Protein AF-0000000075555382 (afdb_homodimer)

Structure (mmCIF, N/CA/C/O backbone):
data_AF-0000000075555382-model_v1
#
loop_
_entity.id
_entity.type
_entity.pdbx_description
1 polymer 'ShKT domain-containing protein'
#
loop_
_atom_site.group_PDB
_atom_site.id
_atom_site.type_symbol
_atom_site.label_atom_id
_atom_site.label_alt_id
_atom_site.label_comp_id
_atom_site.label_asym_id
_atom_site.label_entity_id
_atom_site.label_seq_id
_atom_site.pdbx_PDB_ins_code
_atom_site.Cartn_x
_atom_site.Cartn_y
_atom_site.Cartn_z
_atom_site.occupancy
_atom_site.B_iso_or_equiv
_atom_site.auth_seq_id
_atom_site.auth_comp_id
_atom_site.auth_asym_id
_atom_site.auth_atom_id
_atom_site.pdbx_PDB_model_num
ATOM 1 N N . MET A 1 1 ? 64.938 2.904 13.305 1 31.86 1 MET A N 1
ATOM 2 C CA . MET A 1 1 ? 63.531 2.777 13.594 1 31.86 1 MET A CA 1
ATOM 3 C C . MET A 1 1 ? 62.75 3.93 12.984 1 31.86 1 MET A C 1
ATOM 5 O O . MET A 1 1 ? 62.719 5.035 13.523 1 31.86 1 MET A O 1
ATOM 9 N N . ARG A 1 2 ? 62.656 4.012 11.547 1 39.97 2 ARG A N 1
ATOM 10 C CA . ARG A 1 2 ? 61.969 5.012 10.734 1 39.97 2 ARG A CA 1
ATOM 11 C C . ARG A 1 2 ? 60.469 4.906 10.906 1 39.97 2 ARG A C 1
ATOM 13 O O . ARG A 1 2 ? 59.875 3.838 10.719 1 39.97 2 ARG A O 1
ATOM 20 N N . LEU A 1 3 ? 59.875 5.805 11.758 1 38.22 3 LEU A N 1
ATOM 21 C CA . LEU A 1 3 ? 58.469 5.988 11.977 1 38.22 3 LEU A CA 1
ATOM 22 C C . LEU A 1 3 ? 57.75 6.312 10.672 1 38.22 3 LEU A C 1
ATOM 24 O O . LEU A 1 3 ? 58.031 7.328 10.031 1 38.22 3 LEU A O 1
ATOM 28 N N . LEU A 1 4 ? 57.281 5.297 9.914 1 41.94 4 LEU A N 1
ATOM 29 C CA . LEU A 1 4 ? 56.406 5.492 8.766 1 41.94 4 LEU A CA 1
ATOM 30 C C . LEU A 1 4 ? 55.062 6.074 9.211 1 41.94 4 LEU A C 1
ATOM 32 O O . LEU A 1 4 ? 54.375 5.477 10.023 1 41.94 4 LEU A O 1
ATOM 36 N N . LEU A 1 5 ? 54.906 7.414 9.188 1 39.88 5 LEU A N 1
ATOM 37 C CA . LEU A 1 5 ? 53.625 8.109 9.391 1 39.88 5 LEU A CA 1
ATOM 38 C C . LEU A 1 5 ? 52.656 7.77 8.281 1 39.88 5 LEU A C 1
ATOM 40 O O . LEU A 1 5 ? 52.938 7.996 7.105 1 39.88 5 LEU A O 1
ATOM 44 N N . PHE A 1 6 ? 51.844 6.727 8.469 1 41.94 6 PHE A N 1
ATOM 45 C CA . PHE A 1 6 ? 50.719 6.469 7.574 1 41.94 6 PHE A CA 1
ATOM 46 C C . PHE A 1 6 ? 49.688 7.582 7.664 1 41.94 6 PHE A C 1
ATOM 48 O O . PHE A 1 6 ? 49.156 7.848 8.742 1 41.94 6 PHE A O 1
ATOM 55 N N . SER A 1 7 ? 49.781 8.586 6.785 1 44.28 7 SER A N 1
ATOM 56 C CA . SER A 1 7 ? 48.719 9.578 6.641 1 44.28 7 SER A CA 1
ATOM 57 C C . SER A 1 7 ? 47.406 8.922 6.164 1 44.28 7 SER A C 1
ATOM 59 O O . SER A 1 7 ? 47.375 8.312 5.094 1 44.28 7 SER A O 1
ATOM 61 N N . GLY A 1 8 ? 46.562 8.531 7.094 1 40.53 8 GLY A N 1
ATOM 62 C CA . GLY A 1 8 ? 45.219 8.062 6.773 1 40.53 8 GLY A CA 1
ATOM 63 C C . GLY A 1 8 ? 44.375 9.086 6.02 1 40.53 8 GLY A C 1
ATOM 64 O O . GLY A 1 8 ? 44.125 10.18 6.52 1 40.53 8 GLY A O 1
ATOM 65 N N . VAL A 1 9 ? 44.375 9.023 4.691 1 43.28 9 VAL A N 1
ATOM 66 C CA . VAL A 1 9 ? 43.438 9.82 3.889 1 43.28 9 VAL A CA 1
ATOM 67 C C . VAL A 1 9 ? 42 9.5 4.273 1 43.28 9 VAL A C 1
ATOM 69 O O . VAL A 1 9 ? 41.562 8.352 4.141 1 43.28 9 VAL A O 1
ATOM 72 N N . PHE A 1 10 ? 41.406 10.281 5.164 1 42.69 10 PHE A N 1
ATOM 73 C CA . PHE A 1 10 ? 39.969 10.219 5.379 1 42.69 10 PHE A CA 1
ATOM 74 C C . PHE A 1 10 ? 39.219 10.516 4.094 1 42.69 10 PHE A C 1
ATOM 76 O O . PHE A 1 10 ? 39.25 11.648 3.594 1 42.69 10 PHE A O 1
ATOM 83 N N . LEU A 1 11 ? 38.875 9.523 3.289 1 40 11 LEU A N 1
ATOM 84 C CA . LEU A 1 11 ? 37.938 9.734 2.201 1 40 11 LEU A CA 1
ATOM 85 C C . LEU A 1 11 ? 36.562 10.117 2.744 1 40 11 LEU A C 1
ATOM 87 O O . LEU A 1 11 ? 35.906 9.312 3.402 1 40 11 LEU A O 1
ATOM 91 N N . ALA A 1 12 ? 36.281 11.352 2.797 1 36.25 12 ALA A N 1
ATOM 92 C CA . ALA A 1 12 ? 34.906 11.805 3.07 1 36.25 12 ALA A CA 1
ATOM 93 C C . ALA A 1 12 ? 33.938 11.258 2.029 1 36.25 12 ALA A C 1
ATOM 95 O O . ALA A 1 12 ? 34.062 11.547 0.838 1 36.25 12 ALA A O 1
ATOM 96 N N . PHE A 1 13 ? 33.281 10.172 2.289 1 35.59 13 PHE A N 1
ATOM 97 C CA . PHE A 1 13 ? 32.125 9.789 1.5 1 35.59 13 PHE A CA 1
ATOM 98 C C . PHE A 1 13 ? 31.094 10.93 1.448 1 35.59 13 PHE A C 1
ATOM 100 O O . PHE A 1 13 ? 30.469 11.258 2.459 1 35.59 13 PHE A O 1
ATOM 107 N N . VAL A 1 14 ? 31.172 11.859 0.492 1 37.44 14 VAL A N 1
ATOM 108 C CA . VAL A 1 14 ? 30.109 12.828 0.234 1 37.44 14 VAL A CA 1
ATOM 109 C C . VAL A 1 14 ? 28.812 12.102 -0.138 1 37.44 14 VAL A C 1
ATOM 111 O O . VAL A 1 14 ? 28.828 11.227 -1.01 1 37.44 14 VAL A O 1
ATOM 114 N N . ALA A 1 15 ? 27.922 12.078 0.696 1 40.44 15 ALA A N 1
ATOM 115 C CA . ALA A 1 15 ? 26.578 11.586 0.392 1 40.44 15 ALA A CA 1
ATOM 116 C C . ALA A 1 15 ? 26.078 12.141 -0.944 1 40.44 15 ALA A C 1
ATOM 118 O O . ALA A 1 15 ? 26.312 13.305 -1.264 1 40.44 15 ALA A O 1
ATOM 119 N N . PRO A 1 16 ? 25.922 11.312 -1.958 1 39.12 16 PRO A N 1
ATOM 120 C CA . PRO A 1 16 ? 25.391 11.867 -3.207 1 39.12 16 PRO A CA 1
ATOM 121 C C . PRO A 1 16 ? 24.25 12.859 -2.977 1 39.12 16 PRO A C 1
ATOM 123 O O . PRO A 1 16 ? 23.281 12.547 -2.293 1 39.12 16 PRO A O 1
ATOM 126 N N . THR A 1 17 ? 24.469 14.133 -2.93 1 39.72 17 THR A N 1
ATOM 127 C CA . THR A 1 17 ? 23.516 15.234 -2.857 1 39.72 17 THR A CA 1
ATOM 128 C C . THR A 1 17 ? 22.375 15.031 -3.85 1 39.72 17 THR A C 1
ATOM 130 O O . THR A 1 17 ? 22.547 14.406 -4.898 1 39.72 17 THR A O 1
ATOM 133 N N . VAL A 1 18 ? 21.141 15 -3.443 1 46.09 18 VAL A N 1
ATOM 134 C CA . VAL A 1 18 ? 20 15.234 -4.312 1 46.09 18 VAL A CA 1
ATOM 135 C C . VAL A 1 18 ? 20.406 16.125 -5.48 1 46.09 18 VAL A C 1
ATOM 137 O O . VAL A 1 18 ? 20.922 17.234 -5.273 1 46.09 18 VAL A O 1
ATOM 140 N N . GLN A 1 19 ? 20.797 15.602 -6.543 1 50.47 19 GLN A N 1
ATOM 141 C CA . GLN A 1 19 ? 21.203 16.422 -7.68 1 50.47 19 GLN A CA 1
ATOM 142 C C . GLN A 1 19 ? 20.203 17.562 -7.918 1 50.47 19 GLN A C 1
ATOM 144 O O . GLN A 1 19 ? 19.047 17.312 -8.258 1 50.47 19 GLN A O 1
ATOM 149 N N . GLN A 1 20 ? 20.328 18.594 -7.168 1 57.53 20 GLN A N 1
ATOM 150 C CA . GLN A 1 20 ? 19.641 19.859 -7.441 1 57.53 20 GLN A CA 1
ATOM 151 C C . GLN A 1 20 ? 19.781 20.25 -8.914 1 57.53 20 GLN A C 1
ATOM 153 O O . GLN A 1 20 ? 20.828 20.031 -9.523 1 57.53 20 GLN A O 1
ATOM 158 N N . CYS A 1 21 ? 18.672 20.234 -9.508 1 69.12 21 CYS A N 1
ATOM 159 C CA . CYS A 1 21 ? 18.688 20.812 -10.852 1 69.12 21 CYS A CA 1
ATOM 160 C C . CYS A 1 21 ? 19.516 22.094 -10.875 1 69.12 21 CYS A C 1
ATOM 162 O O . CYS A 1 21 ? 19.172 23.078 -10.211 1 69.12 21 CYS A O 1
ATOM 164 N N . VAL A 1 22 ? 20.781 21.938 -11.406 1 76.19 22 VAL A N 1
ATOM 165 C CA . VAL A 1 22 ? 21.641 23.125 -11.508 1 76.19 22 VAL A CA 1
ATOM 166 C C . VAL A 1 22 ? 21.984 23.375 -12.977 1 76.19 22 VAL A C 1
ATOM 168 O O . VAL A 1 22 ? 21.906 22.469 -13.805 1 76.19 22 VAL A O 1
ATOM 171 N N . ASP A 1 23 ? 22.234 24.641 -13.227 1 82.5 23 ASP A N 1
ATOM 172 C CA . ASP A 1 23 ? 22.797 24.984 -14.523 1 82.5 23 ASP A CA 1
ATOM 173 C C . ASP A 1 23 ? 24.266 24.594 -14.617 1 82.5 23 ASP A C 1
ATOM 175 O O . ASP A 1 23 ? 25.016 24.734 -13.648 1 82.5 23 ASP A O 1
ATOM 179 N N . SER A 1 24 ? 24.578 23.922 -15.703 1 84.25 24 SER A N 1
ATOM 180 C CA . SER A 1 24 ? 25.953 23.453 -15.898 1 84.25 24 SER A CA 1
ATOM 181 C C . SER A 1 24 ? 26.875 24.609 -16.266 1 84.25 24 SER A C 1
ATOM 183 O O . SER A 1 24 ? 28.094 24.469 -16.219 1 84.25 24 SER A O 1
ATOM 185 N N . ASP A 1 25 ? 26.312 25.719 -16.734 1 86.94 25 ASP A N 1
ATOM 186 C CA . ASP A 1 25 ? 27.078 26.891 -17.156 1 86.94 25 ASP A CA 1
ATOM 187 C C . ASP A 1 25 ? 26.641 28.141 -16.391 1 86.94 25 ASP A C 1
ATOM 189 O O . ASP A 1 25 ? 25.453 28.406 -16.25 1 86.94 25 ASP A O 1
ATOM 193 N N . GLY A 1 26 ? 27.625 28.781 -15.82 1 87 26 GLY A N 1
ATOM 194 C CA . GLY A 1 26 ? 27.359 29.953 -15.016 1 87 26 GLY A CA 1
ATOM 195 C C . GLY A 1 26 ? 26.688 31.078 -15.789 1 87 26 GLY A C 1
ATOM 196 O O . GLY A 1 26 ? 26.094 31.984 -15.195 1 87 26 GLY A O 1
ATOM 197 N N . ALA A 1 27 ? 26.781 31.031 -17.109 1 88.44 27 ALA A N 1
ATOM 198 C CA . ALA A 1 27 ? 26.203 32.094 -17.938 1 88.44 27 ALA A CA 1
ATOM 199 C C . ALA A 1 27 ? 24.734 31.828 -18.219 1 88.44 27 ALA A C 1
ATOM 201 O O . ALA A 1 27 ? 24.062 32.625 -18.859 1 88.44 27 ALA A O 1
ATOM 202 N N . CYS A 1 28 ? 24.25 30.672 -17.719 1 91.62 28 CYS A N 1
ATOM 203 C CA . CYS A 1 28 ? 22.906 30.234 -18.078 1 91.62 28 CYS A CA 1
ATOM 204 C C . CYS A 1 28 ? 21.875 31.297 -17.75 1 91.62 28 CYS A C 1
ATOM 206 O O . CYS A 1 28 ? 21.016 31.625 -18.578 1 91.62 28 CYS A O 1
ATOM 208 N N . SER A 1 29 ? 21.969 31.828 -16.531 1 87.75 29 SER A N 1
ATOM 209 C CA . SER A 1 29 ? 20.984 32.844 -16.125 1 87.75 29 SER A CA 1
ATOM 210 C C . SER A 1 29 ? 20.984 34.031 -17.078 1 87.75 29 SER A C 1
ATOM 212 O O . SER A 1 29 ? 19.922 34.531 -17.453 1 87.75 29 SER A O 1
ATOM 214 N N . SER A 1 30 ? 22.094 34.438 -17.438 1 88.94 30 SER A N 1
ATOM 215 C CA . SER A 1 30 ? 22.234 35.594 -18.328 1 88.94 30 SER A CA 1
ATOM 216 C C . SER A 1 30 ? 21.703 35.281 -19.734 1 88.94 30 SER A C 1
ATOM 218 O O . SER A 1 30 ? 20.984 36.094 -20.328 1 88.94 30 SER A O 1
ATOM 220 N N . TRP A 1 31 ? 22.016 34.094 -20.281 1 89.56 31 TRP A N 1
ATOM 221 C CA . TRP A 1 31 ? 21.578 33.688 -21.609 1 89.56 31 TRP A CA 1
ATOM 222 C C . TRP A 1 31 ? 20.062 33.594 -21.688 1 89.56 31 TRP A C 1
ATOM 224 O O . TRP A 1 31 ? 19.453 34.094 -22.641 1 89.56 31 TRP A O 1
ATOM 234 N N . VAL A 1 32 ? 19.422 33.094 -20.656 1 89.25 32 VAL A N 1
ATOM 235 C CA . VAL A 1 32 ? 17.984 32.875 -20.656 1 89.25 32 VAL A CA 1
ATOM 236 C C . VAL A 1 32 ? 17.25 34.219 -20.484 1 89.25 32 VAL A C 1
ATOM 238 O O . VAL A 1 32 ? 16.219 34.469 -21.094 1 89.25 32 VAL A O 1
ATOM 241 N N . ALA A 1 33 ? 17.859 35.094 -19.688 1 84.31 33 ALA A N 1
ATOM 242 C CA . ALA A 1 33 ? 17.266 36.406 -19.484 1 84.31 33 ALA A CA 1
ATOM 243 C C . ALA A 1 33 ? 17.312 37.219 -20.766 1 84.31 33 ALA A C 1
ATOM 245 O O . ALA A 1 33 ? 16.406 38 -21.031 1 84.31 33 ALA A O 1
ATOM 246 N N . SER A 1 34 ? 18.328 37 -21.484 1 86.94 34 SER A N 1
ATOM 247 C CA . SER A 1 34 ? 18.531 37.812 -22.672 1 86.94 34 SER A CA 1
ATOM 248 C C . SER A 1 34 ? 17.703 37.312 -23.844 1 86.94 34 SER A C 1
ATOM 250 O O . SER A 1 34 ? 17.375 38.062 -24.75 1 86.94 34 SER A O 1
ATOM 252 N N . ASP A 1 35 ? 17.453 36 -23.953 1 86.19 35 ASP A N 1
ATOM 253 C CA . ASP A 1 35 ? 16.703 35.375 -25.016 1 86.19 35 ASP A CA 1
ATOM 254 C C . ASP A 1 35 ? 15.719 34.344 -24.453 1 86.19 35 ASP A C 1
ATOM 256 O O . ASP A 1 35 ? 16.078 33.219 -24.172 1 86.19 35 ASP A O 1
ATOM 260 N N . ARG A 1 36 ? 14.477 34.75 -24.312 1 75 36 ARG A N 1
ATOM 261 C CA . ARG A 1 36 ? 13.438 33.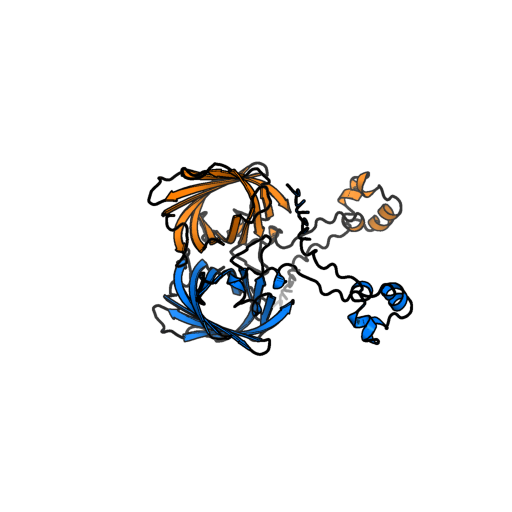906 -23.703 1 75 36 ARG A CA 1
ATOM 262 C C . ARG A 1 36 ? 13.25 32.625 -24.5 1 75 36 ARG A C 1
ATOM 264 O O . ARG A 1 36 ? 12.859 31.594 -23.938 1 75 36 ARG A O 1
ATOM 271 N N . GLY A 1 37 ? 13.578 32.656 -25.781 1 83.25 37 GLY A N 1
ATOM 272 C CA . GLY A 1 37 ? 13.398 31.5 -26.625 1 83.25 37 GLY A CA 1
ATOM 273 C C . GLY A 1 37 ? 14.617 30.594 -26.672 1 83.25 37 GLY A C 1
ATOM 274 O O . GLY A 1 37 ? 14.602 29.547 -27.312 1 83.25 37 GLY A O 1
ATOM 275 N N . ALA A 1 38 ? 15.68 31.016 -25.969 1 88 38 ALA A N 1
ATOM 276 C CA . ALA A 1 38 ? 16.938 30.281 -26.016 1 88 38 ALA A CA 1
ATOM 277 C C . ALA A 1 38 ? 16.75 28.859 -25.516 1 88 38 ALA A C 1
ATOM 279 O O . ALA A 1 38 ? 17.344 27.922 -26.062 1 88 38 ALA A O 1
ATOM 280 N N . CYS A 1 39 ? 15.945 28.609 -24.531 1 88.06 39 CYS A N 1
ATOM 281 C CA . CYS A 1 39 ? 15.719 27.312 -23.922 1 88.06 39 CYS A CA 1
ATOM 282 C C . CYS A 1 39 ? 15.086 26.344 -24.922 1 88.06 39 CYS A C 1
ATOM 284 O O . CYS A 1 39 ? 15.18 25.125 -24.75 1 88.06 39 CYS A O 1
ATOM 286 N N . GLN A 1 40 ? 14.523 26.875 -26.031 1 86.31 40 GLN A N 1
ATOM 287 C CA . GLN A 1 40 ? 13.875 26.047 -27.031 1 86.31 40 GLN A CA 1
ATOM 288 C C . GLN A 1 40 ? 14.719 25.953 -28.297 1 86.31 40 GLN A C 1
ATOM 290 O O . GLN A 1 40 ? 14.797 24.891 -28.922 1 86.31 40 GLN A O 1
ATOM 295 N N . ARG A 1 41 ? 15.406 26.938 -28.516 1 86.5 41 ARG A N 1
ATOM 296 C CA . ARG A 1 41 ? 16.031 27.047 -29.828 1 86.5 41 ARG A CA 1
ATOM 297 C C . ARG A 1 41 ? 17.484 26.625 -29.781 1 86.5 41 ARG A C 1
ATOM 299 O O . ARG A 1 41 ? 18.047 26.156 -30.781 1 86.5 41 ARG A O 1
ATOM 306 N N . LYS A 1 42 ? 18.109 26.859 -28.703 1 88.56 42 LYS A N 1
ATOM 307 C CA . LYS A 1 42 ? 19.531 26.578 -28.578 1 88.56 42 LYS A CA 1
ATOM 308 C C . LYS A 1 42 ? 19.781 25.312 -27.781 1 88.56 42 LYS A C 1
ATOM 310 O O . LYS A 1 42 ? 19.562 25.281 -26.562 1 88.56 42 LYS A O 1
ATOM 315 N N . GLU A 1 43 ? 20.297 24.312 -28.5 1 88.38 43 GLU A N 1
ATOM 316 C CA . GLU A 1 43 ? 20.469 22.984 -27.922 1 88.38 43 GLU A CA 1
ATOM 317 C C . GLU A 1 43 ? 21.391 23.016 -26.703 1 88.38 43 GLU A C 1
ATOM 319 O O . GLU A 1 43 ? 21.141 22.344 -25.703 1 88.38 43 GLU A O 1
ATOM 324 N N . TYR A 1 44 ? 22.469 23.797 -26.859 1 88.5 44 TYR A N 1
ATOM 325 C CA . TYR A 1 44 ? 23.406 23.891 -25.75 1 88.5 44 TYR A CA 1
ATOM 326 C C . TYR A 1 44 ? 22.734 24.422 -24.5 1 88.5 44 TYR A C 1
ATOM 328 O O . TYR A 1 44 ? 22.922 23.891 -23.406 1 88.5 44 TYR A O 1
ATOM 336 N N . ILE A 1 45 ? 21.938 25.438 -24.656 1 90.44 45 ILE A N 1
ATOM 337 C CA . ILE A 1 45 ? 21.266 26.047 -23.516 1 90.44 45 ILE A CA 1
ATOM 338 C C . ILE A 1 45 ? 20.203 25.078 -22.984 1 90.44 45 ILE A C 1
ATOM 340 O O . ILE A 1 45 ? 20.078 24.891 -21.766 1 90.44 45 ILE A O 1
ATOM 344 N N . LYS A 1 46 ? 19.453 24.438 -23.828 1 86.31 46 LYS A N 1
ATOM 345 C CA . LYS A 1 46 ? 18.453 23.453 -23.438 1 86.31 46 LYS A CA 1
ATOM 346 C C . LYS A 1 46 ? 19.062 22.359 -22.562 1 86.31 46 LYS A C 1
ATOM 348 O O . LYS A 1 46 ? 18.469 21.953 -21.547 1 86.31 46 LYS A O 1
ATOM 353 N N . LYS A 1 47 ? 20.25 22.047 -22.906 1 85.12 47 LYS A N 1
ATOM 354 C CA . LYS A 1 47 ? 20.891 20.922 -22.266 1 85.12 47 LYS A CA 1
ATOM 355 C C . LYS A 1 47 ? 21.609 21.359 -20.984 1 85.12 47 LYS A C 1
ATOM 357 O O . LYS A 1 47 ? 21.578 20.656 -19.969 1 85.12 47 LYS A O 1
ATOM 362 N N . ASN A 1 48 ? 22.156 22.531 -21.016 1 84.56 48 ASN A N 1
ATOM 363 C CA . ASN A 1 48 ? 23.078 22.891 -19.938 1 84.56 48 ASN A CA 1
ATOM 364 C C . ASN A 1 48 ? 22.453 23.875 -18.953 1 84.56 48 ASN A C 1
ATOM 366 O O . ASN A 1 48 ? 23 24.125 -17.891 1 84.56 48 ASN A O 1
ATOM 370 N N . CYS A 1 49 ? 21.391 24.422 -19.328 1 87.62 49 CYS A N 1
ATOM 371 C CA . CYS A 1 49 ? 20.75 25.422 -18.484 1 87.62 49 CYS A CA 1
ATOM 372 C C . CYS A 1 49 ? 19.375 24.953 -18.016 1 87.62 49 CYS A C 1
ATOM 374 O O . CYS A 1 49 ? 18.391 25.688 -18.109 1 87.62 49 CYS A O 1
ATOM 376 N N . ARG A 1 50 ? 19.344 23.719 -17.5 1 83.44 50 ARG A N 1
ATOM 377 C CA . ARG A 1 50 ? 18.062 23.094 -17.125 1 83.44 50 ARG A CA 1
ATOM 378 C C . ARG A 1 50 ? 17.375 23.875 -16.031 1 83.44 50 ARG A C 1
ATOM 380 O O . ARG A 1 50 ? 16.156 24.062 -16.062 1 83.44 50 ARG A O 1
ATOM 387 N N . LYS A 1 51 ? 18.203 24.359 -15.117 1 80.75 51 LYS A N 1
ATOM 388 C CA . LYS A 1 51 ? 17.609 25.109 -14.008 1 80.75 51 LYS A CA 1
ATOM 389 C C . LYS A 1 51 ? 17.062 26.453 -14.492 1 80.75 51 LYS A C 1
ATOM 391 O O . LYS A 1 51 ? 15.898 26.781 -14.234 1 80.75 51 LYS A O 1
ATOM 396 N N . SER A 1 52 ? 17.891 27.172 -15.234 1 83.19 52 SER A N 1
ATOM 397 C CA . SER A 1 52 ? 17.484 28.484 -15.719 1 83.19 52 SER A CA 1
ATOM 398 C C . SER A 1 52 ? 16.328 28.375 -16.703 1 83.19 52 SER A C 1
ATOM 400 O O . SER A 1 52 ? 15.477 29.266 -16.766 1 83.19 52 SER A O 1
ATOM 402 N N . CYS A 1 53 ? 16.266 27.266 -17.391 1 83 53 CYS A N 1
ATOM 403 C CA . CYS A 1 53 ? 15.219 27.078 -18.391 1 83 53 CYS A CA 1
ATOM 404 C C . CYS A 1 53 ? 13.953 26.516 -17.766 1 83 53 CYS A C 1
ATOM 406 O O . CYS A 1 53 ? 12.93 26.375 -18.422 1 83 53 CYS A O 1
ATOM 408 N N . GLY A 1 54 ? 14.133 26.156 -16.469 1 73.75 54 GLY A N 1
ATOM 409 C CA . GLY A 1 54 ? 12.984 25.562 -15.805 1 73.75 54 GLY A CA 1
ATOM 410 C C . GLY A 1 54 ? 12.695 24.141 -16.266 1 73.75 54 GLY A C 1
ATOM 411 O O . GLY A 1 54 ? 11.547 23.703 -16.219 1 73.75 54 GLY A O 1
ATOM 412 N N . ASN A 1 55 ? 13.633 23.594 -16.969 1 69.94 55 ASN A N 1
ATOM 413 C CA . ASN A 1 55 ? 13.477 22.234 -17.5 1 69.94 55 ASN A CA 1
ATOM 414 C C . ASN A 1 55 ? 14.109 21.203 -16.578 1 69.94 55 ASN A C 1
ATOM 416 O O . ASN A 1 55 ? 14.656 20.203 -17.047 1 69.94 55 ASN A O 1
ATOM 420 N N . CYS A 1 56 ? 14.227 21.641 -15.391 1 65.94 56 CYS A N 1
ATOM 421 C CA . CYS A 1 56 ? 14.742 20.672 -14.445 1 65.94 56 CYS A CA 1
ATOM 422 C C . CYS A 1 56 ? 13.852 19.438 -14.375 1 65.94 56 CYS A C 1
ATOM 424 O O . CYS A 1 56 ? 12.625 19.562 -14.281 1 65.94 56 CYS A O 1
ATOM 426 N N . PRO A 1 57 ? 14.555 18.344 -14.828 1 60.19 57 PRO A N 1
ATOM 427 C CA . PRO A 1 57 ? 13.734 17.156 -14.633 1 60.19 57 PRO A CA 1
ATOM 428 C C . PRO A 1 57 ? 13.219 17.016 -13.203 1 60.19 57 PRO A C 1
ATOM 430 O O . PRO A 1 57 ? 13.914 17.391 -12.258 1 60.19 57 PRO A O 1
ATOM 433 N N . ILE A 1 58 ? 12 17.047 -13.078 1 61.03 58 ILE A N 1
ATOM 434 C CA . ILE A 1 58 ? 11.477 16.766 -11.75 1 61.03 58 ILE A CA 1
ATOM 435 C C . ILE A 1 58 ? 12.102 15.469 -11.219 1 61.03 58 ILE A C 1
ATOM 437 O O . ILE A 1 58 ? 11.891 14.391 -11.781 1 61.03 58 ILE A O 1
ATOM 441 N N . TYR A 1 59 ? 13.344 15.688 -10.695 1 65.38 59 TYR A N 1
ATOM 442 C CA . TYR A 1 59 ? 13.992 14.547 -10.055 1 65.38 59 TYR A CA 1
ATOM 443 C C . TYR A 1 59 ? 13.195 14.078 -8.844 1 65.38 59 TYR A C 1
ATOM 445 O O . TYR A 1 59 ? 12.914 14.859 -7.934 1 65.38 59 TYR A O 1
ATOM 453 N N . GLU A 1 60 ? 12.625 12.898 -9.117 1 81.81 60 GLU A N 1
ATOM 454 C CA . GLU A 1 60 ? 12.008 12.273 -7.957 1 81.81 60 GLU A CA 1
ATOM 455 C C . GLU A 1 60 ? 12.898 11.18 -7.371 1 81.81 60 GLU A C 1
ATOM 457 O O . GLU A 1 60 ? 13.117 10.148 -8 1 81.81 60 GLU A O 1
ATOM 462 N N . ALA A 1 61 ? 13.43 11.461 -6.195 1 86.5 61 ALA A N 1
ATOM 463 C CA . ALA A 1 61 ? 14.352 10.539 -5.539 1 86.5 61 ALA A CA 1
ATOM 464 C C . ALA A 1 61 ? 13.805 9.117 -5.555 1 86.5 61 ALA A C 1
ATOM 466 O O . ALA A 1 61 ? 14.562 8.148 -5.648 1 86.5 61 ALA A O 1
ATOM 467 N N . LYS A 1 62 ? 12.5 9.047 -5.562 1 93.06 62 LYS A N 1
ATOM 468 C CA . LYS A 1 62 ? 11.875 7.73 -5.477 1 93.06 62 LYS A CA 1
ATOM 469 C C . LYS A 1 62 ? 12.008 6.965 -6.789 1 93.06 62 LYS A C 1
ATOM 471 O O . LYS A 1 62 ? 11.734 5.766 -6.852 1 93.06 62 LYS A O 1
ATOM 476 N N . PHE A 1 63 ? 12.531 7.605 -7.836 1 93.44 63 PHE A N 1
ATOM 477 C CA . PHE A 1 63 ? 12.711 6.922 -9.109 1 93.44 63 PHE A CA 1
ATOM 478 C C . PHE A 1 63 ? 14.18 6.922 -9.523 1 93.44 63 PHE A C 1
ATOM 480 O O . PHE A 1 63 ? 14.516 6.566 -10.656 1 93.44 63 PHE A O 1
ATOM 487 N N . ASP A 1 64 ? 15.078 7.32 -8.664 1 91.56 64 ASP A N 1
ATOM 488 C CA . ASP A 1 64 ? 16.516 7.359 -8.945 1 91.56 64 ASP A CA 1
ATOM 489 C C . ASP A 1 64 ? 17.141 5.984 -8.75 1 91.56 64 ASP A C 1
ATOM 491 O O . ASP A 1 64 ? 17.547 5.633 -7.637 1 91.56 64 ASP A O 1
ATOM 495 N N . THR A 1 65 ? 17.438 5.289 -9.789 1 92.31 65 THR A N 1
ATOM 496 C CA . THR A 1 65 ? 17.859 3.896 -9.711 1 92.31 65 THR A CA 1
ATOM 497 C C . THR A 1 65 ? 19.297 3.789 -9.211 1 92.31 65 THR A C 1
ATOM 499 O O . THR A 1 65 ? 19.781 2.689 -8.938 1 92.31 65 THR A O 1
ATOM 502 N N . ARG A 1 66 ? 20.062 4.887 -9.078 1 91.56 66 ARG A N 1
ATOM 503 C CA . ARG A 1 66 ? 21.391 4.875 -8.484 1 91.56 66 ARG A CA 1
ATOM 504 C C . ARG A 1 66 ? 21.328 4.551 -6.992 1 91.56 66 ARG A C 1
ATOM 506 O O . ARG A 1 66 ? 22.312 4.133 -6.395 1 91.56 66 ARG A O 1
ATOM 513 N N . ARG A 1 67 ? 20.078 4.664 -6.461 1 92.69 67 ARG A N 1
ATOM 514 C CA . ARG A 1 67 ? 19.875 4.43 -5.035 1 92.69 67 ARG A CA 1
ATOM 515 C C . ARG A 1 67 ? 19.547 2.963 -4.762 1 92.69 67 ARG A C 1
ATOM 517 O O . ARG A 1 67 ? 19.469 2.543 -3.607 1 92.69 67 ARG A O 1
ATOM 524 N N . LEU A 1 68 ? 19.438 2.189 -5.766 1 94.69 68 LEU A N 1
ATOM 525 C CA . LEU A 1 68 ? 18.938 0.83 -5.621 1 94.69 68 LEU A CA 1
ATOM 526 C C . LEU A 1 68 ? 19.984 -0.077 -4.984 1 94.69 68 LEU A C 1
ATOM 528 O O . LEU A 1 68 ? 21.156 -0.033 -5.355 1 94.69 68 LEU A O 1
ATOM 532 N N . ASN A 1 69 ? 19.531 -0.828 -4.031 1 94.81 69 ASN A N 1
ATOM 533 C CA . ASN A 1 69 ? 20.344 -1.932 -3.525 1 94.81 69 ASN A CA 1
ATOM 534 C C . ASN A 1 69 ? 20.766 -2.869 -4.652 1 94.81 69 ASN A C 1
ATOM 536 O O . ASN A 1 69 ? 19.984 -3.166 -5.551 1 94.81 69 ASN A O 1
ATOM 540 N N . PRO A 1 70 ? 22.016 -3.377 -4.582 1 95.19 70 PRO A N 1
ATOM 541 C CA . PRO A 1 70 ? 22.484 -4.309 -5.613 1 95.19 70 PRO A CA 1
ATOM 542 C C . PRO A 1 70 ? 21.516 -5.48 -5.828 1 95.19 70 PRO A C 1
ATOM 544 O O . PRO A 1 70 ? 21.344 -5.938 -6.961 1 95.19 70 PRO A O 1
ATOM 547 N N . GLN A 1 71 ? 20.859 -5.945 -4.809 1 95.12 71 GLN A N 1
ATOM 548 C CA . GLN A 1 71 ? 19.938 -7.074 -4.875 1 95.12 71 GLN A CA 1
ATOM 549 C C . GLN A 1 71 ? 18.781 -6.785 -5.828 1 95.12 71 GLN A C 1
ATOM 551 O O . GLN A 1 71 ? 18.234 -7.703 -6.449 1 95.12 71 GLN A O 1
ATOM 556 N N . LEU A 1 72 ? 18.453 -5.531 -6.016 1 97 72 LEU A N 1
ATOM 557 C CA . LEU A 1 72 ? 17.266 -5.148 -6.766 1 97 72 LEU A CA 1
ATOM 558 C C . LEU A 1 72 ? 17.641 -4.645 -8.156 1 97 72 LEU A C 1
ATOM 560 O O . LEU A 1 72 ? 16.75 -4.312 -8.953 1 97 72 LEU A O 1
ATOM 564 N N . GLN A 1 73 ? 18.891 -4.645 -8.516 1 95.62 73 GLN A N 1
ATOM 565 C CA . GLN A 1 73 ? 19.375 -4.074 -9.766 1 95.62 73 GLN A CA 1
ATOM 566 C C . GLN A 1 73 ? 18.766 -4.789 -10.969 1 95.62 73 GLN A C 1
ATOM 568 O O . GLN A 1 73 ? 18.484 -4.164 -11.992 1 95.62 73 GLN A O 1
ATOM 573 N N . PRO A 1 74 ? 18.516 -6.066 -10.859 1 95.81 74 PRO A N 1
ATOM 574 C CA . PRO A 1 74 ? 17.953 -6.762 -12.023 1 95.81 74 PRO A CA 1
ATOM 575 C C . PRO A 1 74 ? 16.594 -6.215 -12.438 1 95.81 74 PRO A C 1
ATOM 577 O O . PRO A 1 74 ? 16.172 -6.395 -13.586 1 95.81 74 PRO A O 1
ATOM 580 N N . ILE A 1 75 ? 15.844 -5.527 -11.508 1 96.56 75 ILE A N 1
ATOM 581 C CA . ILE A 1 75 ? 14.508 -5.043 -11.867 1 96.56 75 ILE A CA 1
ATOM 582 C C . ILE A 1 75 ? 14.508 -3.518 -11.906 1 96.56 75 ILE A C 1
ATOM 584 O O . ILE A 1 75 ? 13.453 -2.889 -11.789 1 96.56 75 ILE A O 1
ATOM 588 N N . ARG A 1 76 ? 15.648 -2.906 -12.141 1 95.31 76 ARG A N 1
ATOM 589 C CA . ARG A 1 76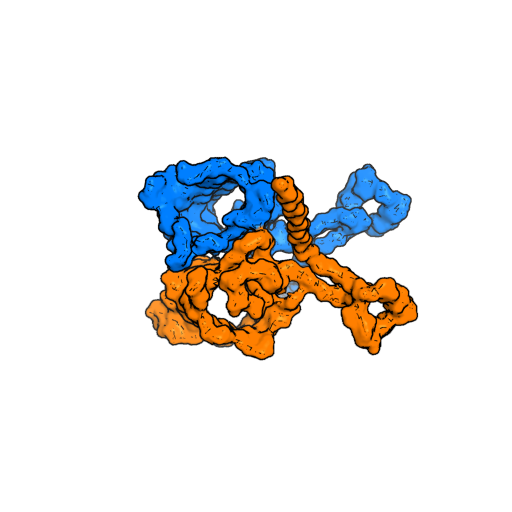 ? 15.797 -1.455 -12.109 1 95.31 76 ARG A CA 1
ATOM 590 C C . ARG A 1 76 ? 14.938 -0.793 -13.18 1 95.31 76 ARG A C 1
ATOM 592 O O . ARG A 1 76 ? 14.461 0.331 -12.992 1 95.31 76 ARG A O 1
ATOM 599 N N . GLN A 1 77 ? 14.688 -1.461 -14.242 1 94.69 77 GLN A N 1
ATOM 600 C CA . GLN A 1 77 ? 13.945 -0.868 -15.352 1 94.69 77 GLN A CA 1
ATOM 601 C C . GLN A 1 77 ? 12.469 -0.7 -15.008 1 94.69 77 GLN A C 1
ATOM 603 O O . GLN A 1 77 ? 11.758 0.054 -15.672 1 94.69 77 GLN A O 1
ATOM 608 N N . LEU A 1 78 ? 11.969 -1.403 -13.984 1 96.06 78 LEU A N 1
ATOM 609 C CA . LEU A 1 78 ? 10.57 -1.323 -13.578 1 96.06 78 LEU A CA 1
ATOM 610 C C . LEU A 1 78 ? 10.312 -0.044 -12.789 1 96.06 78 LEU A C 1
ATOM 612 O O . LEU A 1 78 ? 9.164 0.391 -12.664 1 96.06 78 LEU A O 1
ATOM 616 N N . VAL A 1 79 ? 11.359 0.502 -12.219 1 95.94 79 VAL A N 1
ATOM 617 C CA . VAL A 1 79 ? 11.211 1.657 -11.344 1 95.94 79 VAL A CA 1
ATOM 618 C C . VAL A 1 79 ? 10.672 2.848 -12.133 1 95.94 79 VAL A C 1
ATOM 620 O O . VAL A 1 79 ? 11.242 3.217 -13.172 1 95.94 79 VAL A O 1
ATOM 623 N N . GLY A 1 80 ? 9.57 3.354 -11.719 1 95 80 GLY A N 1
ATOM 624 C CA . GLY A 1 80 ? 8.922 4.477 -12.375 1 95 80 GLY A CA 1
ATOM 625 C C . GLY A 1 80 ? 7.402 4.406 -12.32 1 95 80 GLY A C 1
ATOM 626 O O . GLY A 1 80 ? 6.844 3.574 -11.602 1 95 80 GLY A O 1
ATOM 627 N N . ARG A 1 81 ? 6.805 5.344 -12.945 1 95.75 81 ARG A N 1
ATOM 628 C CA . ARG A 1 81 ? 5.355 5.375 -13.109 1 95.75 81 ARG A CA 1
ATOM 629 C C . ARG A 1 81 ? 4.953 4.895 -14.5 1 95.75 81 ARG A C 1
ATOM 631 O O . ARG A 1 81 ? 5.547 5.297 -15.5 1 95.75 81 ARG A O 1
ATOM 638 N N . TRP A 1 82 ? 4.066 3.982 -14.5 1 96.88 82 TRP A N 1
ATOM 639 C CA . TRP A 1 82 ? 3.564 3.363 -15.727 1 96.88 82 TRP A CA 1
ATOM 640 C C . TRP A 1 82 ? 2.064 3.59 -15.875 1 96.88 82 TRP A C 1
ATOM 642 O O . TRP A 1 82 ? 1.304 3.404 -14.922 1 96.88 82 TRP A O 1
ATOM 652 N N . LYS A 1 83 ? 1.674 3.955 -17.062 1 97.62 83 LYS A N 1
ATOM 653 C CA . LYS A 1 83 ? 0.258 4.246 -17.266 1 97.62 83 LYS A CA 1
ATOM 654 C C . LYS A 1 83 ? -0.256 3.588 -18.547 1 97.62 83 LYS A C 1
ATOM 656 O O . LYS A 1 83 ? 0.41 3.631 -19.578 1 97.62 83 LYS A O 1
ATOM 661 N N . GLY A 1 84 ? -1.302 2.828 -18.391 1 97.94 84 GLY A N 1
ATOM 662 C CA . GLY A 1 84 ? -2.07 2.322 -19.516 1 97.94 84 GLY A CA 1
ATOM 663 C C . GLY A 1 84 ? -3.453 2.939 -19.625 1 97.94 84 GLY A C 1
ATOM 664 O O . GLY A 1 84 ? -4.355 2.584 -18.859 1 97.94 84 GLY A O 1
ATOM 665 N N . GLU A 1 85 ? -3.59 3.873 -20.562 1 95.69 85 GLU A N 1
ATOM 666 C CA . GLU A 1 85 ? -4.879 4.531 -20.75 1 95.69 85 GLU A CA 1
ATOM 667 C C . GLU A 1 85 ? -5.672 3.885 -21.875 1 95.69 85 GLU A C 1
ATOM 669 O O . GLU A 1 85 ? -5.266 3.947 -23.031 1 95.69 85 GLU A O 1
ATOM 674 N N . HIS A 1 86 ? -6.727 3.303 -21.484 1 95.31 86 HIS A N 1
ATOM 675 C CA . HIS A 1 86 ? -7.664 2.654 -22.391 1 95.31 86 HIS A CA 1
ATOM 676 C C . HIS A 1 86 ? -6.992 1.516 -23.156 1 95.31 86 HIS A C 1
ATOM 678 O O . HIS A 1 86 ? -7.422 1.16 -24.25 1 95.31 86 HIS A O 1
ATOM 684 N N . THR A 1 87 ? -5.969 0.988 -22.609 1 96.56 87 THR A N 1
ATOM 685 C CA . THR A 1 87 ? -5.258 -0.1 -23.281 1 96.56 87 THR A CA 1
ATOM 686 C C . THR A 1 87 ? -5.527 -1.429 -22.578 1 96.56 87 THR A C 1
ATOM 688 O O . THR A 1 87 ? -5.133 -2.488 -23.062 1 96.56 87 THR A O 1
ATOM 691 N N . GLY A 1 88 ? -6.168 -1.351 -21.422 1 98.38 88 GLY A N 1
ATOM 692 C CA . GLY A 1 88 ? -6.473 -2.557 -20.672 1 98.38 88 GLY A CA 1
ATOM 693 C C . GLY A 1 88 ? -7.746 -3.242 -21.125 1 98.38 88 GLY A C 1
ATOM 694 O O . GLY A 1 88 ? -8.695 -2.58 -21.547 1 98.38 88 GLY A O 1
ATOM 695 N N . LYS A 1 89 ? -7.719 -4.523 -21 1 98.19 89 LYS A N 1
ATOM 696 C CA . LYS A 1 89 ? -8.883 -5.352 -21.297 1 98.19 89 LYS A CA 1
ATOM 697 C C . LYS A 1 89 ? -9.172 -6.332 -20.172 1 98.19 89 LYS A C 1
ATOM 699 O O . LYS A 1 89 ? -8.25 -6.938 -19.625 1 98.19 89 LYS A O 1
ATOM 704 N N . VAL A 1 90 ? -10.445 -6.426 -19.781 1 97.5 90 VAL A N 1
ATOM 705 C CA . VAL A 1 90 ? -10.898 -7.398 -18.797 1 97.5 90 VAL A CA 1
ATOM 706 C C . VAL A 1 90 ? -11.812 -8.422 -19.469 1 97.5 90 VAL A C 1
ATOM 708 O O . VAL A 1 90 ? -12.75 -8.055 -20.172 1 97.5 90 VAL A O 1
ATOM 711 N N . THR A 1 91 ? -11.555 -9.656 -19.25 1 96.12 91 THR A N 1
ATOM 712 C CA . THR A 1 91 ? -12.375 -10.727 -19.797 1 96.12 91 THR A CA 1
ATOM 713 C C . THR A 1 91 ? -12.672 -11.781 -18.734 1 96.12 91 THR A C 1
ATOM 715 O O . THR A 1 91 ? -11.82 -12.078 -17.891 1 96.12 91 THR A O 1
ATOM 718 N N . PHE A 1 92 ? -13.812 -12.25 -18.781 1 93.12 92 PHE A N 1
ATOM 719 C CA . PHE A 1 92 ? -14.242 -13.391 -17.984 1 93.12 92 PHE A CA 1
ATOM 720 C C . PHE A 1 92 ? -15.539 -13.977 -18.531 1 93.12 92 PHE A C 1
ATOM 722 O O . PHE A 1 92 ? -16.391 -13.242 -19.031 1 93.12 92 PHE A O 1
ATOM 729 N N . PRO A 1 93 ? -15.727 -15.242 -18.469 1 92.44 93 PRO A N 1
ATOM 730 C CA . PRO A 1 93 ? -16.875 -15.891 -19.109 1 92.44 93 PRO A CA 1
ATOM 731 C C . PRO A 1 93 ? -18.203 -15.305 -18.672 1 92.44 93 PRO A C 1
ATOM 733 O O . PRO A 1 93 ? -19.141 -15.219 -19.469 1 92.44 93 PRO A O 1
ATOM 736 N N . THR A 1 94 ? -18.344 -14.82 -17.453 1 89.69 94 THR A N 1
ATOM 737 C CA . THR A 1 94 ? -19.641 -14.453 -16.891 1 89.69 94 THR A CA 1
ATOM 738 C C . THR A 1 94 ? -19.875 -12.953 -16.984 1 89.69 94 THR A C 1
ATOM 740 O O . THR A 1 94 ? -20.875 -12.438 -16.469 1 89.69 94 THR A O 1
ATOM 743 N N . ILE A 1 95 ? -19.016 -12.18 -17.562 1 89.94 95 ILE A N 1
ATOM 744 C CA . ILE A 1 95 ? -19.188 -10.742 -17.688 1 89.94 95 ILE A CA 1
ATOM 745 C C . ILE A 1 95 ? -18.844 -10.297 -19.109 1 89.94 95 ILE A C 1
ATOM 747 O O . ILE A 1 95 ? -18.062 -10.961 -19.797 1 89.94 95 ILE A O 1
ATOM 751 N N . PRO A 1 96 ? -19.406 -9.164 -19.531 1 94 96 PRO A N 1
ATOM 752 C CA . PRO A 1 96 ? -18.938 -8.602 -20.812 1 94 96 PRO A CA 1
ATOM 753 C C . PRO A 1 96 ? -17.5 -8.086 -20.734 1 94 96 PRO A C 1
ATOM 755 O O . PRO A 1 96 ? -17.078 -7.578 -19.703 1 94 96 PRO A O 1
ATOM 758 N N . THR A 1 97 ? -16.859 -8.32 -21.859 1 95.94 97 THR A N 1
ATOM 759 C CA . THR A 1 97 ? -15.516 -7.762 -21.969 1 95.94 97 THR A CA 1
ATOM 760 C C . THR A 1 97 ? -15.562 -6.238 -21.953 1 95.94 97 THR A C 1
ATOM 762 O O . THR A 1 97 ? -16.422 -5.633 -22.609 1 95.94 97 THR A O 1
ATOM 765 N N . PHE A 1 98 ? -14.641 -5.594 -21.188 1 95.94 98 PHE A N 1
ATOM 766 C CA . PHE A 1 98 ? -14.617 -4.137 -21.188 1 95.94 98 PHE A CA 1
ATOM 767 C C . PHE A 1 98 ? -13.188 -3.623 -21.031 1 95.94 98 PHE A C 1
ATOM 769 O O . PHE A 1 98 ? -12.281 -4.383 -20.703 1 95.94 98 PHE A O 1
ATOM 776 N N . LYS A 1 99 ? -13.039 -2.375 -21.359 1 97.56 99 LYS A N 1
ATOM 777 C CA . LYS A 1 99 ? -11.734 -1.728 -21.281 1 97.56 99 LYS A CA 1
ATOM 778 C C . LYS A 1 99 ? -11.539 -1.016 -19.953 1 97.56 99 LYS A C 1
ATOM 780 O O . LYS A 1 99 ? -12.516 -0.645 -19.297 1 97.56 99 LYS A O 1
ATOM 785 N N . TYR A 1 100 ? -10.289 -0.931 -19.594 1 98.19 100 TYR A N 1
ATOM 786 C CA . TYR A 1 100 ? -9.969 -0.19 -18.375 1 98.19 100 TYR A CA 1
ATOM 787 C C . TYR A 1 100 ? -8.625 0.518 -18.5 1 98.19 100 TYR A C 1
ATOM 789 O O . TYR A 1 100 ? -7.891 0.294 -19.469 1 98.19 100 TYR A O 1
ATOM 797 N N . SER A 1 101 ? -8.367 1.455 -17.656 1 98.44 101 SER A N 1
ATOM 798 C CA . SER A 1 101 ? -7.098 2.156 -17.5 1 98.44 101 SER A CA 1
ATOM 799 C C . SER A 1 101 ? -6.473 1.871 -16.141 1 98.44 101 SER A C 1
ATOM 801 O O . SER A 1 101 ? -7.172 1.498 -15.188 1 98.44 101 SER A O 1
ATOM 803 N N . GLU A 1 102 ? -5.188 1.995 -16.156 1 98.5 102 GLU A N 1
ATOM 804 C CA . GLU A 1 102 ? -4.504 1.719 -14.891 1 98.5 102 GLU A CA 1
ATOM 805 C C . GLU A 1 102 ? -3.164 2.445 -14.82 1 98.5 102 GLU A C 1
ATOM 807 O O . GLU A 1 102 ? -2.51 2.656 -15.844 1 98.5 102 GLU A O 1
ATOM 812 N N . GLU A 1 103 ? -2.84 2.875 -13.68 1 97.88 103 GLU A N 1
ATOM 813 C CA . GLU A 1 103 ? -1.519 3.41 -13.359 1 97.88 103 GLU A CA 1
ATOM 814 C C . GLU A 1 103 ? -0.806 2.545 -12.328 1 97.88 103 GLU A C 1
ATOM 816 O O . GLU A 1 103 ? -1.411 2.125 -11.336 1 97.88 103 GLU A O 1
ATOM 821 N N . VAL A 1 104 ? 0.432 2.221 -12.641 1 98.25 104 VAL A N 1
ATOM 822 C CA . VAL A 1 104 ? 1.295 1.444 -11.758 1 98.25 104 VAL A CA 1
ATOM 823 C C . VAL A 1 104 ? 2.508 2.279 -11.352 1 98.25 104 VAL A C 1
ATOM 825 O O . VAL A 1 104 ? 3.096 2.973 -12.188 1 98.25 104 VAL A O 1
ATOM 828 N N . GLU A 1 105 ? 2.824 2.289 -10.125 1 97.62 105 GLU A N 1
ATOM 829 C CA . GLU A 1 105 ? 4.035 2.949 -9.641 1 97.62 105 GLU A CA 1
ATOM 830 C C . GLU A 1 105 ? 4.938 1.971 -8.898 1 97.62 105 GLU A C 1
ATOM 832 O O . GLU A 1 105 ? 4.484 1.26 -8 1 97.62 105 GLU A O 1
ATOM 837 N N . ILE A 1 106 ? 6.102 1.871 -9.289 1 97.81 106 ILE A N 1
ATOM 838 C CA . ILE A 1 106 ? 7.16 1.132 -8.609 1 97.81 106 ILE A CA 1
ATOM 839 C C . ILE A 1 106 ? 8.266 2.092 -8.18 1 97.81 106 ILE A C 1
ATOM 841 O O . ILE A 1 106 ? 8.914 2.725 -9.023 1 97.81 106 ILE A O 1
ATOM 845 N N . SER A 1 107 ? 8.484 2.197 -6.863 1 97.19 107 SER A N 1
ATOM 846 C CA . SER A 1 107 ? 9.344 3.283 -6.398 1 97.19 107 SER A CA 1
ATOM 847 C C . SER A 1 107 ? 10.25 2.822 -5.262 1 97.19 107 SER A C 1
ATOM 849 O O . SER A 1 107 ? 9.992 1.798 -4.629 1 97.19 107 SER A O 1
ATOM 851 N N . ILE A 1 108 ? 11.297 3.57 -5.09 1 96.06 108 ILE A N 1
ATOM 852 C CA . ILE A 1 108 ? 12.289 3.309 -4.051 1 96.06 108 ILE A CA 1
ATOM 853 C C . ILE A 1 108 ? 11.93 4.086 -2.785 1 96.06 108 ILE A C 1
ATOM 855 O O . ILE A 1 108 ? 11.852 5.316 -2.807 1 96.06 108 ILE A O 1
ATOM 859 N N . PRO A 1 109 ? 11.641 3.338 -1.733 1 95 109 PRO A N 1
ATOM 860 C CA . PRO A 1 109 ? 11.344 4.039 -0.483 1 95 109 PRO A CA 1
ATOM 861 C C . PRO A 1 109 ? 12.531 4.848 0.035 1 95 109 PRO A C 1
ATOM 863 O O . PRO A 1 109 ? 13.664 4.629 -0.396 1 95 109 PRO A O 1
ATOM 866 N N . ASP A 1 110 ? 12.203 5.758 0.952 1 89.06 110 ASP A N 1
ATOM 867 C CA . ASP A 1 110 ? 13.273 6.488 1.618 1 89.06 110 ASP A CA 1
ATOM 868 C C . ASP A 1 110 ? 14.109 5.559 2.502 1 89.06 110 ASP A C 1
ATOM 870 O O . ASP A 1 110 ? 13.578 4.598 3.066 1 89.06 110 ASP A O 1
ATOM 874 N N . GLY A 1 111 ? 15.336 5.914 2.596 1 87.56 111 GLY A N 1
ATOM 875 C CA . GLY A 1 111 ? 16.219 5.125 3.438 1 87.56 111 GLY A CA 1
ATOM 876 C C . GLY A 1 111 ? 17.375 4.508 2.676 1 87.56 111 GLY A C 1
ATOM 877 O O . GLY A 1 111 ? 17.406 4.547 1.443 1 87.56 111 GLY A O 1
ATOM 878 N N . ALA A 1 112 ? 18.234 3.918 3.479 1 84.38 112 ALA A N 1
ATOM 879 C CA . ALA A 1 112 ? 19.391 3.234 2.896 1 84.38 112 ALA A CA 1
ATOM 880 C C . ALA A 1 112 ? 19.188 1.72 2.908 1 84.38 112 ALA A C 1
ATOM 882 O O . ALA A 1 112 ? 18.438 1.192 3.73 1 84.38 112 ALA A O 1
ATOM 883 N N . ASN A 1 113 ? 19.75 1.044 1.972 1 87.88 113 ASN A N 1
ATOM 884 C CA . ASN A 1 113 ? 19.797 -0.413 1.923 1 87.88 113 ASN A CA 1
ATOM 885 C C . ASN A 1 113 ? 18.406 -1.023 1.854 1 87.88 113 ASN A C 1
ATOM 887 O O . ASN A 1 113 ? 18.125 -2.006 2.539 1 87.88 113 ASN A O 1
ATOM 891 N N . ILE A 1 114 ? 17.594 -0.335 1.121 1 93.5 114 ILE A N 1
ATOM 892 C CA . ILE A 1 114 ? 16.234 -0.801 0.923 1 93.5 114 ILE A CA 1
ATOM 893 C C . ILE A 1 114 ? 16.234 -2.057 0.053 1 93.5 114 ILE A C 1
ATOM 895 O O . ILE A 1 114 ? 16.797 -2.055 -1.049 1 93.5 114 ILE A O 1
ATOM 899 N N . ARG A 1 115 ? 15.516 -3.08 0.515 1 94.25 115 ARG A N 1
ATOM 900 C CA . ARG A 1 115 ? 15.562 -4.355 -0.195 1 94.25 115 ARG A CA 1
ATOM 901 C C . ARG A 1 115 ? 14.203 -4.699 -0.797 1 94.25 115 ARG A C 1
ATOM 903 O O . ARG A 1 115 ? 13.977 -5.828 -1.236 1 94.25 115 ARG A O 1
ATOM 910 N N . SER A 1 116 ? 13.297 -3.811 -0.715 1 97.25 116 SER A N 1
ATOM 911 C CA . SER A 1 116 ? 11.984 -3.982 -1.334 1 97.25 116 SER A CA 1
ATOM 912 C C . SER A 1 116 ? 11.461 -2.666 -1.895 1 97.25 116 SER A C 1
ATOM 914 O O . SER A 1 116 ? 11.578 -1.621 -1.252 1 97.25 116 SER A O 1
ATOM 916 N N . LEU A 1 117 ? 10.93 -2.738 -3.051 1 98.12 117 LEU A N 1
ATOM 917 C CA . LEU A 1 117 ? 10.344 -1.57 -3.699 1 98.12 117 LEU A CA 1
ATOM 918 C C . LEU A 1 117 ? 8.867 -1.44 -3.35 1 98.12 117 LEU A C 1
ATOM 920 O O . LEU A 1 117 ? 8.188 -2.445 -3.127 1 98.12 117 LEU A O 1
ATOM 924 N N . ASN A 1 118 ? 8.422 -0.214 -3.322 1 98.19 118 ASN A N 1
ATOM 925 C CA . ASN A 1 118 ? 6.988 0.029 -3.229 1 98.19 118 ASN A CA 1
ATOM 926 C C . ASN A 1 118 ? 6.281 -0.272 -4.547 1 98.19 118 ASN A C 1
ATOM 928 O O . ASN A 1 118 ? 6.801 0.04 -5.621 1 98.19 118 ASN A O 1
ATOM 932 N N . TYR A 1 119 ? 5.148 -0.863 -4.461 1 98.69 119 TYR A N 1
ATOM 933 C CA . TYR A 1 119 ? 4.289 -1.152 -5.605 1 98.69 119 TYR A CA 1
ATOM 934 C C . TYR A 1 119 ? 2.869 -0.659 -5.359 1 98.69 119 TYR A C 1
ATOM 936 O O . TYR A 1 119 ? 2.275 -0.947 -4.316 1 98.69 119 TYR A O 1
ATOM 944 N N . THR A 1 120 ? 2.311 0.122 -6.27 1 98.44 120 THR A N 1
ATOM 945 C CA . THR A 1 120 ? 0.896 0.477 -6.258 1 98.44 120 THR A CA 1
ATOM 946 C C . THR A 1 120 ? 0.294 0.353 -7.652 1 98.44 120 THR A C 1
ATOM 948 O O . THR A 1 120 ? 0.974 0.599 -8.648 1 98.44 120 THR A O 1
ATOM 951 N N . ALA A 1 121 ? -0.893 -0.03 -7.734 1 98.5 121 ALA A N 1
ATOM 952 C CA . ALA A 1 121 ? -1.681 -0.073 -8.969 1 98.5 121 ALA A CA 1
ATOM 953 C C . ALA A 1 121 ? -3.092 0.456 -8.734 1 98.5 121 ALA A C 1
ATOM 955 O O . ALA A 1 121 ? -3.711 0.158 -7.707 1 98.5 121 ALA A O 1
ATOM 956 N N . ALA A 1 122 ? -3.578 1.298 -9.609 1 97.69 122 ALA A N 1
ATOM 957 C CA . ALA A 1 122 ? -4.941 1.825 -9.57 1 97.69 122 ALA A CA 1
ATOM 958 C C . ALA A 1 122 ? -5.609 1.709 -10.938 1 97.69 122 ALA A C 1
ATOM 960 O O . ALA A 1 122 ? -5.117 2.256 -11.93 1 97.69 122 ALA A O 1
ATOM 961 N N . ALA A 1 123 ? -6.699 1.014 -10.945 1 97.94 123 ALA A N 1
ATOM 962 C CA . ALA A 1 123 ? -7.453 0.803 -12.18 1 97.94 123 ALA A CA 1
ATOM 963 C C . ALA A 1 123 ? -8.789 1.534 -12.141 1 97.94 123 ALA A C 1
ATOM 965 O O . ALA A 1 123 ? -9.453 1.565 -11.102 1 97.94 123 ALA A O 1
ATOM 966 N N . TRP A 1 124 ? -9.195 2.098 -13.25 1 97 124 TRP A N 1
ATOM 967 C CA . TRP A 1 124 ? -10.469 2.811 -13.336 1 97 124 TRP A CA 1
ATOM 968 C C . TRP A 1 124 ? -11.133 2.582 -14.688 1 97 124 TRP A C 1
ATOM 970 O O . TRP A 1 124 ? -10.469 2.215 -15.664 1 97 124 TRP A O 1
ATOM 980 N N . SER A 1 125 ? -12.391 2.746 -14.672 1 95.88 125 SER A N 1
ATOM 981 C CA . SER A 1 125 ? -13.188 2.539 -15.875 1 95.88 125 SER A CA 1
ATOM 982 C C . SER A 1 125 ? -13.086 3.734 -16.812 1 95.88 125 SER A C 1
ATOM 984 O O . SER A 1 125 ? -12.453 4.738 -16.484 1 95.88 125 SER A O 1
ATOM 986 N N . SER A 1 126 ? -13.727 3.561 -17.953 1 93.81 126 SER A N 1
ATOM 987 C CA . SER A 1 126 ? -13.766 4.637 -18.938 1 93.81 126 SER A CA 1
ATOM 988 C C . SER A 1 126 ? -14.469 5.871 -18.375 1 93.81 126 SER A C 1
ATOM 990 O O . SER A 1 126 ? -14.156 6.996 -18.766 1 93.81 126 SER A O 1
ATOM 992 N N . ASP A 1 127 ? -15.391 5.66 -17.469 1 91.5 127 ASP A N 1
ATOM 993 C CA . ASP A 1 127 ? -16.109 6.758 -16.828 1 91.5 127 ASP A CA 1
ATOM 994 C C . ASP A 1 127 ? -15.375 7.227 -15.57 1 91.5 127 ASP A C 1
ATOM 996 O O . ASP A 1 127 ? -15.961 7.891 -14.711 1 91.5 127 ASP A O 1
ATOM 1000 N N . LYS A 1 128 ? -14.164 6.672 -15.367 1 90.62 128 LYS A N 1
ATOM 1001 C CA . LYS A 1 128 ? -13.258 7.078 -14.289 1 90.62 128 LYS A CA 1
ATOM 1002 C C . LYS A 1 128 ? -13.742 6.555 -12.945 1 90.62 128 LYS A C 1
ATOM 1004 O O . LYS A 1 128 ? -13.43 7.133 -11.898 1 90.62 128 LYS A O 1
ATOM 1009 N N . GLU A 1 129 ? -14.555 5.535 -13.055 1 92.62 129 GLU A N 1
ATOM 1010 C CA . GLU A 1 129 ? -14.945 4.871 -11.812 1 92.62 129 GLU A CA 1
ATOM 1011 C C . GLU A 1 129 ? -13.812 4 -11.273 1 92.62 129 GLU A C 1
ATOM 1013 O O . GLU A 1 129 ? -13.125 3.318 -12.039 1 92.62 129 GLU A O 1
ATOM 1018 N N . ASP A 1 130 ? -13.633 4.066 -9.945 1 94.31 130 ASP A N 1
ATOM 1019 C CA . ASP A 1 130 ? -12.664 3.191 -9.297 1 94.31 130 ASP A CA 1
ATOM 1020 C C . ASP A 1 130 ? -13.031 1.722 -9.508 1 94.31 130 ASP A C 1
ATOM 1022 O O . ASP A 1 130 ? -14.148 1.304 -9.195 1 94.31 130 ASP A O 1
ATOM 1026 N N . LEU A 1 131 ? -12.094 0.935 -10.047 1 94.62 131 LEU A N 1
ATOM 1027 C CA . LEU A 1 131 ? -12.359 -0.479 -10.289 1 94.62 131 LEU A CA 1
ATOM 1028 C C . LEU A 1 131 ? -11.594 -1.354 -9.305 1 94.62 131 LEU A C 1
ATOM 1030 O O . LEU A 1 131 ? -12.141 -2.314 -8.758 1 94.62 131 LEU A O 1
ATOM 1034 N N . HIS A 1 132 ? -10.375 -1.065 -9.133 1 95.38 132 HIS A N 1
ATOM 1035 C CA . HIS A 1 132 ? -9.469 -1.949 -8.398 1 95.38 132 HIS A CA 1
ATOM 1036 C C . HIS A 1 132 ? -8.195 -1.218 -7.984 1 95.38 132 HIS A C 1
ATOM 1038 O O . HIS A 1 132 ? -7.656 -0.419 -8.75 1 95.38 132 HIS A O 1
ATOM 1044 N N . ARG A 1 133 ? -7.73 -1.433 -6.777 1 97.75 133 ARG A N 1
ATOM 1045 C CA . ARG A 1 133 ? -6.465 -0.888 -6.297 1 97.75 133 ARG A CA 1
ATOM 1046 C C . ARG A 1 133 ? -5.629 -1.965 -5.613 1 97.75 133 ARG A C 1
ATOM 1048 O O . ARG A 1 133 ? -6.172 -2.84 -4.934 1 97.75 133 ARG A O 1
ATOM 1055 N N . GLU A 1 134 ? -4.332 -1.854 -5.777 1 98.31 134 GLU A N 1
ATOM 1056 C CA . GLU A 1 134 ? -3.367 -2.74 -5.137 1 98.31 134 GLU A CA 1
ATOM 1057 C C . GLU A 1 134 ? -2.209 -1.952 -4.531 1 98.31 134 GLU A C 1
ATOM 1059 O O . GLU A 1 134 ? -1.812 -0.914 -5.066 1 98.31 134 GLU A O 1
ATOM 1064 N N . SER A 1 135 ? -1.749 -2.43 -3.463 1 98.44 135 SER A N 1
ATOM 1065 C CA . SER A 1 135 ? -0.508 -1.964 -2.854 1 98.44 135 SER A CA 1
ATOM 1066 C C . SER A 1 135 ? 0.364 -3.133 -2.41 1 98.44 135 SER A C 1
ATOM 1068 O O . SER A 1 135 ? -0.149 -4.199 -2.059 1 98.44 135 SER A O 1
ATOM 1070 N N . GLY A 1 136 ? 1.648 -2.861 -2.475 1 98.69 136 GLY A N 1
ATOM 1071 C CA . GLY A 1 136 ? 2.508 -3.947 -2.029 1 98.69 136 GLY A CA 1
ATOM 1072 C C . GLY A 1 136 ? 3.984 -3.652 -2.217 1 98.69 136 GLY A C 1
ATOM 1073 O O . GLY A 1 136 ? 4.402 -2.494 -2.17 1 98.69 136 GLY A O 1
ATOM 1074 N N . TYR A 1 137 ? 4.723 -4.793 -2.283 1 98.69 137 TYR A N 1
ATOM 1075 C CA . TYR A 1 137 ? 6.176 -4.695 -2.365 1 98.69 137 TYR A CA 1
ATOM 1076 C C . TYR A 1 137 ? 6.734 -5.688 -3.379 1 98.69 137 TYR A C 1
ATOM 1078 O O . TYR A 1 137 ? 6.168 -6.766 -3.574 1 98.69 137 TYR A O 1
ATOM 1086 N N . ILE A 1 138 ? 7.797 -5.312 -4.023 1 98.56 138 ILE A N 1
ATOM 1087 C CA . ILE A 1 138 ? 8.547 -6.172 -4.93 1 98.56 138 ILE A CA 1
ATOM 1088 C C . ILE A 1 138 ? 9.969 -6.367 -4.402 1 98.56 138 ILE A C 1
ATOM 1090 O O . ILE A 1 138 ? 10.625 -5.406 -4 1 98.56 138 ILE A O 1
ATOM 1094 N N . THR A 1 139 ? 10.406 -7.57 -4.387 1 97.94 139 THR A N 1
ATOM 1095 C CA . THR A 1 139 ? 11.781 -7.859 -3.986 1 97.94 139 THR A CA 1
ATOM 1096 C C . THR A 1 139 ? 12.328 -9.055 -4.762 1 97.94 139 THR A C 1
ATOM 1098 O O . THR A 1 139 ? 11.625 -9.648 -5.578 1 97.94 139 THR A O 1
ATOM 1101 N N . ILE A 1 140 ? 13.625 -9.25 -4.641 1 97.38 140 ILE A N 1
ATOM 1102 C CA . ILE A 1 140 ? 14.281 -10.406 -5.238 1 97.38 140 ILE A CA 1
ATOM 1103 C C . ILE A 1 140 ? 14.898 -11.281 -4.145 1 97.38 140 ILE A C 1
ATOM 1105 O O . ILE A 1 140 ? 15.562 -10.773 -3.238 1 97.38 140 ILE A O 1
ATOM 1109 N N . LYS A 1 141 ? 14.586 -12.531 -4.227 1 96.19 141 LYS A N 1
ATOM 1110 C CA . LYS A 1 141 ? 15.234 -13.453 -3.299 1 96.19 141 LYS A CA 1
ATOM 1111 C C . LYS A 1 141 ? 16.75 -13.367 -3.408 1 96.19 141 LYS A C 1
ATOM 1113 O O . LYS A 1 141 ? 17.312 -13.469 -4.504 1 96.19 141 LYS A O 1
ATOM 1118 N N . PRO A 1 142 ? 17.438 -13.172 -2.236 1 93.5 142 PRO A N 1
ATOM 1119 C CA . PRO A 1 142 ? 18.891 -12.977 -2.275 1 93.5 142 PRO A CA 1
ATOM 1120 C C . PRO A 1 142 ? 19.609 -14.094 -3.035 1 93.5 142 PRO A C 1
ATOM 1122 O O . PRO A 1 142 ? 19.266 -15.266 -2.881 1 93.5 142 PRO A O 1
ATOM 1125 N N . ASN A 1 143 ? 20.516 -13.711 -3.922 1 92.88 143 ASN A N 1
ATOM 1126 C CA . ASN A 1 143 ? 21.406 -14.586 -4.672 1 92.88 143 ASN A CA 1
ATOM 1127 C C . ASN A 1 143 ? 20.641 -15.43 -5.684 1 92.88 143 ASN A C 1
ATOM 1129 O O . ASN A 1 143 ? 21.062 -16.547 -6.016 1 92.88 143 ASN A O 1
ATOM 1133 N N . THR A 1 144 ? 19.5 -15 -6.062 1 94.62 144 THR A N 1
ATOM 1134 C CA . THR A 1 144 ? 18.719 -15.656 -7.098 1 94.62 144 THR A CA 1
ATOM 1135 C C . THR A 1 144 ? 18.156 -14.641 -8.078 1 94.62 144 THR A C 1
ATOM 1137 O O . THR A 1 144 ? 18.562 -13.477 -8.086 1 94.62 144 THR A O 1
ATOM 1140 N N . ARG A 1 145 ? 17.312 -15.102 -8.953 1 94.75 145 ARG A N 1
ATOM 1141 C CA . ARG A 1 145 ? 16.547 -14.258 -9.875 1 94.75 145 ARG A CA 1
ATOM 1142 C C . ARG A 1 145 ? 15.047 -14.469 -9.711 1 94.75 145 ARG A C 1
ATOM 1144 O O . ARG A 1 145 ? 14.289 -14.336 -10.664 1 94.75 145 ARG A O 1
ATOM 1151 N N . GLU A 1 146 ? 14.781 -14.945 -8.523 1 97.31 146 GLU A N 1
ATOM 1152 C CA . GLU A 1 146 ? 13.375 -15.102 -8.172 1 97.31 146 GLU A CA 1
ATOM 1153 C C . GLU A 1 146 ? 12.781 -13.781 -7.664 1 97.31 146 GLU A C 1
ATOM 1155 O O . GLU A 1 146 ? 13.203 -13.273 -6.621 1 97.31 146 GLU A O 1
ATOM 1160 N N . VAL A 1 147 ? 11.859 -13.273 -8.398 1 98.31 147 VAL A N 1
ATOM 1161 C CA . VAL A 1 147 ? 11.211 -12.023 -8.031 1 98.31 147 VAL A CA 1
ATOM 1162 C C . VAL A 1 147 ? 9.93 -12.312 -7.25 1 98.31 147 VAL A C 1
ATOM 1164 O O . VAL A 1 147 ? 9.195 -13.25 -7.578 1 98.31 147 VAL A O 1
ATOM 1167 N N . ILE A 1 148 ? 9.641 -11.547 -6.238 1 98.5 148 ILE A N 1
ATOM 1168 C CA . ILE A 1 148 ? 8.484 -11.727 -5.363 1 98.5 148 ILE A CA 1
ATOM 1169 C C . ILE A 1 148 ? 7.629 -10.461 -5.371 1 98.5 148 ILE A C 1
AT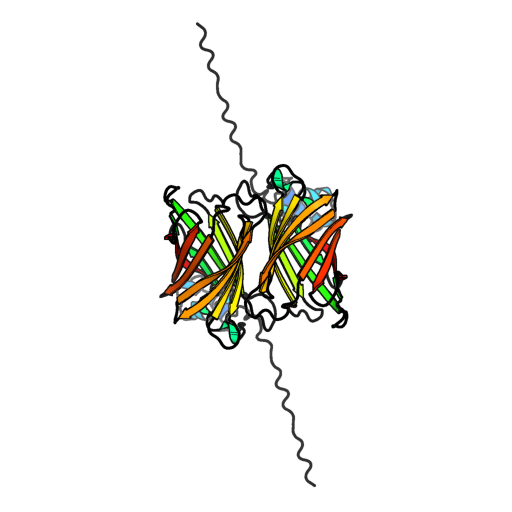OM 1171 O O . ILE A 1 148 ? 8.148 -9.352 -5.27 1 98.5 148 ILE A O 1
ATOM 1175 N N . LEU A 1 149 ? 6.434 -10.648 -5.57 1 98.69 149 LEU A N 1
ATOM 1176 C CA . LEU A 1 149 ? 5.426 -9.602 -5.445 1 98.69 149 LEU A CA 1
ATOM 1177 C C . LEU A 1 149 ? 4.41 -9.945 -4.363 1 98.69 149 LEU A C 1
ATOM 1179 O O . LEU A 1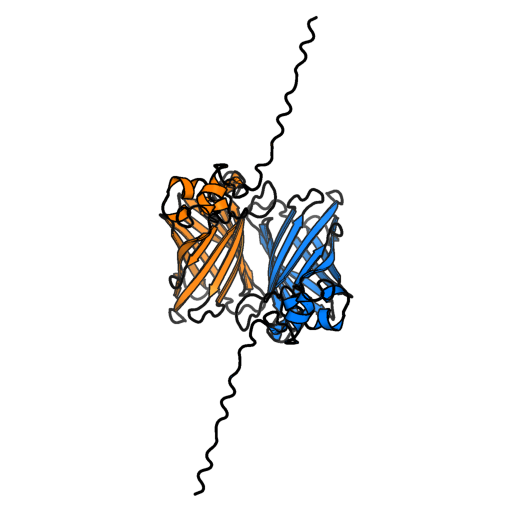 149 ? 3.721 -10.961 -4.457 1 98.69 149 LEU A O 1
ATOM 1183 N N . THR A 1 150 ? 4.352 -9.188 -3.279 1 98.62 150 THR A N 1
ATOM 1184 C CA . THR A 1 150 ? 3.299 -9.289 -2.275 1 98.62 150 THR A CA 1
ATOM 1185 C C . THR A 1 150 ? 2.293 -8.156 -2.432 1 98.62 150 THR A C 1
ATOM 1187 O O . THR A 1 150 ? 2.676 -6.988 -2.549 1 98.62 150 THR A O 1
ATOM 1190 N N . THR A 1 151 ? 1.022 -8.539 -2.449 1 98.44 151 THR A N 1
ATOM 1191 C CA . THR A 1 151 ? 0.028 -7.516 -2.766 1 98.44 151 THR A CA 1
ATOM 1192 C C . THR A 1 151 ? -1.16 -7.605 -1.813 1 98.44 151 THR A C 1
ATOM 1194 O O . THR A 1 151 ? -1.525 -8.695 -1.367 1 98.44 151 THR A O 1
ATOM 1197 N N . VAL A 1 152 ? -1.642 -6.473 -1.467 1 98.44 152 VAL A N 1
ATOM 1198 C CA . VAL A 1 152 ? -2.957 -6.305 -0.859 1 98.44 152 VAL A CA 1
ATOM 1199 C C . VAL A 1 152 ? -3.875 -5.547 -1.816 1 98.44 152 VAL A C 1
ATOM 1201 O O . VAL A 1 152 ? -3.443 -4.605 -2.486 1 98.44 152 VAL A O 1
ATOM 1204 N N . MET A 1 153 ? -5.137 -5.98 -1.866 1 97.19 153 MET A N 1
ATOM 1205 C CA . MET A 1 153 ? -6.039 -5.441 -2.881 1 97.19 153 MET A CA 1
ATOM 1206 C C . MET A 1 153 ? -7.277 -4.828 -2.238 1 97.19 153 MET A C 1
ATOM 1208 O O . MET A 1 153 ? -7.746 -5.309 -1.205 1 97.19 153 MET A O 1
ATOM 1212 N N . SER A 1 154 ? -7.809 -3.857 -2.9 1 96 154 SER A N 1
ATOM 1213 C CA . SER A 1 154 ? -8.961 -3.123 -2.383 1 96 154 SER A CA 1
ATOM 1214 C C . SER A 1 154 ? -10.195 -4.016 -2.303 1 96 154 SER A C 1
ATOM 1216 O O . SER A 1 154 ? -11.148 -3.703 -1.583 1 96 154 SER A O 1
ATOM 1218 N N . ASN A 1 155 ? -10.227 -5.09 -3.049 1 93.38 155 ASN A N 1
ATOM 1219 C CA . ASN A 1 155 ? -11.383 -5.984 -3.041 1 93.38 155 ASN A CA 1
ATOM 1220 C C . ASN A 1 155 ? -11.273 -7.035 -1.939 1 93.38 155 ASN A C 1
ATOM 1222 O O . ASN A 1 155 ? -12.078 -7.961 -1.873 1 93.38 155 ASN A O 1
ATOM 1226 N N . GLY A 1 156 ? -10.172 -7.008 -1.183 1 94.69 156 GLY A N 1
ATOM 1227 C CA . GLY A 1 156 ? -10.125 -7.824 0.02 1 94.69 156 GLY A CA 1
ATOM 1228 C C . GLY A 1 156 ? -9.203 -9.016 -0.107 1 94.69 156 GLY A C 1
ATOM 1229 O O . GLY A 1 156 ? -9.141 -9.859 0.792 1 94.69 156 GLY A O 1
ATOM 1230 N N . PHE A 1 157 ? -8.445 -9.117 -1.18 1 95.62 157 PHE A N 1
ATOM 1231 C CA . PHE A 1 157 ? -7.484 -10.203 -1.354 1 95.62 157 PHE A CA 1
ATOM 1232 C C . PHE A 1 157 ? -6.082 -9.758 -0.961 1 95.62 157 PHE A C 1
ATOM 1234 O O . PHE A 1 157 ? -5.734 -8.586 -1.111 1 95.62 157 PHE A O 1
ATOM 1241 N N . ILE A 1 158 ? -5.328 -10.664 -0.475 1 97.12 158 ILE A N 1
ATOM 1242 C CA . ILE A 1 158 ? -3.891 -10.516 -0.284 1 97.12 158 ILE A CA 1
ATOM 1243 C C . ILE A 1 158 ? -3.158 -11.68 -0.942 1 97.12 158 ILE A C 1
ATOM 1245 O O . ILE A 1 158 ? -3.637 -12.82 -0.915 1 97.12 158 ILE A O 1
ATOM 1249 N N . THR A 1 159 ? -2.008 -11.43 -1.587 1 97.94 159 THR A N 1
ATOM 1250 C CA . THR A 1 159 ? -1.351 -12.516 -2.311 1 97.94 159 THR A CA 1
ATOM 1251 C C . THR A 1 159 ? 0.163 -12.453 -2.123 1 97.94 159 THR A C 1
ATOM 1253 O O . THR A 1 159 ? 0.726 -11.367 -1.933 1 97.94 159 THR A O 1
ATOM 1256 N N . VAL A 1 160 ? 0.749 -13.562 -2.104 1 98.06 160 VAL A N 1
ATOM 1257 C CA . VAL A 1 160 ? 2.18 -13.75 -2.324 1 98.06 160 VAL A CA 1
ATOM 1258 C C . VAL A 1 160 ? 2.41 -14.414 -3.68 1 98.06 160 VAL A C 1
ATOM 1260 O O . VAL A 1 160 ? 1.954 -15.531 -3.916 1 98.06 160 VAL A O 1
ATOM 1263 N N . GLU A 1 161 ? 3.039 -13.703 -4.516 1 98.56 161 GLU A N 1
ATOM 1264 C CA . GLU A 1 161 ? 3.377 -14.195 -5.844 1 98.56 161 GLU A CA 1
ATOM 1265 C C . GLU A 1 161 ? 4.887 -14.234 -6.055 1 98.56 161 GLU A C 1
ATOM 1267 O O . GLU A 1 161 ? 5.59 -13.273 -5.715 1 98.56 161 GLU A O 1
ATOM 1272 N N . GLU A 1 162 ? 5.359 -15.367 -6.602 1 97.94 162 GLU A N 1
ATOM 1273 C CA . GLU A 1 162 ? 6.797 -15.547 -6.809 1 97.94 162 GLU A CA 1
ATOM 1274 C C . GLU A 1 162 ? 7.082 -16.25 -8.133 1 97.94 162 GLU A C 1
ATOM 1276 O O . GLU A 1 162 ? 6.336 -17.141 -8.539 1 97.94 162 GLU A O 1
ATOM 1281 N N . GLY A 1 163 ? 8.258 -15.797 -8.719 1 96.88 163 GLY A N 1
ATOM 1282 C CA . GLY A 1 163 ? 8.68 -16.531 -9.898 1 96.88 163 GLY A CA 1
ATOM 1283 C C . GLY A 1 163 ? 9.938 -15.977 -10.531 1 96.88 163 GLY A C 1
ATOM 1284 O O . GLY A 1 163 ? 10.484 -14.969 -10.07 1 96.88 163 GLY A O 1
ATOM 1285 N N . PRO A 1 164 ? 10.336 -16.625 -11.57 1 96.69 164 PRO A N 1
ATOM 1286 C CA . PRO A 1 164 ? 11.641 -16.297 -12.164 1 96.69 164 PRO A CA 1
ATOM 1287 C C . PRO A 1 164 ? 11.578 -15.109 -13.109 1 96.69 164 PRO A C 1
ATOM 1289 O O . PRO A 1 164 ? 10.539 -14.852 -13.719 1 96.69 164 PRO A O 1
ATOM 1292 N N . MET A 1 165 ? 12.656 -14.422 -13.141 1 96.81 165 MET A N 1
ATOM 1293 C CA . MET A 1 165 ? 12.898 -13.422 -14.188 1 96.81 165 MET A CA 1
ATOM 1294 C C . MET A 1 165 ? 13.758 -14.008 -15.305 1 96.81 165 MET A C 1
ATOM 1296 O O . MET A 1 165 ? 14.828 -14.562 -15.047 1 96.81 165 MET A O 1
ATOM 1300 N N . PHE A 1 166 ? 13.266 -13.977 -16.484 1 94.94 166 PHE A N 1
ATOM 1301 C CA . PHE A 1 166 ? 13.984 -14.383 -17.688 1 94.94 166 PHE A CA 1
ATOM 1302 C C . PHE A 1 166 ? 14.133 -13.219 -18.656 1 94.94 166 PHE A C 1
ATOM 1304 O O . PHE A 1 166 ? 13.172 -12.844 -19.328 1 94.94 166 PHE A O 1
ATOM 1311 N N . GLY A 1 167 ? 15.375 -12.719 -18.734 1 92.19 167 GLY A N 1
ATOM 1312 C CA . GLY A 1 167 ? 15.547 -11.516 -19.547 1 92.19 167 GLY A CA 1
ATOM 1313 C C . GLY A 1 167 ? 14.703 -10.352 -19.062 1 92.19 167 GLY A C 1
ATOM 1314 O O . GLY A 1 167 ? 14.852 -9.906 -17.922 1 92.19 167 GLY A O 1
ATOM 1315 N N . ASN A 1 168 ? 13.742 -10.039 -19.922 1 94.44 168 ASN A N 1
ATOM 1316 C CA . ASN A 1 168 ? 12.891 -8.898 -19.594 1 94.44 168 ASN A CA 1
ATOM 1317 C C . ASN A 1 168 ? 11.484 -9.344 -19.203 1 94.44 168 ASN A C 1
ATOM 1319 O O . ASN A 1 168 ? 10.547 -8.547 -19.234 1 94.44 168 ASN A O 1
ATOM 1323 N N . ASN A 1 169 ? 11.398 -10.586 -18.906 1 97.5 169 ASN A N 1
ATOM 1324 C CA . ASN A 1 169 ? 10.102 -11.148 -18.531 1 97.5 169 ASN A CA 1
ATOM 1325 C C . ASN A 1 169 ? 10.109 -11.672 -17.094 1 97.5 169 ASN A C 1
ATOM 1327 O O . ASN A 1 169 ? 11.078 -12.305 -16.672 1 97.5 169 ASN A O 1
ATOM 1331 N N . ILE A 1 170 ? 9.062 -11.359 -16.375 1 98.38 170 ILE A N 1
ATOM 1332 C CA . ILE A 1 170 ? 8.852 -11.914 -15.039 1 98.38 170 ILE A CA 1
ATOM 1333 C C . ILE A 1 170 ? 7.523 -12.664 -15 1 98.38 170 ILE A C 1
ATOM 1335 O O . ILE A 1 170 ? 6.484 -12.125 -15.391 1 98.38 170 ILE A O 1
ATOM 1339 N N . LYS A 1 171 ? 7.551 -13.836 -14.57 1 98.5 171 LYS A N 1
ATOM 1340 C CA . LYS A 1 171 ? 6.352 -14.641 -14.375 1 98.5 171 LYS A CA 1
ATOM 1341 C C . LYS A 1 171 ? 6.094 -14.883 -12.891 1 98.5 171 LYS A C 1
ATOM 1343 O O . LYS A 1 171 ? 6.797 -15.672 -12.25 1 98.5 171 LYS A O 1
ATOM 1348 N N . PHE A 1 172 ? 5.051 -14.273 -12.383 1 98.56 172 PHE A N 1
ATOM 1349 C CA . PHE A 1 172 ? 4.66 -14.445 -10.984 1 98.56 172 PHE A CA 1
ATOM 1350 C C . PHE A 1 172 ? 3.643 -15.57 -10.844 1 98.56 172 PHE A C 1
ATOM 1352 O O . PHE A 1 172 ? 2.584 -15.539 -11.477 1 98.56 172 PHE A O 1
ATOM 1359 N N . ILE A 1 173 ? 3.961 -16.469 -9.977 1 98.19 173 ILE A N 1
ATOM 1360 C CA . ILE A 1 173 ? 3.045 -17.562 -9.68 1 98.19 173 ILE A CA 1
ATOM 1361 C C . ILE A 1 173 ? 2.52 -17.422 -8.25 1 98.19 173 ILE A C 1
ATOM 1363 O O . ILE A 1 173 ? 3.283 -17.125 -7.328 1 98.19 173 ILE A O 1
ATOM 1367 N N . LEU A 1 174 ? 1.246 -17.641 -8.102 1 98.19 174 LEU A N 1
ATOM 1368 C CA . LEU A 1 174 ? 0.62 -17.516 -6.789 1 98.19 174 LEU A CA 1
ATOM 1369 C C . LEU A 1 174 ? 1.184 -18.547 -5.816 1 98.19 174 LEU A C 1
ATOM 1371 O O . LEU A 1 174 ? 1.188 -19.75 -6.109 1 98.19 174 LEU A O 1
ATOM 1375 N N . LYS A 1 175 ? 1.657 -18.094 -4.688 1 96.75 175 LYS A N 1
ATOM 1376 C CA . LYS A 1 175 ? 2.17 -19 -3.652 1 96.75 175 LYS A CA 1
ATOM 1377 C C . LYS A 1 175 ? 1.221 -19.062 -2.461 1 96.75 175 LYS A C 1
ATOM 1379 O O . LYS A 1 175 ? 1.112 -20.094 -1.803 1 96.75 175 LYS A O 1
ATOM 1384 N N . ASP A 1 176 ? 0.64 -17.969 -2.162 1 95.5 176 ASP A N 1
ATOM 1385 C CA . ASP A 1 176 ? -0.292 -17.859 -1.044 1 95.5 176 ASP A CA 1
ATOM 1386 C C . ASP A 1 176 ? -1.361 -16.812 -1.316 1 95.5 176 ASP A C 1
ATOM 1388 O O . ASP A 1 176 ? -1.098 -15.812 -1.991 1 95.5 176 ASP A O 1
ATOM 1392 N N . ILE A 1 177 ? -2.533 -17.062 -0.775 1 94.94 177 ILE A N 1
ATOM 1393 C CA . ILE A 1 177 ? -3.643 -16.125 -0.966 1 94.94 177 ILE A CA 1
ATOM 1394 C C . ILE A 1 177 ? -4.492 -16.062 0.302 1 94.94 177 ILE A C 1
ATOM 1396 O O . ILE A 1 177 ? -4.715 -17.094 0.955 1 94.94 177 ILE A O 1
ATOM 1400 N N . GLY A 1 178 ? -4.789 -14.875 0.75 1 94.19 178 GLY A N 1
ATOM 1401 C CA . GLY A 1 178 ? -5.746 -14.625 1.816 1 94.19 178 GLY A CA 1
ATOM 1402 C C . GLY A 1 178 ? -6.895 -13.734 1.391 1 94.19 178 GLY A C 1
ATOM 1403 O O . GLY A 1 178 ? -6.82 -13.07 0.353 1 94.19 178 GLY A O 1
ATOM 1404 N N . ARG A 1 179 ? -7.961 -13.781 2.199 1 93.94 179 ARG A N 1
ATOM 1405 C CA . ARG A 1 179 ? -9.133 -12.969 1.892 1 93.94 179 ARG A CA 1
ATOM 1406 C C . ARG A 1 179 ? -9.859 -12.547 3.166 1 93.94 179 ARG A C 1
ATOM 1408 O O . ARG A 1 179 ? -9.789 -13.242 4.184 1 93.94 179 ARG A O 1
ATOM 1415 N N . ILE A 1 180 ? -10.516 -11.461 3.002 1 93.56 180 ILE A N 1
ATOM 1416 C CA . ILE A 1 180 ? -11.359 -11.016 4.109 1 93.56 180 ILE A CA 1
ATOM 1417 C C . ILE A 1 180 ? -12.594 -11.898 4.207 1 93.56 180 ILE A C 1
ATOM 1419 O O . ILE A 1 180 ? -12.922 -12.625 3.264 1 93.56 180 ILE A O 1
ATOM 1423 N N . SER A 1 181 ? -13.32 -11.82 5.234 1 89.25 181 SER A N 1
ATOM 1424 C CA . SER A 1 181 ? -14.359 -12.781 5.582 1 89.25 181 SER A CA 1
ATOM 1425 C C . SER A 1 181 ? -15.586 -12.625 4.688 1 89.25 181 SER A C 1
ATOM 1427 O O . SER A 1 181 ? -16.375 -13.555 4.535 1 89.25 181 SER A O 1
ATOM 1429 N N . PHE A 1 182 ? -15.758 -11.438 4.059 1 85.69 182 PHE A N 1
ATOM 1430 C CA . PHE A 1 182 ? -16.984 -11.219 3.293 1 85.69 182 PHE A CA 1
ATOM 1431 C C . PHE A 1 182 ? -16.656 -10.898 1.839 1 85.69 182 PHE A C 1
ATOM 1433 O O . PHE A 1 182 ? -17.359 -10.109 1.203 1 85.69 182 PHE A O 1
ATOM 1440 N N . VAL A 1 183 ? -15.68 -11.453 1.408 1 76.94 183 VAL A N 1
ATOM 1441 C CA . VAL A 1 183 ? -15.258 -11.188 0.036 1 76.94 183 VAL A CA 1
ATOM 1442 C C . VAL A 1 183 ? -16.328 -11.672 -0.935 1 76.94 183 VAL A C 1
ATOM 1444 O O . VAL A 1 183 ? -16.938 -12.719 -0.722 1 76.94 183 VAL A O 1
ATOM 1447 N N . ARG A 1 184 ? -16.625 -10.922 -1.848 1 67.31 184 ARG A N 1
ATOM 1448 C CA . ARG A 1 184 ? -17.656 -11.25 -2.82 1 67.31 184 ARG A CA 1
ATOM 1449 C C . ARG A 1 184 ? -17.188 -12.328 -3.785 1 67.31 184 ARG A C 1
ATOM 1451 O O . ARG A 1 184 ? -17.938 -13.227 -4.148 1 67.31 184 ARG A O 1
ATOM 1458 N N . ASP A 1 185 ? -15.961 -12.141 -4.289 1 63.25 185 ASP A N 1
ATOM 1459 C CA . ASP A 1 185 ? -15.453 -13.031 -5.324 1 63.25 185 ASP A CA 1
ATOM 1460 C C . ASP A 1 185 ? -14.664 -14.188 -4.707 1 63.25 185 ASP A C 1
ATOM 1462 O O . ASP A 1 185 ? -13.477 -14.359 -4.992 1 63.25 185 ASP A O 1
ATOM 1466 N N . GLU A 1 186 ? -15.289 -15.039 -3.979 1 62.59 186 GLU A N 1
ATOM 1467 C CA . GLU A 1 186 ? -14.711 -16.078 -3.123 1 62.59 186 GLU A CA 1
ATOM 1468 C C . GLU A 1 186 ? -14.086 -17.188 -3.953 1 62.59 186 GLU A C 1
ATOM 1470 O O . GLU A 1 186 ? -13.359 -18.031 -3.422 1 62.59 186 GLU A O 1
ATOM 1475 N N . HIS A 1 187 ? -13.961 -16.953 -5.188 1 78 187 HIS A N 1
ATOM 1476 C CA . HIS A 1 187 ? -13.695 -18.188 -5.922 1 78 187 HIS A CA 1
ATOM 1477 C C . HIS A 1 187 ? -12.32 -18.156 -6.582 1 78 187 HIS A C 1
ATOM 1479 O O . HIS A 1 187 ? -11.938 -19.094 -7.289 1 78 187 HIS A O 1
ATOM 1485 N N . LEU A 1 188 ? -11.625 -17.188 -6.328 1 87.94 188 LEU A N 1
ATOM 1486 C CA . LEU A 1 188 ? -10.281 -17.188 -6.914 1 87.94 188 LEU A CA 1
ATOM 1487 C C . LEU A 1 188 ? -9.445 -18.328 -6.344 1 87.94 188 LEU A C 1
ATOM 1489 O O . LEU A 1 188 ? -9.289 -18.438 -5.125 1 87.94 188 LEU A O 1
ATOM 1493 N N . HIS A 1 189 ? -8.977 -19.172 -7.188 1 90.81 189 HIS A N 1
ATOM 1494 C CA . HIS A 1 189 ? -8.258 -20.375 -6.785 1 90.81 189 HIS A CA 1
ATOM 1495 C C . HIS A 1 189 ? -6.77 -20.266 -7.109 1 90.81 189 HIS A C 1
ATOM 1497 O O . HIS A 1 189 ? -5.926 -20.734 -6.34 1 90.81 189 HIS A O 1
ATOM 1503 N N . ASN A 1 190 ? -6.484 -19.734 -8.227 1 95.94 190 ASN A N 1
ATOM 1504 C CA . ASN A 1 190 ? -5.102 -19.578 -8.672 1 95.94 190 ASN A CA 1
ATOM 1505 C C . ASN A 1 190 ? -4.938 -18.359 -9.586 1 95.94 190 ASN A C 1
ATOM 1507 O O . ASN A 1 190 ? -5.91 -17.891 -10.18 1 95.94 190 ASN A O 1
ATOM 1511 N N . LEU A 1 191 ? -3.732 -17.875 -9.648 1 96.88 191 LEU A N 1
ATOM 1512 C CA . LEU A 1 191 ? -3.461 -16.781 -10.578 1 96.88 191 LEU A CA 1
ATOM 1513 C C . LEU A 1 191 ? -2.008 -16.812 -11.039 1 96.88 191 LEU A C 1
ATOM 1515 O O . LEU A 1 191 ? -1.137 -17.328 -10.336 1 96.88 191 LEU A O 1
ATOM 1519 N N . VAL A 1 192 ? -1.754 -16.375 -12.227 1 98.5 192 VAL A N 1
ATOM 1520 C CA . VAL A 1 192 ? -0.442 -16.172 -12.828 1 98.5 192 VAL A CA 1
ATOM 1521 C C . VAL A 1 192 ? -0.357 -14.773 -13.43 1 98.5 192 VAL A C 1
ATOM 1523 O O . VAL A 1 192 ? -1.202 -14.383 -14.234 1 98.5 192 VAL A O 1
ATOM 1526 N N . ARG A 1 193 ? 0.584 -14.047 -12.992 1 98.62 193 ARG A N 1
ATOM 1527 C CA . ARG A 1 193 ? 0.843 -12.695 -13.484 1 98.62 193 ARG A CA 1
ATOM 1528 C C . ARG A 1 193 ? 2.133 -12.648 -14.297 1 98.62 193 ARG A C 1
ATOM 1530 O O . ARG A 1 193 ? 3.178 -13.117 -13.836 1 98.62 193 ARG A O 1
ATOM 1537 N N . GLU A 1 194 ? 2.076 -12.047 -15.484 1 98.62 194 GLU A N 1
ATOM 1538 C CA . GLU A 1 194 ? 3.264 -11.922 -16.328 1 98.62 194 GLU A CA 1
ATOM 1539 C C . GLU A 1 194 ? 3.523 -10.469 -16.703 1 98.62 194 GLU A C 1
ATOM 1541 O O . GLU A 1 194 ? 2.619 -9.773 -17.172 1 98.62 194 GLU A O 1
ATOM 1546 N N . TRP A 1 195 ? 4.711 -10.016 -16.5 1 98.69 195 TRP A N 1
ATOM 1547 C CA . TRP A 1 195 ? 5.18 -8.688 -16.891 1 98.69 195 TRP A CA 1
ATOM 1548 C C . TRP A 1 195 ? 6.324 -8.789 -17.891 1 98.69 195 TRP A C 1
ATOM 1550 O O . TRP A 1 195 ? 7.305 -9.492 -17.656 1 98.69 195 TRP A O 1
ATOM 1560 N N . THR A 1 196 ? 6.23 -8.078 -18.969 1 98.19 196 THR A N 1
ATOM 1561 C CA . THR A 1 196 ? 7.285 -8.047 -19.984 1 98.19 196 THR A CA 1
ATOM 1562 C C . THR A 1 196 ? 7.664 -6.605 -20.312 1 98.19 196 THR A C 1
ATOM 1564 O O . THR A 1 196 ? 6.805 -5.797 -20.672 1 98.19 196 THR A O 1
ATOM 1567 N N . LEU A 1 197 ? 8.898 -6.32 -20.141 1 95.25 197 LEU A N 1
ATOM 1568 C CA . LEU A 1 197 ? 9.422 -5.02 -20.547 1 95.25 197 LEU A CA 1
ATOM 1569 C C . LEU A 1 197 ? 9.961 -5.078 -21.969 1 95.25 197 LEU A C 1
ATOM 1571 O O . LEU A 1 197 ? 10.836 -5.895 -22.281 1 95.25 197 LEU A O 1
ATOM 1575 N N . ASP A 1 198 ? 9.367 -4.27 -22.812 1 88.44 198 ASP A N 1
ATOM 1576 C CA . ASP A 1 198 ? 9.789 -4.266 -24.219 1 88.44 198 ASP A CA 1
ATOM 1577 C C . ASP A 1 198 ? 9.844 -2.846 -24.766 1 88.44 198 ASP A C 1
ATOM 1579 O O . ASP A 1 198 ? 8.805 -2.207 -24.969 1 88.44 198 ASP A O 1
ATOM 1583 N N . GLN A 1 199 ? 11.039 -2.385 -25.188 1 83.56 199 GLN A N 1
ATOM 1584 C CA . GLN A 1 199 ? 11.242 -1.139 -25.922 1 83.56 199 GLN A CA 1
ATOM 1585 C C . GLN A 1 199 ? 10.516 0.019 -25.25 1 83.56 199 GLN A C 1
ATOM 1587 O O . GLN A 1 199 ? 9.789 0.777 -25.891 1 83.56 199 GLN A O 1
ATOM 1592 N N . GLY A 1 200 ? 10.438 0.092 -23.984 1 83.12 200 GLY A N 1
ATOM 1593 C CA . GLY A 1 200 ? 9.852 1.23 -23.297 1 83.12 200 GLY A CA 1
ATOM 1594 C C . GLY A 1 200 ? 8.43 0.977 -22.828 1 83.12 200 GLY A C 1
ATOM 1595 O O . GLY A 1 200 ? 7.812 1.842 -22.203 1 83.12 200 GLY A O 1
ATOM 1596 N N . TYR A 1 201 ? 7.918 -0.205 -23.219 1 95.31 201 TYR A N 1
ATOM 1597 C CA . TYR A 1 201 ? 6.578 -0.586 -22.781 1 95.31 201 TYR A CA 1
ATOM 1598 C C . TYR A 1 201 ? 6.633 -1.672 -21.719 1 95.31 201 TYR A C 1
ATOM 1600 O O . TYR A 1 201 ? 7.59 -2.447 -21.656 1 95.31 201 TYR A O 1
ATOM 1608 N N . LEU A 1 202 ? 5.684 -1.616 -20.875 1 97.88 202 LEU A N 1
ATOM 1609 C CA . LEU A 1 202 ? 5.445 -2.719 -19.953 1 97.88 202 LEU A CA 1
ATOM 1610 C C . LEU A 1 202 ? 4.145 -3.438 -20.281 1 97.88 202 LEU A C 1
ATOM 1612 O O . LEU A 1 202 ? 3.064 -2.846 -20.203 1 97.88 202 LEU A O 1
ATOM 1616 N N . ARG A 1 203 ? 4.238 -4.613 -20.703 1 98.31 203 ARG A N 1
ATOM 1617 C CA . ARG A 1 203 ? 3.07 -5.453 -20.953 1 98.31 203 ARG A CA 1
ATOM 1618 C C . ARG A 1 203 ? 2.748 -6.316 -19.734 1 98.31 203 ARG A C 1
ATOM 1620 O O . ARG A 1 203 ? 3.611 -7.043 -19.234 1 98.31 203 ARG A O 1
ATOM 1627 N N . ALA A 1 204 ? 1.526 -6.23 -19.297 1 98.62 204 ALA A N 1
ATOM 1628 C CA . ALA A 1 204 ? 1.1 -7.031 -18.156 1 98.62 204 ALA A CA 1
ATOM 1629 C C . ALA A 1 204 ? -0.106 -7.898 -18.516 1 98.62 204 ALA A C 1
ATOM 1631 O O . ALA A 1 204 ? -1.05 -7.426 -19.156 1 98.62 204 ALA A O 1
ATOM 1632 N N . ARG A 1 205 ? -0.043 -9.125 -18.094 1 98.56 205 ARG A N 1
ATOM 1633 C CA . ARG A 1 205 ? -1.14 -10.078 -18.25 1 98.56 205 ARG A CA 1
ATOM 1634 C C . ARG A 1 205 ? -1.433 -10.789 -16.938 1 98.56 205 ARG A C 1
ATOM 1636 O O . ARG A 1 205 ? -0.511 -11.156 -16.203 1 98.56 205 ARG A O 1
ATOM 1643 N N . LEU A 1 206 ? -2.678 -10.93 -16.656 1 98.56 206 LEU A N 1
ATOM 1644 C CA . LEU A 1 206 ? -3.123 -11.688 -15.492 1 98.56 206 LEU A CA 1
ATOM 1645 C C . LEU A 1 206 ? -4.066 -12.805 -15.898 1 98.56 206 LEU A C 1
ATOM 1647 O O . LEU A 1 206 ? -5.098 -12.562 -16.531 1 98.56 206 LEU A O 1
ATOM 1651 N N . SER A 1 207 ? -3.709 -14.008 -15.609 1 98.31 207 SER A N 1
ATOM 1652 C CA . SER A 1 207 ? -4.574 -15.172 -15.766 1 98.31 207 SER A CA 1
ATOM 1653 C C . SER A 1 207 ? -5.062 -15.688 -14.422 1 98.31 207 SER A C 1
ATOM 1655 O O . SER A 1 207 ? -4.312 -15.688 -13.438 1 98.31 207 SER A O 1
ATOM 1657 N N . ILE A 1 208 ? -6.328 -16.109 -14.43 1 96.94 208 ILE A N 1
ATOM 1658 C CA . ILE A 1 208 ? -6.867 -16.578 -13.156 1 96.94 208 ILE A CA 1
ATOM 1659 C C . ILE A 1 208 ? -7.582 -17.906 -13.359 1 96.94 208 ILE A C 1
ATOM 1661 O O . ILE A 1 208 ? -7.953 -18.266 -14.484 1 96.94 208 ILE A O 1
ATOM 1665 N N . GLN A 1 209 ? -7.625 -18.625 -12.352 1 96.19 209 GLN A N 1
ATOM 1666 C CA . GLN A 1 209 ? -8.406 -19.859 -12.203 1 96.19 209 GLN A CA 1
ATOM 1667 C C . GLN A 1 209 ? -9.352 -19.766 -11.016 1 96.19 209 GLN A C 1
ATOM 1669 O O . GLN A 1 209 ? -8.953 -19.359 -9.922 1 96.19 209 GLN A O 1
ATOM 1674 N N . THR A 1 210 ? -10.578 -20.031 -11.273 1 93.31 210 THR A N 1
ATOM 1675 C CA . THR A 1 210 ? -11.547 -20.141 -10.188 1 93.31 210 THR A CA 1
ATOM 1676 C C . THR A 1 210 ? -11.945 -21.594 -9.961 1 93.31 210 THR A C 1
ATOM 1678 O O . THR A 1 210 ? -11.438 -22.484 -10.625 1 93.31 210 THR A O 1
ATOM 1681 N N . LEU A 1 211 ? -12.789 -21.797 -8.906 1 90.19 211 LEU A N 1
ATOM 1682 C CA . LEU A 1 211 ? -13.25 -23.156 -8.648 1 90.19 211 LEU A CA 1
ATOM 1683 C C . LEU A 1 211 ? -14.086 -23.672 -9.812 1 90.19 211 LEU A C 1
ATOM 1685 O O . LEU A 1 211 ? -14.117 -24.875 -10.07 1 90.19 211 LEU A O 1
ATOM 1689 N N . SER A 1 212 ? -14.648 -22.797 -10.578 1 91.25 212 SER A N 1
ATOM 1690 C CA . SER A 1 212 ? -15.578 -23.203 -11.625 1 91.25 212 SER A CA 1
ATOM 1691 C C . SER A 1 212 ? -14.977 -23 -13.008 1 91.25 212 SER A C 1
ATOM 1693 O O . SER A 1 212 ? -15.539 -23.453 -14.008 1 91.25 212 SER A O 1
ATOM 1695 N N . HIS A 1 213 ? -13.938 -22.266 -13.141 1 94.38 213 HIS A N 1
ATOM 1696 C CA . HIS A 1 213 ? -13.344 -21.969 -14.445 1 94.38 213 HIS A CA 1
ATOM 1697 C C . HIS A 1 213 ? -11.852 -22.25 -14.445 1 94.38 213 HIS A C 1
ATOM 1699 O O . HIS A 1 213 ? -11.141 -21.891 -13.516 1 94.38 213 HIS A O 1
ATOM 1705 N N . ARG A 1 214 ? -11.359 -22.844 -15.5 1 95.5 214 ARG A N 1
ATOM 1706 C CA . ARG A 1 214 ? -9.945 -23.141 -15.664 1 95.5 214 ARG A CA 1
ATOM 1707 C C . ARG A 1 214 ? -9.133 -21.844 -15.828 1 95.5 214 ARG A C 1
ATOM 1709 O O . ARG A 1 214 ? -9.703 -20.766 -16.016 1 95.5 214 ARG A O 1
ATOM 1716 N N . MET A 1 215 ? -7.863 -22.047 -15.727 1 97.56 215 MET A N 1
ATOM 1717 C CA . MET A 1 215 ? -6.953 -20.922 -15.898 1 97.56 215 MET A CA 1
ATOM 1718 C C . MET A 1 215 ? -7.18 -20.234 -17.25 1 97.56 215 MET A C 1
ATOM 1720 O O . MET A 1 215 ? -7.211 -20.906 -18.281 1 97.56 215 MET A O 1
ATOM 1724 N N . GLN A 1 216 ? -7.395 -18.938 -17.203 1 97.25 216 GLN A N 1
ATOM 1725 C CA . GLN A 1 216 ? -7.609 -18.156 -18.422 1 97.25 216 GLN A CA 1
ATOM 1726 C C . GLN A 1 216 ? -7.211 -16.703 -18.219 1 97.25 216 GLN A C 1
ATOM 1728 O O . GLN A 1 216 ? -7.203 -16.203 -17.078 1 97.25 216 GLN A O 1
ATOM 1733 N N . GLU A 1 217 ? -6.91 -16.141 -19.344 1 97.38 217 GLU A N 1
ATOM 1734 C CA . GLU A 1 217 ? -6.555 -14.727 -19.25 1 97.38 217 GLU A CA 1
ATOM 1735 C C . GLU A 1 217 ? -7.723 -13.891 -18.734 1 97.38 217 GLU A C 1
ATOM 1737 O O . GLU A 1 217 ? -8.859 -14.078 -19.172 1 97.38 217 GLU A O 1
ATOM 1742 N N . HIS A 1 218 ? -7.496 -13.055 -17.844 1 97.31 218 HIS A N 1
ATOM 1743 C CA . HIS A 1 218 ? -8.523 -12.219 -17.234 1 97.31 218 HIS A CA 1
ATOM 1744 C C . HIS A 1 218 ? -8.289 -10.742 -17.531 1 97.31 218 HIS A C 1
ATOM 1746 O O . HIS A 1 218 ? -9.227 -10 -17.828 1 97.31 218 HIS A O 1
ATOM 1752 N N . THR A 1 219 ? -7.043 -10.297 -17.406 1 98.25 219 THR A N 1
ATOM 1753 C CA . THR A 1 219 ? -6.727 -8.922 -17.766 1 98.25 219 THR A CA 1
ATOM 1754 C C . THR A 1 219 ? -5.449 -8.867 -18.609 1 98.25 219 THR A C 1
ATOM 1756 O O . THR A 1 219 ? -4.566 -9.711 -18.453 1 98.25 219 THR A O 1
ATOM 1759 N N . SER A 1 220 ? -5.359 -7.902 -19.5 1 98.62 220 SER A N 1
ATOM 1760 C CA . SER A 1 220 ? -4.172 -7.52 -20.25 1 98.62 220 SER A CA 1
ATOM 1761 C C . SER A 1 220 ? -4.082 -6.008 -20.406 1 98.62 220 SER A C 1
ATOM 1763 O O . SER A 1 220 ? -5.102 -5.336 -20.594 1 98.62 220 SER A O 1
ATOM 1765 N N . ILE A 1 221 ? -2.867 -5.516 -20.375 1 98.69 221 ILE A N 1
ATOM 1766 C CA . ILE A 1 221 ? -2.725 -4.07 -20.5 1 98.69 221 ILE A CA 1
ATOM 1767 C C . ILE A 1 221 ? -1.302 -3.725 -20.922 1 98.69 221 ILE A C 1
ATOM 1769 O O . ILE A 1 221 ? -0.35 -4.418 -20.562 1 98.69 221 ILE A O 1
ATOM 1773 N N . LEU A 1 222 ? -1.201 -2.691 -21.688 1 98.38 222 LEU A N 1
ATOM 1774 C CA . LEU A 1 222 ? 0.066 -2.115 -22.125 1 98.38 222 LEU A CA 1
ATOM 1775 C C . LEU A 1 222 ? 0.288 -0.749 -21.484 1 98.38 222 LEU A C 1
ATOM 1777 O O . LEU A 1 222 ? -0.552 0.145 -21.625 1 98.38 222 LEU A O 1
ATOM 1781 N N . TYR A 1 223 ? 1.415 -0.645 -20.797 1 98.25 223 TYR A N 1
ATOM 1782 C CA . TYR A 1 223 ? 1.747 0.612 -20.141 1 98.25 223 TYR A CA 1
ATOM 1783 C C . TYR A 1 223 ? 2.865 1.339 -20.875 1 98.25 223 TYR A C 1
ATOM 1785 O O . TYR A 1 223 ? 3.713 0.706 -21.516 1 98.25 223 TYR A O 1
ATOM 1793 N N . THR A 1 224 ? 2.859 2.662 -20.719 1 96.62 224 THR A N 1
ATOM 1794 C CA . THR A 1 224 ? 3.992 3.512 -21.062 1 96.62 224 THR A CA 1
ATOM 1795 C C . THR A 1 224 ? 4.527 4.23 -19.828 1 96.62 224 THR A C 1
ATOM 1797 O O . THR A 1 224 ? 3.768 4.57 -18.922 1 96.62 224 THR A O 1
ATOM 1800 N N . LYS A 1 225 ? 5.82 4.422 -19.844 1 92.69 225 LYS A N 1
ATOM 1801 C CA . LYS A 1 225 ? 6.449 5.086 -18.719 1 92.69 225 LYS A CA 1
ATOM 1802 C C . LYS A 1 225 ? 6.184 6.59 -18.734 1 92.69 225 LYS A C 1
ATOM 1804 O O . LYS A 1 225 ? 6.355 7.238 -19.766 1 92.69 225 LYS A O 1
ATOM 1809 N N . THR A 1 226 ? 5.609 7.215 -17.656 1 85.88 226 THR A N 1
ATOM 1810 C CA . THR A 1 226 ? 5.254 8.625 -17.609 1 85.88 226 THR A CA 1
ATOM 1811 C C . THR A 1 226 ? 6.23 9.414 -16.75 1 85.88 226 THR A C 1
ATOM 1813 O O . THR A 1 226 ? 6.23 10.641 -16.75 1 85.88 226 THR A O 1
ATOM 1816 N N . SER A 1 227 ? 6.832 8.883 -15.766 1 68.12 227 SER A N 1
ATOM 1817 C CA . SER A 1 227 ? 7.793 9.617 -14.945 1 68.12 227 SER A CA 1
ATOM 1818 C C . SER A 1 227 ? 9.141 8.906 -14.906 1 68.12 227 SER A C 1
ATOM 1820 O O . SER A 1 227 ? 9.203 7.68 -14.953 1 68.12 227 SER A O 1
ATOM 1822 N N . VAL A 1 228 ? 10.156 9.609 -15.414 1 57.47 228 VAL A N 1
ATOM 1823 C CA . VAL A 1 228 ? 11.492 9.078 -15.164 1 57.47 228 VAL A CA 1
ATOM 1824 C C . VAL A 1 228 ? 12.18 9.891 -14.07 1 57.47 228 VAL A C 1
ATOM 1826 O O . VAL A 1 228 ? 11.898 11.086 -13.906 1 57.47 228 VAL A O 1
ATOM 1829 N N . MET B 1 1 ? -60.844 18.203 -18.703 1 31.95 1 MET B N 1
ATOM 1830 C CA . MET B 1 1 ? -59.625 17.422 -18.594 1 31.95 1 MET B CA 1
ATOM 1831 C C . MET B 1 1 ? -58.406 18.312 -18.547 1 31.95 1 MET B C 1
ATOM 1833 O O . MET B 1 1 ? -58 18.891 -19.562 1 31.95 1 MET B O 1
ATOM 1837 N N . ARG B 1 2 ? -58.125 19.031 -17.359 1 38.59 2 ARG B N 1
ATOM 1838 C CA . ARG B 1 2 ? -57.031 19.969 -17.047 1 38.59 2 ARG B CA 1
ATOM 1839 C C . ARG B 1 2 ? -55.688 19.25 -17 1 38.59 2 ARG B C 1
ATOM 1841 O O . ARG B 1 2 ? -55.531 18.281 -16.25 1 38.59 2 ARG B O 1
ATOM 1848 N N . LEU B 1 3 ? -54.906 19.344 -18.062 1 38.47 3 LEU B N 1
ATOM 1849 C CA . LEU B 1 3 ? -53.531 18.859 -18.203 1 38.47 3 LEU B CA 1
ATOM 1850 C C . LEU B 1 3 ? -52.625 19.516 -17.188 1 38.47 3 LEU B C 1
ATOM 1852 O O . LEU B 1 3 ? -52.438 20.734 -17.203 1 38.47 3 LEU B O 1
ATOM 1856 N N . LEU B 1 4 ? -52.5 18.922 -15.984 1 39.59 4 LEU B N 1
ATOM 1857 C CA . LEU B 1 4 ? -51.5 19.344 -15.023 1 39.59 4 LEU B CA 1
ATOM 1858 C C . LEU B 1 4 ? -50.094 19.078 -15.555 1 39.59 4 LEU B C 1
ATOM 1860 O O . LEU B 1 4 ? -49.75 17.938 -15.867 1 39.59 4 LEU B O 1
ATOM 1864 N N . LEU B 1 5 ? -49.406 20.047 -16.156 1 39.44 5 LEU B N 1
ATOM 1865 C CA . LEU B 1 5 ? -48 20.031 -16.547 1 39.44 5 LEU B CA 1
ATOM 1866 C C . LEU B 1 5 ? -47.125 20 -15.32 1 39.44 5 LEU B C 1
ATOM 1868 O O . LEU B 1 5 ? -47.156 20.891 -14.469 1 39.44 5 LEU B O 1
ATOM 1872 N N . PHE B 1 6 ? -46.781 18.797 -14.852 1 41.38 6 PHE B N 1
ATOM 1873 C CA . PHE B 1 6 ? -45.75 18.656 -13.828 1 41.38 6 PHE B CA 1
ATOM 1874 C C . PHE B 1 6 ? -44.375 19.109 -14.367 1 41.38 6 PHE B C 1
ATOM 1876 O O . PHE B 1 6 ? -43.906 18.562 -15.359 1 41.38 6 PHE B O 1
ATOM 1883 N N . SER B 1 7 ? -44.031 20.375 -14.156 1 42.88 7 SER B N 1
ATOM 1884 C CA . SER B 1 7 ? -42.656 20.828 -14.422 1 42.88 7 SER B CA 1
ATOM 1885 C C . SER B 1 7 ? -41.656 20.125 -13.508 1 42.88 7 SER B C 1
ATOM 1887 O O . SER B 1 7 ? -41.75 20.219 -12.281 1 42.88 7 SER B O 1
ATOM 1889 N N . GLY B 1 8 ? -41.094 18.984 -13.93 1 41.41 8 GLY B N 1
ATOM 1890 C CA . GLY B 1 8 ? -40 18.328 -13.234 1 41.41 8 GLY B CA 1
ATOM 1891 C C . GLY B 1 8 ? -38.781 19.219 -13.07 1 41.41 8 GLY B C 1
ATOM 1892 O O . GLY B 1 8 ? -38.188 19.656 -14.055 1 41.41 8 GLY B O 1
ATOM 1893 N N . VAL B 1 9 ? -38.656 19.891 -11.961 1 40.84 9 VAL B N 1
ATOM 1894 C CA . VAL B 1 9 ? -37.406 20.594 -11.602 1 40.84 9 VAL B CA 1
ATOM 1895 C C . VAL B 1 9 ? -36.25 19.609 -11.547 1 40.84 9 VAL B C 1
ATOM 1897 O O . VAL B 1 9 ? -36.281 18.672 -10.75 1 40.84 9 VAL B O 1
ATOM 1900 N N . PHE B 1 10 ? -35.469 19.484 -12.641 1 41.53 10 PHE B N 1
ATOM 1901 C CA . PHE B 1 10 ? -34.188 18.797 -12.602 1 41.53 10 PHE B CA 1
ATOM 1902 C C . PHE B 1 10 ? -33.25 19.469 -11.609 1 41.53 10 PHE B C 1
ATOM 1904 O O . PHE B 1 10 ? -32.812 20.594 -11.836 1 41.53 10 PHE B O 1
ATOM 1911 N N . LEU B 1 11 ? -33.188 19.062 -10.352 1 38.22 11 LEU B N 1
ATOM 1912 C CA . LEU B 1 11 ? -32.156 19.484 -9.438 1 38.22 11 LEU B CA 1
ATOM 1913 C C . LEU B 1 11 ? -30.766 19.031 -9.922 1 38.22 11 LEU B C 1
ATOM 1915 O O . LEU B 1 11 ? -30.5 17.828 -9.984 1 38.22 11 LEU B O 1
ATOM 1919 N N . ALA B 1 12 ? -30.078 19.875 -10.594 1 36.94 12 ALA B N 1
ATOM 1920 C CA . ALA B 1 12 ? -28.672 19.625 -10.875 1 36.94 12 ALA B CA 1
ATOM 1921 C C . ALA B 1 12 ? -27.891 19.422 -9.578 1 36.94 12 ALA B C 1
ATOM 1923 O O . ALA B 1 12 ? -27.828 20.328 -8.742 1 36.94 12 ALA B O 1
ATOM 1924 N N . PHE B 1 13 ? -27.688 18.219 -9.109 1 36.75 13 PHE B N 1
ATOM 1925 C CA . PHE B 1 13 ? -26.688 17.953 -8.07 1 36.75 13 PHE B CA 1
ATOM 1926 C C . PHE B 1 13 ? -25.344 18.516 -8.469 1 36.75 13 PHE B C 1
ATOM 1928 O O . PHE B 1 13 ? -24.703 18.031 -9.406 1 36.75 13 PHE B O 1
ATOM 1935 N N . VAL B 1 14 ? -24.984 19.766 -8.188 1 35.81 14 VAL B N 1
ATOM 1936 C CA . VAL B 1 14 ? -23.641 20.297 -8.305 1 35.81 14 VAL B CA 1
ATOM 1937 C C . VAL B 1 14 ? -22.688 19.484 -7.434 1 35.81 14 VAL B C 1
ATOM 1939 O O . VAL B 1 14 ? -22.953 19.266 -6.246 1 35.81 14 VAL B O 1
ATOM 1942 N N . ALA B 1 15 ? -21.922 18.703 -8.008 1 40.66 15 ALA B N 1
ATOM 1943 C CA . ALA B 1 15 ? -20.828 18.031 -7.301 1 40.66 15 ALA B CA 1
ATOM 1944 C C . ALA B 1 15 ? -20.094 19 -6.375 1 40.66 15 ALA B C 1
ATOM 1946 O O . ALA B 1 15 ? -19.875 20.156 -6.73 1 40.66 15 ALA B O 1
ATOM 1947 N N . PRO B 1 16 ? -20.141 18.781 -5.066 1 38.88 16 PRO B N 1
ATOM 1948 C CA . PRO B 1 16 ? -19.359 19.688 -4.223 1 38.88 16 PRO B CA 1
ATOM 1949 C C . PRO B 1 16 ? -17.969 19.953 -4.789 1 38.88 16 PRO B C 1
ATOM 1951 O O . PRO B 1 16 ? -17.25 19.031 -5.141 1 38.88 16 PRO B O 1
ATOM 1954 N N . THR B 1 17 ? -17.688 21.031 -5.5 1 39.47 17 THR B N 1
ATOM 1955 C CA . THR B 1 17 ? -16.406 21.531 -5.965 1 39.47 17 THR B CA 1
ATOM 1956 C C . THR B 1 17 ? -15.352 21.422 -4.863 1 39.47 17 THR B C 1
ATOM 1958 O O . THR B 1 17 ? -15.68 21.484 -3.676 1 39.47 17 THR B O 1
ATOM 1961 N N . VAL B 1 18 ? -14.25 20.797 -5.086 1 45.81 18 VAL B N 1
ATOM 1962 C CA . VAL B 1 18 ? -13.055 20.984 -4.27 1 45.81 18 VAL B CA 1
ATOM 1963 C C . VAL B 1 18 ? -13.062 22.391 -3.666 1 45.81 18 VAL B C 1
ATOM 1965 O O . VAL B 1 18 ? -13.164 23.375 -4.391 1 45.81 18 VAL B O 1
ATOM 1968 N N . GLN B 1 19 ? -13.578 22.547 -2.535 1 50.22 19 GLN B N 1
ATOM 1969 C CA . GLN B 1 19 ? -13.602 23.875 -1.926 1 50.22 19 GLN B CA 1
ATOM 1970 C C . GLN B 1 19 ? -12.266 24.594 -2.102 1 50.22 19 GLN B C 1
ATOM 1972 O O . GLN B 1 19 ? -11.242 24.141 -1.576 1 50.22 19 GLN B O 1
ATOM 1977 N N . GLN B 1 20 ? -12.07 25.188 -3.246 1 57.41 20 GLN B N 1
ATOM 1978 C CA . GLN B 1 20 ? -10.984 26.125 -3.471 1 57.41 20 GLN B CA 1
ATOM 1979 C C . GLN B 1 20 ? -10.875 27.125 -2.322 1 57.41 20 GLN B C 1
ATOM 1981 O O . GLN B 1 20 ? -11.891 27.547 -1.759 1 57.41 20 GLN B O 1
ATOM 1986 N N . CYS B 1 21 ? -9.789 26.984 -1.671 1 68.56 21 CYS B N 1
ATOM 1987 C CA . CYS B 1 21 ? -9.531 28.047 -0.708 1 68.56 21 CYS B CA 1
ATOM 1988 C C . CYS B 1 21 ? -9.859 29.406 -1.304 1 68.56 21 CYS B C 1
ATOM 1990 O O . CYS B 1 21 ? -9.242 29.828 -2.283 1 68.56 21 CYS B O 1
ATOM 1992 N N . VAL B 1 22 ? -11.078 29.922 -0.901 1 75.69 22 VAL B N 1
ATOM 1993 C CA . VAL B 1 22 ? -11.469 31.234 -1.388 1 75.69 22 VAL B CA 1
ATOM 1994 C C . VAL B 1 22 ? -11.625 32.188 -0.209 1 75.69 22 VAL B C 1
ATOM 1996 O O . VAL B 1 22 ? -11.828 31.766 0.928 1 75.69 22 VAL B O 1
ATOM 1999 N N . ASP B 1 23 ? -11.398 33.469 -0.521 1 82.25 23 ASP B N 1
ATOM 2000 C CA . ASP B 1 23 ? -11.734 34.5 0.451 1 82.25 23 ASP B CA 1
ATOM 2001 C C . ASP B 1 23 ? -13.242 34.688 0.559 1 82.25 23 ASP B C 1
ATOM 2003 O O . ASP B 1 23 ? -13.953 34.625 -0.449 1 82.25 23 ASP B O 1
ATOM 2007 N N . SER B 1 24 ? -13.703 34.688 1.786 1 83.44 24 SER B N 1
ATOM 2008 C CA . SER B 1 24 ? -15.133 34.844 2.027 1 83.44 24 SER B CA 1
ATOM 2009 C C . SER B 1 24 ? -15.594 36.281 1.792 1 83.44 24 SER B C 1
ATOM 2011 O O . SER B 1 24 ? -16.797 36.531 1.697 1 83.44 24 SER B O 1
ATOM 2013 N N . ASP B 1 25 ? -14.648 37.219 1.802 1 86.56 25 ASP B N 1
ATOM 2014 C CA . ASP B 1 25 ? -14.945 38.656 1.621 1 86.56 25 ASP B CA 1
ATOM 2015 C C . ASP B 1 25 ? -14.164 39.219 0.445 1 86.56 25 ASP B C 1
ATOM 2017 O O . ASP B 1 25 ? -12.961 39 0.325 1 86.56 25 ASP B O 1
ATOM 2021 N N . GLY B 1 26 ? -14.891 39.844 -0.425 1 86.38 26 GLY B N 1
ATOM 2022 C CA . GLY B 1 26 ? -14.297 40.406 -1.626 1 86.38 26 GLY B CA 1
ATOM 2023 C C . GLY B 1 26 ? -13.234 41.438 -1.332 1 86.38 26 GLY B C 1
ATOM 2024 O O . GLY B 1 26 ? -12.406 41.75 -2.191 1 86.38 26 GLY B O 1
ATOM 2025 N N . ALA B 1 27 ? -13.266 42.031 -0.134 1 88 27 ALA B N 1
ATOM 2026 C CA . ALA B 1 27 ? -12.32 43.062 0.222 1 88 27 ALA B CA 1
ATOM 2027 C C . ALA B 1 27 ? -11.008 42.469 0.735 1 88 27 ALA B C 1
ATOM 2029 O O . ALA B 1 27 ? -10.062 43.219 1.044 1 88 27 ALA B O 1
ATOM 2030 N N . CYS B 1 28 ? -10.977 41.125 0.801 1 91.19 28 CYS B N 1
ATOM 2031 C CA . CYS B 1 28 ? -9.852 40.469 1.441 1 91.19 28 CYS B CA 1
ATOM 2032 C C . CYS B 1 28 ? -8.531 40.875 0.789 1 91.19 28 CYS B C 1
ATOM 2034 O O . CYS B 1 28 ? -7.574 41.219 1.479 1 91.19 28 CYS B O 1
ATOM 2036 N N . SER B 1 29 ? -8.5 40.844 -0.524 1 87.44 29 SER B N 1
ATOM 2037 C CA . SER B 1 29 ? -7.262 41.188 -1.223 1 87.44 29 SER B CA 1
ATOM 2038 C C . SER B 1 29 ? -6.793 42.594 -0.863 1 87.44 29 SER B C 1
ATOM 2040 O O . SER B 1 29 ? -5.602 42.812 -0.628 1 87.44 29 SER B O 1
ATOM 2042 N N . SER B 1 30 ? -7.68 43.469 -0.816 1 88.69 30 SER B N 1
ATOM 2043 C CA . SER B 1 30 ? -7.355 44.875 -0.507 1 88.69 30 SER B CA 1
ATOM 2044 C C . SER B 1 30 ? -6.883 45 0.936 1 88.69 30 SER B C 1
ATOM 2046 O O . SER B 1 30 ? -5.906 45.719 1.205 1 88.69 30 SER B O 1
ATOM 2048 N N . TRP B 1 31 ? -7.57 44.344 1.908 1 89.19 31 TRP B N 1
ATOM 2049 C CA . TRP B 1 31 ? -7.223 44.438 3.324 1 89.19 31 TRP B CA 1
ATOM 2050 C C . TRP B 1 31 ? -5.82 43.875 3.574 1 89.19 31 TRP B C 1
ATOM 2052 O O . TRP B 1 31 ? -5.027 44.5 4.281 1 89.19 31 TRP B O 1
ATOM 2062 N N . VAL B 1 32 ? -5.453 42.812 2.891 1 88.69 32 VAL B N 1
ATOM 2063 C CA . VAL B 1 32 ? -4.172 42.156 3.113 1 88.69 32 VAL B CA 1
ATOM 2064 C C . VAL B 1 32 ? -3.051 42.969 2.461 1 88.69 32 VAL B C 1
ATOM 2066 O O . VAL B 1 32 ? -1.955 43.062 3.016 1 88.69 32 VAL B O 1
ATOM 2069 N N . ALA B 1 33 ? -3.373 43.562 1.365 1 84.12 33 ALA B N 1
ATOM 2070 C CA . ALA B 1 33 ? -2.387 44.375 0.675 1 84.12 33 ALA B CA 1
ATOM 2071 C C . ALA B 1 33 ? -2.072 45.656 1.477 1 84.12 33 ALA B C 1
ATOM 2073 O O . ALA B 1 33 ? -0.932 46.125 1.486 1 84.12 33 ALA B O 1
ATOM 2074 N N . SER B 1 34 ? -3.037 46.094 2.107 1 86.38 34 SER B N 1
ATOM 2075 C CA . SER B 1 34 ? -2.887 47.344 2.82 1 86.38 34 SER B CA 1
ATOM 2076 C C . SER B 1 34 ? -2.219 47.125 4.176 1 86.38 34 SER B C 1
ATOM 2078 O O . SER B 1 34 ? -1.594 48.062 4.711 1 86.38 34 SER B O 1
ATOM 2080 N N . ASP B 1 35 ? -2.418 46.031 4.844 1 85.88 35 ASP B N 1
ATOM 2081 C CA . ASP B 1 35 ? -1.878 45.688 6.156 1 85.88 35 ASP B CA 1
ATOM 2082 C C . ASP B 1 35 ? -1.336 44.25 6.172 1 85.88 35 ASP B C 1
ATOM 2084 O O . ASP B 1 35 ? -2.092 43.312 6.359 1 85.88 35 ASP B O 1
ATOM 2088 N N . ARG B 1 36 ? -0.047 44.062 5.965 1 75.5 36 ARG B N 1
ATOM 2089 C CA . ARG B 1 36 ? 0.594 42.75 5.871 1 75.5 36 ARG B CA 1
ATOM 2090 C C . ARG B 1 36 ? 0.391 41.969 7.152 1 75.5 36 ARG B C 1
ATOM 2092 O O . ARG B 1 36 ? 0.362 40.719 7.121 1 75.5 36 ARG B O 1
ATOM 2099 N N . GLY B 1 37 ? 0.162 42.688 8.25 1 82.81 37 GLY B N 1
ATOM 2100 C CA . GLY B 1 37 ? -0.016 42 9.523 1 82.81 37 GLY B CA 1
ATOM 2101 C C . GLY B 1 37 ? -1.465 41.656 9.828 1 82.81 37 GLY B C 1
ATOM 2102 O O . GLY B 1 37 ? -1.766 41.031 10.844 1 82.81 37 GLY B O 1
ATOM 2103 N N . ALA B 1 38 ? -2.359 42.094 8.922 1 87.25 38 ALA B N 1
ATOM 2104 C CA . ALA B 1 38 ? -3.791 41.906 9.148 1 87.25 38 ALA B CA 1
ATOM 2105 C C . ALA B 1 38 ? -4.133 40.438 9.312 1 87.25 38 ALA B C 1
ATOM 2107 O O . ALA B 1 38 ? -4.98 40.062 10.133 1 87.25 38 ALA B O 1
ATOM 2108 N N . CYS B 1 39 ? -3.494 39.531 8.602 1 87.31 39 CYS B N 1
ATOM 2109 C CA . CYS B 1 39 ? -3.762 38.094 8.617 1 87.31 39 CYS B CA 1
ATOM 2110 C C . CYS B 1 39 ? -3.439 37.5 9.977 1 87.31 39 CYS B C 1
ATOM 2112 O O . CYS B 1 39 ? -3.949 36.438 10.328 1 87.31 39 CYS B O 1
ATOM 2114 N N . GLN B 1 40 ? -2.654 38.25 10.797 1 85.81 40 GLN B N 1
ATOM 2115 C CA . GLN B 1 40 ? -2.273 37.75 12.117 1 85.81 40 GLN B CA 1
ATOM 2116 C C . GLN B 1 40 ? -3.02 38.5 13.219 1 85.81 40 GLN B C 1
ATOM 2118 O O . GLN B 1 40 ? -3.404 37.906 14.227 1 85.81 40 GLN B O 1
ATOM 2123 N N . ARG B 1 41 ? -3.328 39.656 12.938 1 85.62 41 ARG B N 1
ATOM 2124 C CA . ARG B 1 41 ? -3.799 40.531 14.023 1 85.62 41 ARG B CA 1
ATOM 2125 C C . ARG B 1 41 ? -5.32 40.625 14.023 1 85.62 41 ARG B C 1
ATOM 2127 O O . ARG B 1 41 ? -5.938 40.844 15.07 1 85.62 41 ARG B O 1
ATOM 2134 N N . LYS B 1 42 ? -5.887 40.562 12.891 1 87.88 42 LYS B N 1
ATOM 2135 C CA . LYS B 1 42 ? -7.332 40.719 12.766 1 87.88 42 LYS B CA 1
ATOM 2136 C C . LYS B 1 42 ? -8.039 39.406 12.547 1 87.88 42 LYS B C 1
ATOM 2138 O O . LYS B 1 42 ? -7.902 38.781 11.492 1 87.88 42 LYS B O 1
ATOM 2143 N N . GLU B 1 43 ? -8.805 39 13.562 1 88.06 43 GLU B N 1
ATOM 2144 C CA . GLU B 1 43 ? -9.453 37.719 13.578 1 88.06 43 GLU B CA 1
ATOM 2145 C C . GLU B 1 43 ? -10.375 37.531 12.375 1 88.06 43 GLU B C 1
ATOM 2147 O O . GLU B 1 43 ? -10.422 36.469 11.773 1 88.06 43 GLU B O 1
ATOM 2152 N N . TYR B 1 44 ? -11.117 38.625 12.086 1 88.25 44 TYR B N 1
ATOM 2153 C CA . TYR B 1 44 ? -12.039 38.531 10.961 1 88.25 44 TYR B CA 1
ATOM 2154 C C . TYR B 1 44 ? -11.297 38.219 9.664 1 88.25 44 TYR B C 1
ATOM 2156 O O . TYR B 1 44 ? -11.727 37.375 8.883 1 88.25 44 TYR B O 1
ATOM 2164 N N . ILE B 1 45 ? -10.195 38.875 9.461 1 90 45 ILE B N 1
ATOM 2165 C CA . ILE B 1 45 ? -9.414 38.688 8.25 1 90 45 ILE B CA 1
ATOM 2166 C C . ILE B 1 45 ? -8.781 37.312 8.258 1 90 45 ILE B C 1
ATOM 2168 O O . ILE B 1 45 ? -8.805 36.594 7.246 1 90 45 ILE B O 1
ATOM 2172 N N . LYS B 1 46 ? -8.266 36.875 9.359 1 86.12 46 LYS B N 1
ATOM 2173 C CA . LYS B 1 46 ? -7.676 35.531 9.516 1 86.12 46 LYS B CA 1
ATOM 2174 C C . LYS B 1 46 ? -8.664 34.469 9.117 1 86.12 46 LYS B C 1
ATOM 2176 O O . LYS B 1 46 ? -8.305 33.5 8.43 1 86.12 46 LYS B O 1
ATOM 2181 N N . LYS B 1 47 ? -9.852 34.719 9.453 1 84.62 47 LYS B N 1
ATOM 2182 C CA . LYS B 1 47 ? -10.883 33.719 9.273 1 84.62 47 LYS B CA 1
ATOM 2183 C C . LYS B 1 47 ? -11.477 33.781 7.867 1 84.62 47 LYS B C 1
ATOM 2185 O O . LYS B 1 47 ? -11.75 32.75 7.254 1 84.62 47 LYS B O 1
ATOM 2190 N N . ASN B 1 48 ? -11.609 34.938 7.367 1 83.94 48 ASN B N 1
ATOM 2191 C CA . ASN B 1 48 ? -12.422 35.094 6.164 1 83.94 48 ASN B CA 1
ATOM 2192 C C . ASN B 1 48 ? -11.555 35.312 4.926 1 83.94 48 ASN B C 1
ATOM 2194 O O . ASN B 1 48 ? -12.047 35.25 3.799 1 83.94 48 ASN B O 1
ATOM 2198 N N . CYS B 1 49 ? -10.352 35.562 5.121 1 87.19 49 CYS B N 1
ATOM 2199 C CA . CYS B 1 49 ? -9.453 35.844 4.004 1 87.19 49 CYS B CA 1
ATOM 2200 C C . CYS B 1 49 ? -8.352 34.812 3.914 1 87.19 49 CYS B C 1
ATOM 2202 O O . CYS B 1 49 ? -7.176 35.125 3.779 1 87.19 49 CYS B O 1
ATOM 2204 N N . ARG B 1 50 ? -8.773 33.531 3.967 1 83.06 50 ARG B N 1
ATOM 2205 C CA . ARG B 1 50 ? -7.812 32.438 4.02 1 83.06 50 ARG B CA 1
ATOM 2206 C C . ARG B 1 50 ? -6.957 32.406 2.756 1 83.06 50 ARG B C 1
ATOM 2208 O O . ARG B 1 50 ? -5.75 32.156 2.822 1 83.06 50 ARG B O 1
ATOM 2215 N N . LYS B 1 51 ? -7.617 32.688 1.661 1 80.56 51 LYS B N 1
ATOM 2216 C CA . LYS B 1 51 ? -6.879 32.656 0.403 1 80.56 51 LYS B CA 1
ATOM 2217 C C . LYS B 1 51 ? -5.871 33.812 0.333 1 80.56 51 LYS B C 1
ATOM 2219 O O . LYS B 1 51 ? -4.688 33.562 0.067 1 80.56 51 LYS B O 1
ATOM 2224 N N . SER B 1 52 ? -6.387 35 0.633 1 82.62 52 SER B N 1
ATOM 2225 C CA . SER B 1 52 ? -5.523 36.188 0.554 1 82.62 52 SER B CA 1
ATOM 2226 C C . SER B 1 52 ? -4.41 36.125 1.597 1 82.62 52 SER B C 1
ATOM 2228 O O . SER B 1 52 ? -3.311 36.625 1.366 1 82.62 52 SER B O 1
ATOM 2230 N N . CYS B 1 53 ? -4.695 35.469 2.68 1 82.31 53 CYS B N 1
ATOM 2231 C CA . CYS B 1 53 ? -3.719 35.406 3.762 1 82.31 53 CYS B CA 1
ATOM 2232 C C . CYS B 1 53 ? -2.76 34.219 3.549 1 82.31 53 CYS B C 1
ATOM 2234 O O . CYS B 1 53 ? -1.796 34.062 4.301 1 82.31 53 CYS B O 1
ATOM 2236 N N . GLY B 1 54 ? -3.133 33.438 2.514 1 73.19 54 GLY B N 1
ATOM 2237 C CA . GLY B 1 54 ? -2.301 32.25 2.268 1 73.19 54 GLY B CA 1
ATOM 2238 C C . GLY B 1 54 ? -2.473 31.172 3.311 1 73.19 54 GLY B C 1
ATOM 2239 O O . GLY B 1 54 ? -1.546 30.406 3.57 1 73.19 54 GLY B O 1
ATOM 2240 N N . ASN B 1 55 ? -3.498 31.328 4.102 1 69.38 55 ASN B N 1
ATOM 2241 C CA . ASN B 1 55 ? -3.781 30.359 5.16 1 69.38 55 ASN B CA 1
ATOM 2242 C C . ASN B 1 55 ? -4.777 29.297 4.699 1 69.38 55 ASN B C 1
ATOM 2244 O O . ASN B 1 55 ? -5.602 28.828 5.488 1 69.38 55 ASN B O 1
ATOM 2248 N N . CYS B 1 56 ? -4.793 29.188 3.428 1 65.12 56 CYS B N 1
ATOM 2249 C CA . CYS B 1 56 ? -5.664 28.125 2.932 1 65.12 56 CYS B CA 1
ATOM 2250 C C . CYS B 1 56 ? -5.238 26.766 3.473 1 65.12 56 CYS B C 1
ATOM 2252 O O . CYS B 1 56 ? -4.055 26.422 3.443 1 65.12 56 CYS B O 1
ATOM 2254 N N . PRO B 1 57 ? -6.238 26.281 4.293 1 59.66 57 PRO B N 1
ATOM 2255 C CA . PRO B 1 57 ? -5.879 24.922 4.691 1 59.66 57 PRO B CA 1
ATOM 2256 C C . PRO B 1 57 ? -5.527 24.031 3.5 1 59.66 57 PRO B C 1
ATOM 2258 O O . PRO B 1 57 ? -6.102 24.188 2.42 1 59.66 57 PRO B O 1
ATOM 2261 N N . ILE B 1 58 ? -4.383 23.625 3.475 1 60.94 58 ILE B N 1
ATOM 2262 C CA . ILE B 1 58 ? -4.062 22.656 2.441 1 60.94 58 ILE B CA 1
ATOM 2263 C C . ILE B 1 58 ? -5.105 21.531 2.449 1 60.94 58 ILE B C 1
ATOM 2265 O O . ILE B 1 58 ? -5.234 20.812 3.436 1 60.94 58 ILE B O 1
ATOM 2269 N N . TYR B 1 59 ? -6.234 21.891 1.776 1 65.12 59 TYR B N 1
ATOM 2270 C CA . TYR B 1 59 ? -7.262 20.875 1.615 1 65.12 59 TYR B CA 1
ATOM 2271 C C . TYR B 1 59 ? -6.754 19.719 0.764 1 65.12 59 TYR B C 1
ATOM 2273 O O . TYR B 1 59 ? -6.309 19.922 -0.369 1 65.12 59 TYR B O 1
ATOM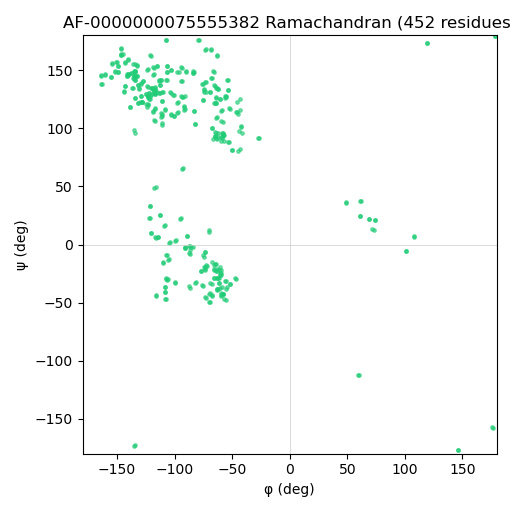 2281 N N . GLU B 1 60 ? -6.578 18.656 1.532 1 81.88 60 GLU B N 1
ATOM 2282 C CA . GLU B 1 60 ? -6.277 17.438 0.777 1 81.88 60 GLU B CA 1
ATOM 2283 C C . GLU B 1 60 ? -7.516 16.562 0.633 1 81.88 60 GLU B C 1
ATOM 2285 O O . GLU B 1 60 ? -8.016 16.016 1.621 1 81.88 60 GLU B O 1
ATOM 2290 N N . ALA B 1 61 ? -8.023 16.484 -0.588 1 86.44 61 ALA B N 1
ATOM 2291 C CA . ALA B 1 61 ? -9.234 15.727 -0.867 1 86.44 61 ALA B CA 1
ATOM 2292 C C . ALA B 1 61 ? -9.172 14.352 -0.215 1 86.44 61 ALA B C 1
ATOM 2294 O O . ALA B 1 61 ? -10.203 13.812 0.209 1 86.44 61 ALA B O 1
ATOM 2295 N N . LYS B 1 62 ? -7.984 13.875 -0.087 1 93.06 62 LYS B N 1
ATOM 2296 C CA . LYS B 1 62 ? -7.824 12.516 0.428 1 93.06 62 LYS B CA 1
ATOM 2297 C C . LYS B 1 62 ? -8.102 12.461 1.927 1 93.06 62 LYS B C 1
ATOM 2299 O O . LYS B 1 62 ? -8.227 11.375 2.502 1 93.06 62 LYS B O 1
ATOM 2304 N N . PHE B 1 63 ? -8.305 13.609 2.568 1 93.56 63 PHE B N 1
ATOM 2305 C CA . PHE B 1 63 ? -8.602 13.617 3.994 1 93.56 63 PHE B CA 1
ATOM 2306 C C . PHE B 1 63 ? -9.961 14.266 4.258 1 93.56 63 PHE B C 1
ATOM 2308 O O . PHE B 1 63 ? -10.305 14.555 5.406 1 93.56 63 PHE B O 1
ATOM 2315 N N . ASP B 1 64 ? -10.742 14.539 3.242 1 91.5 64 ASP B N 1
ATOM 2316 C CA . ASP B 1 64 ? -12.062 15.156 3.373 1 91.5 64 ASP B CA 1
ATOM 2317 C C . ASP B 1 64 ? -13.117 14.109 3.725 1 91.5 64 ASP B C 1
ATOM 2319 O O . ASP B 1 64 ? -13.695 13.477 2.836 1 91.5 64 ASP B O 1
ATOM 2323 N N . THR B 1 65 ? -13.547 14.055 4.941 1 92.5 65 THR B N 1
ATOM 2324 C CA . THR B 1 65 ? -14.406 12.984 5.43 1 92.5 65 THR B CA 1
ATOM 2325 C C . THR B 1 65 ? -15.828 13.156 4.914 1 92.5 65 THR B C 1
ATOM 2327 O O . THR B 1 65 ? -16.656 12.258 5.062 1 92.5 65 THR B O 1
ATOM 2330 N N . ARG B 1 66 ? -16.203 14.25 4.32 1 90.94 66 ARG B N 1
ATOM 2331 C CA . ARG B 1 66 ? -17.516 14.422 3.688 1 90.94 66 ARG B CA 1
ATOM 2332 C C . ARG B 1 66 ? -17.656 13.492 2.482 1 90.94 66 ARG B C 1
ATOM 2334 O O . ARG B 1 66 ? -18.781 13.203 2.045 1 90.94 66 ARG B O 1
ATOM 2341 N N . ARG B 1 67 ? -16.484 13.008 2.018 1 92.62 67 ARG B N 1
ATOM 2342 C CA . ARG B 1 67 ? -16.469 12.133 0.846 1 92.62 67 ARG B CA 1
ATOM 2343 C C . ARG B 1 67 ? -16.672 10.68 1.244 1 92.62 67 ARG B C 1
ATOM 2345 O O . ARG B 1 67 ? -16.812 9.805 0.383 1 92.62 67 ARG B O 1
ATOM 2352 N N . LEU B 1 68 ? -16.734 10.398 2.471 1 94.75 68 LEU B N 1
ATOM 2353 C CA . LEU B 1 68 ? -16.703 9.023 2.947 1 94.75 68 LEU B CA 1
ATOM 2354 C C . LEU B 1 68 ? -18.031 8.328 2.672 1 94.75 68 LEU B C 1
ATOM 2356 O O . LEU B 1 68 ? -19.094 8.898 2.906 1 94.75 68 LEU B O 1
ATOM 2360 N N . ASN B 1 69 ? -17.922 7.141 2.146 1 94.81 69 ASN B N 1
ATOM 2361 C CA . ASN B 1 69 ? -19.078 6.254 2.092 1 94.81 69 ASN B CA 1
ATOM 2362 C C . ASN B 1 69 ? -19.703 6.074 3.471 1 94.81 69 ASN B C 1
ATOM 2364 O O . ASN B 1 69 ? -19 5.945 4.469 1 94.81 69 ASN B O 1
ATOM 2368 N N . PRO B 1 70 ? -21.047 6.027 3.521 1 95.19 70 PRO B N 1
ATOM 2369 C CA . PRO B 1 70 ? -21.703 5.824 4.809 1 95.19 70 PRO B CA 1
ATOM 2370 C C . PRO B 1 70 ? -21.172 4.613 5.566 1 95.19 70 PRO B C 1
ATOM 2372 O O . PRO B 1 70 ? -21.078 4.641 6.797 1 95.19 70 PRO B O 1
ATOM 2375 N N . GLN B 1 71 ? -20.781 3.568 4.898 1 95.19 71 GLN B N 1
ATOM 2376 C CA . GLN B 1 71 ? -20.266 2.338 5.5 1 95.19 71 GLN B CA 1
ATOM 2377 C C . GLN B 1 71 ? -19.016 2.605 6.332 1 95.19 71 GLN B C 1
ATOM 2379 O O . GLN B 1 71 ? -18.766 1.914 7.32 1 95.19 71 GLN B O 1
ATOM 2384 N N . LEU B 1 72 ? -18.297 3.645 6 1 97 72 LEU B N 1
ATOM 2385 C CA . LEU B 1 72 ? -17 3.891 6.605 1 97 72 LEU B CA 1
ATOM 2386 C C . LEU B 1 72 ? -17.078 5.023 7.625 1 97 72 LEU B C 1
ATOM 2388 O O . LEU B 1 72 ? -16.094 5.352 8.273 1 97 72 LEU B O 1
ATOM 2392 N N . GLN B 1 73 ? -18.219 5.586 7.848 1 95.62 73 GLN B N 1
ATOM 2393 C CA . GLN B 1 73 ? -18.406 6.754 8.703 1 95.62 73 GLN B CA 1
ATOM 2394 C C . GLN B 1 73 ? -17.984 6.457 10.141 1 95.62 73 GLN B C 1
ATOM 2396 O O . GLN B 1 73 ? -17.438 7.328 10.82 1 95.62 73 GLN B O 1
ATOM 2401 N N . PRO B 1 74 ? -18.156 5.238 10.602 1 95.81 74 PRO B N 1
ATOM 2402 C CA . PRO B 1 74 ? -17.766 4.957 11.984 1 95.81 74 PRO B CA 1
ATOM 2403 C C . PRO B 1 74 ? -16.266 5.145 12.227 1 95.81 74 PRO B C 1
ATOM 2405 O O . PRO B 1 74 ? -15.844 5.34 13.367 1 95.81 74 PRO B O 1
ATOM 2408 N N . ILE B 1 75 ? -15.422 5.102 11.156 1 96.56 75 ILE B N 1
ATOM 2409 C CA . ILE B 1 75 ? -13.984 5.227 11.375 1 96.56 75 ILE B CA 1
ATOM 2410 C C . ILE B 1 75 ? -13.484 6.535 10.773 1 96.56 75 ILE B C 1
ATOM 2412 O O . ILE B 1 75 ? -12.297 6.676 10.477 1 96.56 75 ILE B O 1
ATOM 2416 N N . ARG B 1 76 ? -14.336 7.52 10.648 1 95.31 76 ARG B N 1
ATOM 2417 C CA . ARG B 1 76 ? -14.008 8.781 10 1 95.31 76 ARG B CA 1
ATOM 2418 C C . ARG B 1 76 ? -12.898 9.516 10.75 1 95.31 76 ARG B C 1
ATOM 2420 O O . ARG B 1 76 ? -12.102 10.234 10.148 1 95.31 76 ARG B O 1
ATOM 2427 N N . GLN B 1 77 ? -12.797 9.312 12.016 1 94.56 77 GLN B N 1
ATOM 2428 C CA . GLN B 1 77 ? -11.828 10.047 12.82 1 94.56 77 GLN B CA 1
ATOM 2429 C C . GLN B 1 77 ? -10.406 9.562 12.547 1 94.56 77 GLN B C 1
ATOM 2431 O O . GLN B 1 77 ? -9.438 10.242 12.883 1 94.56 77 GLN B O 1
ATOM 2436 N N . LEU B 1 78 ? -10.25 8.375 11.953 1 96 78 LEU B N 1
ATOM 2437 C CA . LEU B 1 78 ? -8.938 7.816 11.656 1 96 78 LEU B CA 1
ATOM 2438 C C . LEU B 1 78 ? -8.336 8.484 10.422 1 96 78 LEU B C 1
ATOM 2440 O O . LEU B 1 78 ? -7.117 8.43 10.219 1 96 78 LEU B O 1
ATOM 2444 N N . VAL B 1 79 ? -9.195 9.047 9.609 1 95.94 79 VAL B N 1
ATOM 2445 C CA . VAL B 1 79 ? -8.742 9.609 8.344 1 95.94 79 VAL B CA 1
ATOM 2446 C C . VAL B 1 79 ? -7.789 10.773 8.602 1 95.94 79 VAL B C 1
ATOM 2448 O O . VAL B 1 79 ? -8.125 11.703 9.336 1 95.94 79 VAL B O 1
ATOM 2451 N N . GLY B 1 80 ? -6.598 10.664 8.086 1 95 80 GLY B N 1
ATOM 2452 C CA . GLY B 1 80 ? -5.574 11.688 8.266 1 95 80 GLY B CA 1
ATOM 2453 C C . GLY B 1 80 ? -4.172 11.109 8.344 1 95 80 GLY B C 1
ATOM 2454 O O . GLY B 1 80 ? -3.965 9.922 8.086 1 95 80 GLY B O 1
ATOM 2455 N N . ARG B 1 81 ? -3.254 11.969 8.57 1 95.75 81 ARG B N 1
ATOM 2456 C CA . ARG B 1 81 ? -1.864 11.594 8.812 1 95.75 81 ARG B CA 1
ATOM 2457 C C . ARG B 1 81 ? -1.536 11.633 10.297 1 95.75 81 ARG B C 1
ATOM 2459 O O . ARG B 1 81 ? -1.895 12.594 10.992 1 95.75 81 ARG B O 1
ATOM 2466 N N . TRP B 1 82 ? -0.991 10.586 10.734 1 96.88 82 TRP B N 1
ATOM 2467 C CA . TRP B 1 82 ? -0.629 10.406 12.141 1 96.88 82 TRP B CA 1
ATOM 2468 C C . TRP B 1 82 ? 0.871 10.172 12.289 1 96.88 82 TRP B C 1
ATOM 2470 O O . TRP B 1 82 ? 1.457 9.367 11.562 1 96.88 82 TRP B O 1
ATOM 2480 N N . LYS B 1 83 ? 1.441 10.859 13.242 1 97.62 83 LYS B N 1
ATOM 2481 C CA . LYS B 1 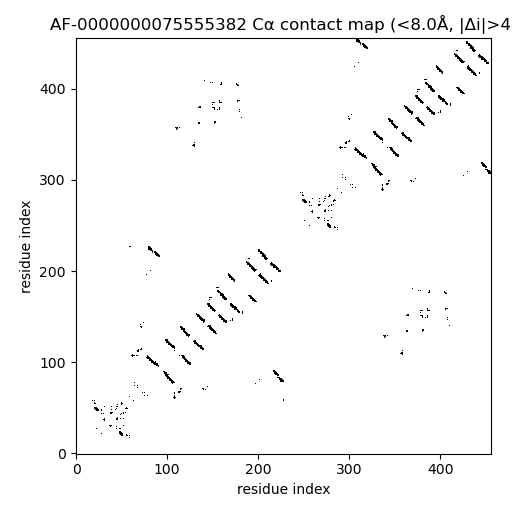83 ? 2.887 10.734 13.414 1 97.62 83 LYS B CA 1
ATOM 2482 C C . LYS B 1 83 ? 3.254 10.547 14.883 1 97.62 83 LYS B C 1
ATOM 2484 O O . LYS B 1 83 ? 2.717 11.234 15.758 1 97.62 83 LYS B O 1
ATOM 2489 N N . GLY B 1 84 ? 3.979 9.508 15.141 1 97.94 84 GLY B N 1
ATOM 2490 C CA . GLY B 1 84 ? 4.625 9.305 16.422 1 97.94 84 GLY B CA 1
ATOM 2491 C C . GLY B 1 84 ? 6.133 9.422 16.359 1 97.94 84 GLY B C 1
ATOM 2492 O O . GLY B 1 84 ? 6.816 8.516 15.883 1 97.94 84 GLY B O 1
ATOM 2493 N N . GLU B 1 85 ? 6.629 10.547 16.844 1 95.62 85 GLU B N 1
ATOM 2494 C CA . GLU B 1 85 ? 8.07 10.773 16.828 1 95.62 85 GLU B CA 1
ATOM 2495 C C . GLU B 1 85 ? 8.695 10.438 18.172 1 95.62 85 GLU B C 1
ATOM 2497 O O . GLU B 1 85 ? 8.422 11.109 19.172 1 95.62 85 GLU B O 1
ATOM 2502 N N . HIS B 1 86 ? 9.469 9.43 18.141 1 95.19 86 HIS B N 1
ATOM 2503 C CA . HIS B 1 86 ? 10.211 8.953 19.297 1 95.19 86 HIS B CA 1
ATOM 2504 C C . HIS B 1 86 ? 9.266 8.531 20.422 1 95.19 86 HIS B C 1
ATOM 2506 O O . HIS B 1 86 ? 9.641 8.547 21.594 1 95.19 86 HIS B O 1
ATOM 2512 N N . THR B 1 87 ? 8.094 8.195 20.078 1 96.75 87 THR B N 1
ATOM 2513 C CA . THR B 1 87 ? 7.125 7.785 21.078 1 96.75 87 THR B CA 1
ATOM 2514 C C . THR B 1 87 ? 6.895 6.277 21.016 1 96.75 87 THR B C 1
ATOM 2516 O O . THR B 1 87 ? 6.219 5.711 21.875 1 96.75 87 THR B O 1
ATOM 2519 N N . GLY B 1 88 ? 7.441 5.656 20 1 98.38 88 GLY B N 1
ATOM 2520 C CA . GLY B 1 88 ? 7.285 4.219 19.844 1 98.38 88 GLY B CA 1
ATOM 2521 C C . GLY B 1 88 ? 8.297 3.418 20.641 1 98.38 88 GLY B C 1
ATOM 2522 O O . GLY B 1 88 ? 9.438 3.848 20.812 1 98.38 88 GLY B O 1
ATOM 2523 N N . LYS B 1 89 ? 7.84 2.287 21.062 1 98.19 89 LYS B N 1
ATOM 2524 C CA . LYS B 1 89 ? 8.688 1.335 21.766 1 98.19 89 LYS B CA 1
ATOM 2525 C C . LYS B 1 89 ? 8.555 -0.066 21.172 1 98.19 89 LYS B C 1
ATOM 2527 O O . LYS B 1 89 ? 7.449 -0.511 20.859 1 98.19 89 LYS B O 1
ATOM 2532 N N . VAL B 1 90 ? 9.695 -0.718 20.969 1 97.5 90 VAL B N 1
ATOM 2533 C CA . VAL B 1 90 ? 9.734 -2.105 20.516 1 97.5 90 VAL B CA 1
ATOM 2534 C C . VAL B 1 90 ? 10.312 -2.99 21.609 1 97.5 90 VAL B C 1
ATOM 2536 O O . VAL B 1 90 ? 11.367 -2.684 22.172 1 97.5 90 VAL B O 1
ATOM 2539 N N . THR B 1 91 ? 9.656 -4.047 21.906 1 96.06 91 THR B N 1
ATOM 2540 C CA . THR B 1 91 ? 10.125 -4.992 22.906 1 96.06 91 THR B CA 1
ATOM 2541 C C . THR B 1 91 ? 9.992 -6.43 22.406 1 96.06 91 THR B C 1
ATOM 2543 O O . THR B 1 91 ? 9.031 -6.758 21.703 1 96.06 91 THR B O 1
ATOM 2546 N N . PHE B 1 92 ? 10.922 -7.164 22.734 1 92.88 92 PHE B N 1
ATOM 2547 C CA . PHE B 1 92 ? 10.898 -8.609 22.531 1 92.88 92 PHE B CA 1
ATOM 2548 C C . PHE B 1 92 ? 11.969 -9.289 23.359 1 92.88 92 PHE B C 1
ATOM 2550 O O . PHE B 1 92 ? 13.047 -8.734 23.578 1 92.88 92 PHE B O 1
ATOM 2557 N N . PRO B 1 93 ? 11.734 -10.453 23.844 1 92.31 93 PRO B N 1
ATOM 2558 C CA . PRO B 1 93 ? 12.656 -11.094 24.781 1 92.31 93 PRO B CA 1
ATOM 2559 C C . PRO B 1 93 ? 14.07 -11.219 24.234 1 92.31 93 PRO B C 1
ATOM 2561 O O . PRO B 1 93 ? 15.047 -11.109 24.984 1 92.31 93 PRO B O 1
ATOM 2564 N N . THR B 1 94 ? 14.266 -11.367 22.953 1 89.56 94 THR B N 1
ATOM 2565 C CA . THR B 1 94 ? 15.555 -11.719 22.375 1 89.56 94 THR B CA 1
ATOM 2566 C C . THR B 1 94 ? 16.266 -10.477 21.844 1 89.56 94 THR B C 1
ATOM 2568 O O . THR B 1 94 ? 17.344 -10.578 21.234 1 89.56 94 THR B O 1
ATOM 2571 N N . ILE B 1 95 ? 15.75 -9.297 22 1 89.81 95 ILE B N 1
ATOM 2572 C CA . ILE B 1 95 ? 16.391 -8.078 21.516 1 89.81 95 ILE B CA 1
ATOM 2573 C C . ILE B 1 95 ? 16.312 -6.992 22.594 1 89.81 95 ILE B C 1
ATOM 2575 O O . ILE B 1 95 ? 15.406 -7.016 23.438 1 89.81 95 ILE B O 1
ATOM 2579 N N . PRO B 1 96 ? 17.234 -6.035 22.547 1 93.94 96 PRO B N 1
ATOM 2580 C CA . PRO B 1 96 ? 17.078 -4.875 23.422 1 93.94 96 PRO B CA 1
ATOM 2581 C C . PRO B 1 96 ? 15.883 -4.004 23.047 1 93.94 96 PRO B C 1
ATOM 2583 O O . PRO B 1 96 ? 15.57 -3.865 21.859 1 93.94 96 PRO B O 1
ATOM 2586 N N . THR B 1 97 ? 15.289 -3.518 24.109 1 95.94 97 THR B N 1
ATOM 2587 C CA . THR B 1 97 ? 14.211 -2.564 23.859 1 95.94 97 THR B CA 1
ATOM 2588 C C . THR B 1 97 ? 14.75 -1.292 23.219 1 95.94 97 THR B C 1
ATOM 2590 O O . THR B 1 97 ? 15.805 -0.787 23.609 1 95.94 97 THR B O 1
ATOM 2593 N N . PHE B 1 98 ? 14.016 -0.783 22.188 1 95.88 98 PHE B N 1
ATOM 2594 C CA . PHE B 1 98 ? 14.461 0.459 21.562 1 95.88 98 PHE B CA 1
ATOM 2595 C C . PHE B 1 98 ? 13.273 1.299 21.125 1 95.88 98 PHE B C 1
ATOM 2597 O O . PHE B 1 98 ? 12.141 0.808 21.062 1 95.88 98 PHE B O 1
ATOM 2604 N N . LYS B 1 99 ? 13.562 2.539 20.875 1 97.56 99 LYS B N 1
ATOM 2605 C CA . LYS B 1 99 ? 12.539 3.484 20.438 1 97.56 99 LYS B CA 1
ATOM 2606 C C . LYS B 1 99 ? 12.492 3.59 18.922 1 97.56 99 LYS B C 1
ATOM 2608 O O . LYS B 1 99 ? 13.477 3.311 18.25 1 97.56 99 LYS B O 1
ATOM 2613 N N . TYR B 1 100 ? 11.312 3.928 18.469 1 98.12 100 TYR B N 1
ATOM 2614 C CA . TYR B 1 100 ? 11.164 4.148 17.031 1 98.12 100 TYR B CA 1
ATOM 2615 C C . TYR B 1 100 ? 10.141 5.238 16.75 1 98.12 100 TYR B C 1
ATOM 2617 O O . TYR B 1 100 ? 9.445 5.695 17.672 1 98.12 100 TYR B O 1
ATOM 2625 N N . SER B 1 101 ? 10.141 5.746 15.57 1 98.38 101 SER B N 1
ATOM 2626 C CA . SER B 1 101 ? 9.164 6.691 15.039 1 98.38 101 SER B CA 1
ATOM 2627 C C . SER B 1 101 ? 8.375 6.082 13.883 1 98.38 101 SER B C 1
ATOM 2629 O O . SER B 1 101 ? 8.844 5.145 13.234 1 98.38 101 SER B O 1
ATOM 2631 N N . GLU B 1 102 ? 7.211 6.605 13.75 1 98.5 102 GLU B N 1
ATOM 2632 C CA . GLU B 1 102 ? 6.383 6.062 12.68 1 98.5 102 GLU B CA 1
ATOM 2633 C C . GLU B 1 102 ? 5.352 7.082 12.211 1 98.5 102 GLU B C 1
ATOM 2635 O O . GLU B 1 102 ? 4.871 7.902 13 1 98.5 102 GLU B O 1
ATOM 2640 N N . GLU B 1 103 ? 5.086 7.07 10.977 1 97.88 103 GLU B N 1
ATOM 2641 C CA . GLU B 1 103 ? 3.992 7.82 10.367 1 97.88 103 GLU B CA 1
ATOM 2642 C C . GLU B 1 103 ? 2.963 6.883 9.734 1 97.88 103 GLU B C 1
ATOM 2644 O O . GLU B 1 103 ? 3.324 5.918 9.062 1 97.88 103 GLU B O 1
ATOM 2649 N N . VAL B 1 104 ? 1.713 7.141 10.07 1 98.25 104 VAL B N 1
ATOM 2650 C CA . VAL B 1 104 ? 0.583 6.391 9.531 1 98.25 104 VAL B CA 1
ATOM 2651 C C . VAL B 1 104 ? -0.321 7.324 8.727 1 98.25 104 VAL B C 1
ATOM 2653 O O . VAL B 1 104 ? -0.591 8.453 9.148 1 98.25 104 VAL B O 1
ATOM 2656 N N . GLU B 1 105 ? -0.703 6.93 7.578 1 97.69 105 GLU B N 1
ATOM 2657 C CA . GLU B 1 105 ? -1.667 7.68 6.781 1 97.69 105 GLU B CA 1
ATOM 2658 C C . GLU B 1 105 ? -2.891 6.832 6.449 1 97.69 105 GLU B C 1
ATOM 2660 O O . GLU B 1 105 ? -2.758 5.707 5.961 1 97.69 105 GLU B O 1
ATOM 2665 N N . ILE B 1 106 ? -3.996 7.281 6.758 1 97.75 106 ILE B N 1
ATOM 2666 C CA . ILE B 1 106 ? -5.285 6.711 6.379 1 97.75 106 ILE B CA 1
ATOM 2667 C C . ILE B 1 106 ? -6.051 7.703 5.508 1 97.75 106 ILE B C 1
ATOM 2669 O O . ILE B 1 106 ? -6.391 8.797 5.957 1 97.75 106 ILE B O 1
ATOM 2673 N N . SER B 1 107 ? -6.32 7.316 4.25 1 97.25 107 SER B N 1
ATOM 2674 C CA . SER B 1 107 ? -6.812 8.32 3.314 1 97.25 107 SER B CA 1
ATOM 2675 C C . SER B 1 107 ? -7.902 7.746 2.414 1 97.25 107 SER B C 1
ATOM 2677 O O . SER B 1 107 ? -8.031 6.527 2.287 1 97.25 107 SER B O 1
ATOM 2679 N N . ILE B 1 108 ? -8.672 8.641 1.873 1 96.06 108 ILE B N 1
ATOM 2680 C CA . ILE B 1 108 ? -9.766 8.305 0.971 1 96.06 108 ILE B CA 1
ATOM 2681 C C . ILE B 1 108 ? -9.266 8.312 -0.472 1 96.06 108 ILE B C 1
ATOM 2683 O O . ILE B 1 108 ? -8.789 9.336 -0.964 1 96.06 108 ILE B O 1
ATOM 2687 N N . PRO B 1 109 ? -9.32 7.148 -1.093 1 94.94 109 PRO B N 1
ATOM 2688 C CA . PRO B 1 109 ? -8.906 7.121 -2.496 1 94.94 109 PRO B CA 1
ATOM 2689 C C . PRO B 1 109 ? -9.797 7.973 -3.395 1 94.94 109 PRO B C 1
ATOM 2691 O O . PRO B 1 109 ? -10.914 8.328 -3.002 1 94.94 109 PRO B O 1
ATOM 2694 N N . ASP B 1 110 ? -9.25 8.266 -4.562 1 89 110 ASP B N 1
ATOM 2695 C CA . ASP B 1 110 ? -10.07 8.953 -5.555 1 89 110 ASP B CA 1
ATOM 2696 C C . ASP B 1 110 ? -11.219 8.062 -6.031 1 89 110 ASP B C 1
ATOM 2698 O O . ASP B 1 110 ? -11.078 6.84 -6.102 1 89 110 ASP B O 1
ATOM 2702 N N . GLY B 1 111 ? -12.273 8.719 -6.355 1 87.75 111 GLY B N 1
ATOM 2703 C CA . GLY B 1 111 ? -13.43 7.988 -6.848 1 87.75 111 GLY B CA 1
ATOM 2704 C C . GLY B 1 111 ? -14.664 8.164 -5.98 1 87.75 111 GLY B C 1
ATOM 2705 O O . GLY B 1 111 ? -14.578 8.719 -4.883 1 87.75 111 GLY B O 1
ATOM 2706 N N . ALA B 1 112 ? -15.727 7.602 -6.531 1 84.81 112 ALA B N 1
ATOM 2707 C CA . ALA B 1 112 ? -17 7.645 -5.801 1 84.81 112 ALA B CA 1
ATOM 2708 C C . ALA B 1 112 ? -17.297 6.297 -5.156 1 84.81 112 ALA B C 1
ATOM 2710 O O . ALA B 1 112 ? -16.828 5.258 -5.625 1 84.81 112 ALA B O 1
ATOM 2711 N N . ASN B 1 113 ? -17.969 6.297 -4.074 1 88.06 113 ASN B N 1
ATOM 2712 C CA . ASN B 1 113 ? -18.5 5.102 -3.42 1 88.06 113 ASN B CA 1
ATOM 2713 C C . ASN B 1 113 ? -17.375 4.156 -3 1 88.06 113 ASN B C 1
ATOM 2715 O O . ASN B 1 113 ? -17.469 2.941 -3.188 1 88.06 113 ASN B O 1
ATOM 2719 N N . ILE B 1 114 ? -16.312 4.789 -2.564 1 93.44 114 ILE B N 1
ATOM 2720 C CA . ILE B 1 114 ? -15.164 4.027 -2.094 1 93.44 114 ILE B CA 1
ATOM 2721 C C . ILE B 1 114 ? -15.508 3.328 -0.78 1 93.44 114 ILE B C 1
ATOM 2723 O O . ILE B 1 114 ? -15.953 3.973 0.176 1 93.44 114 ILE B O 1
ATOM 2727 N N . ARG B 1 115 ? -15.195 2.025 -0.735 1 94.19 115 ARG B N 1
ATOM 2728 C CA . ARG B 1 115 ? -15.609 1.256 0.435 1 94.19 115 ARG B CA 1
ATOM 2729 C C . ARG B 1 115 ? -14.398 0.775 1.227 1 94.19 115 ARG B C 1
ATOM 2731 O O . ARG B 1 115 ? -14.523 -0.068 2.115 1 94.19 115 ARG B O 1
ATOM 2738 N N . SER B 1 116 ? -13.258 1.198 0.861 1 97.19 116 SER B N 1
ATOM 2739 C CA . SER B 1 116 ? -12.031 0.889 1.595 1 97.19 116 SER B CA 1
ATOM 2740 C C . SER B 1 116 ? -11.07 2.072 1.59 1 97.19 116 SER B C 1
ATOM 2742 O O . SER B 1 116 ? -10.898 2.73 0.562 1 97.19 116 SER B O 1
ATOM 2744 N N . LEU B 1 117 ? -10.508 2.32 2.701 1 98.12 117 LEU B N 1
ATOM 2745 C CA . LEU B 1 117 ? -9.531 3.389 2.84 1 98.12 117 LEU B CA 1
ATOM 2746 C C . LEU B 1 117 ? -8.117 2.871 2.572 1 98.12 117 LEU B C 1
ATOM 2748 O O . LEU B 1 117 ? -7.82 1.705 2.84 1 98.12 117 LEU B O 1
ATOM 2752 N N . ASN B 1 118 ? -7.324 3.768 2.053 1 98.12 118 ASN B N 1
ATOM 2753 C CA . ASN B 1 118 ? -5.898 3.467 1.971 1 98.12 118 ASN B CA 1
ATOM 2754 C C . ASN B 1 118 ? -5.23 3.531 3.342 1 98.12 118 ASN B C 1
ATOM 2756 O O . ASN B 1 118 ? -5.543 4.406 4.148 1 98.12 118 ASN B O 1
ATOM 2760 N N . TYR B 1 119 ? -4.344 2.617 3.611 1 98.69 119 TYR B N 1
ATOM 2761 C CA . TYR B 1 119 ? -3.543 2.574 4.832 1 98.69 119 TYR B CA 1
ATOM 2762 C C . TYR B 1 119 ? -2.062 2.428 4.504 1 98.69 119 TYR B C 1
ATOM 2764 O O . TYR B 1 119 ? -1.675 1.553 3.727 1 98.69 119 TYR B O 1
ATOM 2772 N N . THR B 1 120 ? -1.199 3.289 5.047 1 98.5 120 THR B N 1
ATOM 2773 C CA . THR B 1 120 ? 0.249 3.127 4.984 1 98.5 120 THR B CA 1
ATOM 2774 C C . THR B 1 120 ? 0.882 3.414 6.344 1 98.5 120 THR B C 1
ATOM 2776 O O . THR B 1 120 ? 0.398 4.266 7.094 1 98.5 120 THR B O 1
ATOM 2779 N N . ALA B 1 121 ? 1.876 2.73 6.66 1 98.5 121 ALA B N 1
ATOM 2780 C CA . ALA B 1 121 ? 2.695 2.955 7.848 1 98.5 121 ALA B CA 1
ATOM 2781 C C . ALA B 1 121 ? 4.184 2.846 7.516 1 98.5 121 ALA B C 1
ATOM 2783 O O . ALA B 1 121 ? 4.594 1.967 6.754 1 98.5 121 ALA B O 1
ATOM 2784 N N . ALA B 1 122 ? 4.969 3.775 8.008 1 97.75 122 ALA B N 1
ATOM 2785 C CA . ALA B 1 122 ? 6.422 3.766 7.855 1 97.75 122 ALA B CA 1
ATOM 2786 C C . ALA B 1 122 ? 7.113 4.023 9.188 1 97.75 122 ALA B C 1
ATOM 2788 O O . ALA B 1 122 ? 6.895 5.062 9.82 1 97.75 122 ALA B O 1
ATOM 2789 N N . ALA B 1 123 ? 7.922 3.094 9.57 1 98 123 ALA B N 1
ATOM 2790 C CA . ALA B 1 123 ? 8.656 3.189 10.828 1 98 123 ALA B CA 1
ATOM 2791 C C . ALA B 1 123 ? 10.148 3.355 10.578 1 98 123 ALA B C 1
ATOM 2793 O O . ALA B 1 123 ? 10.711 2.73 9.672 1 98 123 ALA B O 1
ATOM 2794 N N . TRP B 1 124 ? 10.805 4.168 11.383 1 97.12 124 TRP B N 1
ATOM 2795 C CA . TRP B 1 124 ? 12.234 4.395 11.25 1 97.12 124 TRP B CA 1
ATOM 2796 C C . TRP B 1 124 ? 12.891 4.551 12.617 1 97.12 124 TRP B C 1
ATOM 2798 O O . TRP B 1 124 ? 12.219 4.863 13.602 1 97.12 124 TRP B O 1
ATOM 2808 N N . SER B 1 125 ? 14.133 4.285 12.609 1 95.88 125 SER B N 1
ATOM 2809 C CA . SER B 1 125 ? 14.906 4.352 13.852 1 95.88 125 SER B CA 1
ATOM 2810 C C . SER B 1 125 ? 15.273 5.793 14.195 1 95.88 125 SER B C 1
ATOM 2812 O O . SER B 1 125 ? 14.984 6.711 13.422 1 95.88 125 SER B O 1
ATOM 2814 N N . SER B 1 126 ? 15.898 5.91 15.336 1 93.88 126 SER B N 1
ATOM 2815 C CA . SER B 1 126 ? 16.359 7.223 15.773 1 93.88 126 SER B CA 1
ATOM 2816 C C . SER B 1 126 ? 17.375 7.805 14.805 1 93.88 126 SER B C 1
ATOM 2818 O O . SER B 1 126 ? 17.5 9.023 14.672 1 93.88 126 SER B O 1
ATOM 2820 N N . ASP B 1 127 ? 18.109 6.941 14.141 1 91.5 127 ASP B N 1
ATOM 2821 C CA . ASP B 1 127 ? 19.094 7.367 13.156 1 91.5 127 ASP B CA 1
ATOM 2822 C C . ASP B 1 127 ? 18.469 7.477 11.766 1 91.5 127 ASP B C 1
ATOM 2824 O O . ASP B 1 127 ? 19.188 7.492 10.758 1 91.5 127 ASP B O 1
ATOM 2828 N N . LYS B 1 128 ? 17.141 7.328 11.734 1 90.75 128 LYS B N 1
ATOM 2829 C CA . LYS B 1 128 ? 16.344 7.516 10.531 1 90.75 128 LYS B CA 1
ATOM 2830 C C . LYS B 1 128 ? 16.516 6.348 9.562 1 90.75 128 LYS B C 1
ATOM 2832 O O . LYS B 1 128 ? 16.344 6.5 8.352 1 90.75 128 LYS B O 1
ATOM 2837 N N . GLU B 1 129 ? 16.953 5.262 10.141 1 92.75 129 GLU B N 1
ATOM 2838 C CA . GLU B 1 129 ? 17.016 4.051 9.32 1 92.75 129 GLU B CA 1
ATOM 2839 C C . GLU B 1 129 ? 15.625 3.457 9.117 1 92.75 129 GLU B C 1
ATOM 2841 O O . GLU B 1 129 ? 14.812 3.422 10.047 1 92.75 129 GLU B O 1
ATOM 2846 N N . ASP B 1 130 ? 15.391 3.018 7.875 1 94.38 130 ASP B N 1
ATOM 2847 C CA . ASP B 1 130 ? 14.141 2.314 7.586 1 94.38 130 ASP B CA 1
ATOM 2848 C C . ASP B 1 130 ? 14.023 1.041 8.422 1 94.38 130 ASP B C 1
ATOM 2850 O O . ASP B 1 130 ? 14.922 0.194 8.398 1 94.38 130 ASP B O 1
ATOM 2854 N N . LEU B 1 131 ? 12.922 0.902 9.164 1 94.62 131 LEU B N 1
ATOM 2855 C CA . LEU B 1 131 ? 12.727 -0.279 9.992 1 94.62 131 LEU B CA 1
ATOM 2856 C C . LEU B 1 131 ? 11.648 -1.185 9.414 1 94.62 131 LEU B C 1
ATOM 2858 O O . LEU B 1 131 ? 11.82 -2.404 9.352 1 94.62 131 LEU B O 1
ATOM 2862 N N . HIS B 1 132 ? 10.586 -0.619 9.062 1 95.38 132 HIS B N 1
ATOM 2863 C CA . HIS B 1 132 ? 9.391 -1.38 8.703 1 95.38 132 HIS B CA 1
ATOM 2864 C C . HIS B 1 132 ? 8.398 -0.518 7.926 1 95.38 132 HIS B C 1
ATOM 2866 O O . HIS B 1 132 ? 8.211 0.656 8.25 1 95.38 132 HIS B O 1
ATOM 2872 N N . ARG B 1 133 ? 7.789 -1.06 6.883 1 97.75 133 ARG B N 1
ATOM 2873 C CA . ARG B 1 133 ? 6.734 -0.389 6.125 1 97.75 133 ARG B CA 1
ATOM 2874 C C . ARG B 1 133 ? 5.547 -1.317 5.898 1 97.75 133 ARG B C 1
ATOM 2876 O O . ARG B 1 133 ? 5.723 -2.52 5.695 1 97.75 133 ARG B O 1
ATOM 2883 N N . GLU B 1 134 ? 4.375 -0.742 5.91 1 98.31 134 GLU B N 1
ATOM 2884 C CA . GLU B 1 134 ? 3.133 -1.453 5.633 1 98.31 134 GLU B CA 1
ATOM 2885 C C . GLU B 1 134 ? 2.248 -0.666 4.672 1 98.31 134 GLU B C 1
ATOM 2887 O O . GLU B 1 134 ? 2.238 0.566 4.695 1 98.31 134 GLU B O 1
ATOM 2892 N N . SER B 1 135 ? 1.576 -1.367 3.863 1 98.5 135 SER B N 1
ATOM 2893 C CA . SER B 1 135 ? 0.512 -0.828 3.021 1 98.5 135 SER B CA 1
ATOM 2894 C C . SER B 1 135 ? -0.726 -1.718 3.057 1 98.5 135 SER B C 1
ATOM 2896 O O . SER B 1 135 ? -0.616 -2.936 3.215 1 98.5 135 SER B O 1
ATOM 2898 N N . GLY B 1 136 ? -1.831 -1.053 2.92 1 98.69 136 GLY B N 1
ATOM 2899 C CA . GLY B 1 136 ? -3.029 -1.877 2.918 1 98.69 136 GLY B CA 1
ATOM 2900 C C . GLY B 1 136 ? -4.309 -1.067 2.844 1 98.69 136 GLY B C 1
ATOM 2901 O O . GL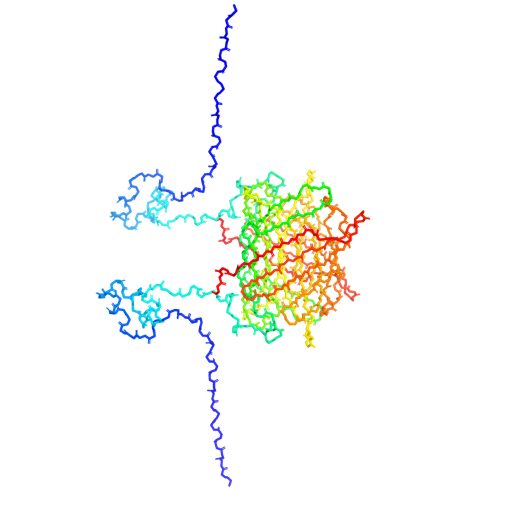Y B 1 136 ? -4.324 0.031 2.283 1 98.69 136 GLY B O 1
ATOM 2902 N N . TYR B 1 137 ? -5.371 -1.761 3.314 1 98.69 137 TYR B N 1
ATOM 2903 C CA . TYR B 1 137 ? -6.703 -1.17 3.24 1 98.69 137 TYR B CA 1
ATOM 2904 C C . TYR B 1 137 ? -7.477 -1.404 4.531 1 98.69 137 TYR B C 1
ATOM 2906 O O . TYR B 1 137 ? -7.277 -2.42 5.207 1 98.69 137 TYR B O 1
ATOM 2914 N N . ILE B 1 138 ? -8.32 -0.479 4.887 1 98.56 138 ILE B N 1
ATOM 2915 C CA . ILE B 1 138 ? -9.242 -0.583 6.012 1 98.56 138 ILE B CA 1
ATOM 2916 C C . ILE B 1 138 ? -10.68 -0.512 5.508 1 98.56 138 ILE B C 1
ATOM 2918 O O . ILE B 1 138 ? -11.016 0.351 4.691 1 98.56 138 ILE B O 1
ATOM 2922 N N . THR B 1 139 ? -11.484 -1.385 5.961 1 97.94 139 THR B N 1
ATOM 2923 C CA . THR B 1 139 ? -12.906 -1.355 5.617 1 97.94 139 THR B CA 1
ATOM 2924 C C . THR B 1 139 ? -13.758 -1.861 6.781 1 97.94 139 THR B C 1
ATOM 2926 O O . THR B 1 139 ? -13.219 -2.256 7.82 1 97.94 139 THR B O 1
ATOM 2929 N N . ILE B 1 140 ? -15.047 -1.655 6.664 1 97.38 140 ILE B N 1
ATOM 2930 C CA . ILE B 1 140 ? -16 -2.172 7.641 1 97.38 140 ILE B CA 1
ATOM 2931 C C . ILE B 1 140 ? -16.938 -3.17 6.969 1 97.38 140 ILE B C 1
ATOM 2933 O O . ILE B 1 140 ? -17.469 -2.9 5.887 1 97.38 140 ILE B O 1
ATOM 2937 N N . LYS B 1 141 ? -17.047 -4.305 7.582 1 96.31 141 LYS B N 1
ATOM 2938 C CA . LYS B 1 141 ? -18.031 -5.266 7.086 1 96.31 141 LYS B CA 1
ATOM 2939 C C . LYS B 1 141 ? -19.422 -4.656 7.027 1 96.31 141 LYS B C 1
ATOM 2941 O O . LYS B 1 141 ? -19.906 -4.094 8.016 1 96.31 141 LYS B O 1
ATOM 2946 N N . PRO B 1 142 ? -20.078 -4.77 5.852 1 93.5 142 PRO B N 1
ATOM 2947 C CA . PRO B 1 142 ? -21.391 -4.121 5.699 1 93.5 142 PRO B CA 1
ATOM 2948 C C . PRO B 1 142 ? -22.375 -4.508 6.801 1 93.5 142 PRO B C 1
ATOM 2950 O O . PRO B 1 142 ? -22.438 -5.68 7.188 1 93.5 142 PRO B O 1
ATOM 2953 N N . ASN B 1 143 ? -23.031 -3.521 7.371 1 92.69 143 ASN B N 1
ATOM 2954 C CA . ASN B 1 143 ? -24.109 -3.662 8.352 1 92.69 143 ASN B CA 1
ATOM 2955 C C . ASN B 1 143 ? -23.594 -4.203 9.68 1 92.69 143 ASN B C 1
ATOM 2957 O O . ASN B 1 143 ? -24.328 -4.871 10.406 1 92.69 143 ASN B O 1
ATOM 2961 N N . THR B 1 144 ? -22.344 -4.047 9.93 1 94.62 144 THR B N 1
ATOM 2962 C CA . THR B 1 144 ? -21.75 -4.43 11.203 1 94.62 144 THR B CA 1
ATOM 2963 C C . THR B 1 144 ? -20.812 -3.334 11.703 1 94.62 144 THR B C 1
ATOM 2965 O O . THR B 1 144 ? -20.812 -2.219 11.18 1 94.62 144 THR B O 1
ATOM 2968 N N . ARG B 1 145 ? -20.109 -3.621 12.773 1 94.69 145 ARG B N 1
ATOM 2969 C CA . ARG B 1 145 ? -19.047 -2.764 13.305 1 94.69 145 ARG B CA 1
ATOM 2970 C C . ARG B 1 145 ? -17.719 -3.502 13.352 1 94.69 145 ARG B C 1
ATOM 2972 O O . ARG B 1 145 ? -16.875 -3.23 14.219 1 94.69 145 ARG B O 1
ATOM 2979 N N . GLU B 1 146 ? -17.703 -4.492 12.5 1 97.44 146 GLU B N 1
ATOM 2980 C CA . GLU B 1 146 ? -16.438 -5.227 12.352 1 97.44 146 GLU B CA 1
ATOM 2981 C C . GLU B 1 146 ? -15.5 -4.516 11.383 1 97.44 146 GLU B C 1
ATOM 2983 O O . GLU B 1 146 ? -15.805 -4.383 10.195 1 97.44 146 GLU B O 1
ATOM 2988 N N . VAL B 1 147 ? -14.406 -4.062 11.898 1 98.31 147 VAL B N 1
ATOM 2989 C CA . VAL B 1 147 ? -13.414 -3.365 11.094 1 98.31 147 VAL B CA 1
ATOM 2990 C C . VAL B 1 147 ? -12.359 -4.355 10.602 1 98.31 147 VAL B C 1
ATOM 2992 O O . VAL B 1 147 ? -11.938 -5.246 11.344 1 98.31 147 VAL B O 1
ATOM 2995 N N . ILE B 1 148 ? -11.906 -4.227 9.375 1 98.5 148 ILE B N 1
ATOM 2996 C CA . ILE B 1 148 ? -10.945 -5.125 8.742 1 98.5 148 ILE B CA 1
ATOM 2997 C C . ILE B 1 148 ? -9.727 -4.332 8.281 1 98.5 148 ILE B C 1
ATOM 2999 O O . ILE B 1 148 ? -9.867 -3.26 7.688 1 98.5 148 ILE B O 1
ATOM 3003 N N . LEU B 1 149 ? -8.648 -4.797 8.625 1 98.69 149 LEU B N 1
ATOM 3004 C CA . LEU B 1 149 ? -7.371 -4.289 8.141 1 98.69 149 LEU B CA 1
ATOM 3005 C C . LEU B 1 149 ? -6.609 -5.367 7.383 1 98.69 149 LEU B C 1
ATOM 3007 O O . LEU B 1 149 ? -6.289 -6.418 7.941 1 98.69 149 LEU B O 1
ATOM 3011 N N . THR B 1 150 ? -6.383 -5.191 6.09 1 98.62 150 THR B N 1
ATOM 3012 C CA . THR B 1 150 ? -5.5 -6.043 5.301 1 98.62 150 THR B CA 1
ATOM 3013 C C . THR B 1 150 ? -4.172 -5.344 5.031 1 98.62 150 THR B C 1
ATOM 3015 O O . THR B 1 150 ? -4.145 -4.18 4.629 1 98.62 150 THR B O 1
ATOM 3018 N N . THR B 1 151 ? -3.096 -6.078 5.289 1 98.38 151 THR B N 1
ATOM 3019 C CA . THR B 1 151 ? -1.805 -5.402 5.215 1 98.38 151 THR B CA 1
ATOM 3020 C C . THR B 1 151 ? -0.783 -6.27 4.484 1 98.38 151 THR B C 1
ATOM 3022 O O . THR B 1 151 ? -0.826 -7.5 4.574 1 98.38 151 THR B O 1
ATOM 3025 N N . VAL B 1 152 ? 0.026 -5.617 3.74 1 98.38 152 VAL B N 1
ATOM 3026 C CA . VAL B 1 152 ? 1.283 -6.16 3.232 1 98.38 152 VAL B CA 1
ATOM 3027 C C . VAL B 1 152 ? 2.457 -5.406 3.854 1 98.38 152 VAL B C 1
ATOM 3029 O O . VAL B 1 152 ? 2.4 -4.188 4.023 1 98.38 152 VAL B O 1
ATOM 3032 N N . MET B 1 153 ? 3.51 -6.16 4.164 1 97.12 153 MET B N 1
ATOM 3033 C CA . MET B 1 153 ? 4.605 -5.566 4.922 1 97.12 153 MET B CA 1
ATOM 3034 C C . MET B 1 153 ? 5.926 -5.719 4.176 1 97.12 153 MET B C 1
ATOM 3036 O O . MET B 1 153 ? 6.141 -6.711 3.479 1 97.12 153 MET B O 1
ATOM 3040 N N . SER B 1 154 ? 6.781 -4.781 4.41 1 96 154 SER B N 1
ATOM 3041 C CA . SER B 1 154 ? 8.062 -4.742 3.721 1 96 154 SER B CA 1
ATOM 3042 C C . SER B 1 154 ? 8.938 -5.934 4.109 1 96 154 SER B C 1
ATOM 3044 O O . SER B 1 154 ? 9.883 -6.273 3.398 1 96 154 SER B O 1
ATOM 3046 N N . ASN B 1 155 ? 8.688 -6.539 5.23 1 93.44 155 ASN B N 1
ATOM 3047 C CA . ASN B 1 155 ? 9.492 -7.676 5.684 1 93.44 155 ASN B CA 1
ATOM 3048 C C . ASN B 1 155 ? 8.961 -8.992 5.117 1 93.44 155 ASN B C 1
ATOM 3050 O O . ASN B 1 155 ? 9.43 -10.062 5.5 1 93.44 155 ASN B O 1
ATOM 3054 N N . GLY B 1 156 ? 7.875 -8.922 4.348 1 94.69 156 GLY B N 1
ATOM 3055 C CA . GLY B 1 156 ? 7.473 -10.102 3.602 1 94.69 156 GLY B CA 1
ATOM 3056 C C . GLY B 1 156 ? 6.223 -10.758 4.152 1 94.69 156 GLY B C 1
ATOM 3057 O O . GLY B 1 156 ? 5.812 -11.82 3.678 1 94.69 156 GLY B O 1
ATOM 3058 N N . PHE B 1 157 ? 5.566 -10.164 5.117 1 95.56 157 PHE B N 1
ATOM 3059 C CA . PHE B 1 157 ? 4.324 -10.695 5.66 1 95.56 157 PHE B CA 1
ATOM 3060 C C . PHE B 1 157 ? 3.117 -10.031 5.008 1 95.56 157 PHE B C 1
ATOM 3062 O O . PHE B 1 157 ? 3.176 -8.859 4.633 1 95.56 157 PHE B O 1
ATOM 3069 N N . ILE B 1 158 ? 2.074 -10.766 4.898 1 97.12 158 ILE B N 1
ATOM 3070 C CA . ILE B 1 158 ? 0.754 -10.258 4.551 1 97.12 158 ILE B CA 1
ATOM 3071 C C . ILE B 1 158 ? -0.27 -10.727 5.582 1 97.12 158 ILE B C 1
ATOM 3073 O O . ILE B 1 158 ? -0.193 -11.852 6.074 1 97.12 158 ILE B O 1
ATOM 3077 N N . THR B 1 159 ? -1.226 -9.875 5.973 1 97.94 159 THR B N 1
ATOM 3078 C CA . THR B 1 159 ? -2.143 -10.273 7.035 1 97.94 159 THR B CA 1
ATOM 3079 C C . THR B 1 159 ? -3.562 -9.805 6.727 1 97.94 159 THR B C 1
ATOM 3081 O O . THR B 1 159 ? -3.756 -8.789 6.055 1 97.94 159 THR B O 1
ATOM 3084 N N . VAL B 1 160 ? -4.477 -10.562 7.133 1 98.12 160 VAL B N 1
ATOM 3085 C CA . VAL B 1 160 ? -5.867 -10.164 7.309 1 98.12 160 VAL B CA 1
ATOM 3086 C C . VAL B 1 160 ? -6.199 -10.078 8.797 1 98.12 160 VAL B C 1
ATOM 3088 O O . VAL B 1 160 ? -6.113 -11.078 9.516 1 98.12 160 VAL B O 1
ATOM 3091 N N . GLU B 1 161 ? -6.508 -8.93 9.203 1 98.56 161 GLU B N 1
ATOM 3092 C CA . GLU B 1 161 ? -6.895 -8.688 10.594 1 98.56 161 GLU B CA 1
ATOM 3093 C C . GLU B 1 161 ? -8.312 -8.133 10.68 1 98.56 161 GLU B C 1
ATOM 3095 O O . GLU B 1 161 ? -8.688 -7.242 9.914 1 98.56 161 GLU B O 1
ATOM 3100 N N . GLU B 1 162 ? -9.094 -8.703 11.617 1 97.94 162 GLU B N 1
ATOM 3101 C CA . GLU B 1 162 ? -10.484 -8.297 11.766 1 97.94 162 GLU B CA 1
ATOM 3102 C C . GLU B 1 162 ? -10.883 -8.25 13.242 1 97.94 162 GLU B C 1
ATOM 3104 O O . GLU B 1 162 ? -10.438 -9.07 14.039 1 97.94 162 GLU B O 1
ATOM 3109 N N . GLY B 1 163 ? -11.805 -7.242 13.5 1 96.88 163 GLY B N 1
ATOM 3110 C CA . GLY B 1 163 ? -12.344 -7.227 14.852 1 96.88 163 GLY B CA 1
ATOM 3111 C C . GLY B 1 163 ? -13.312 -6.086 15.094 1 96.88 163 GLY B C 1
ATOM 3112 O O . GLY B 1 163 ? -13.531 -5.254 14.211 1 96.88 163 GLY B O 1
ATOM 3113 N N . PRO B 1 164 ? -13.82 -6.059 16.281 1 96.62 164 PRO B N 1
ATOM 3114 C CA . PRO B 1 164 ? -14.898 -5.117 16.578 1 96.62 164 PRO B CA 1
ATOM 3115 C C . PRO B 1 164 ? -14.383 -3.727 16.938 1 96.62 164 PRO B C 1
ATOM 3117 O O . PRO B 1 164 ? -13.273 -3.59 17.453 1 96.62 164 PRO B O 1
ATOM 3120 N N . MET B 1 165 ? -15.188 -2.779 16.609 1 96.81 165 MET B N 1
ATOM 3121 C CA . MET B 1 165 ? -15.008 -1.42 17.109 1 96.81 165 MET B CA 1
ATOM 3122 C C . MET B 1 165 ? 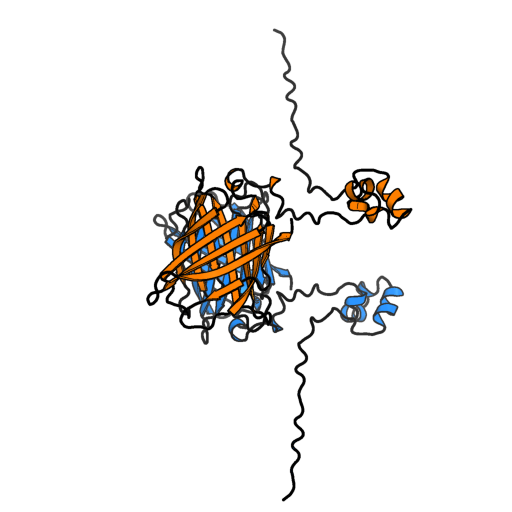-15.922 -1.162 18.312 1 96.81 165 MET B C 1
ATOM 3124 O O . MET B 1 165 ? -17.125 -1.388 18.234 1 96.81 165 MET B O 1
ATOM 3128 N N . PHE B 1 166 ? -15.359 -0.813 19.406 1 94.88 166 PHE B N 1
ATOM 3129 C CA . PHE B 1 166 ? -16.078 -0.417 20.609 1 94.88 166 PHE B CA 1
ATOM 3130 C C . PHE B 1 166 ? -15.773 1.027 20.984 1 94.88 166 PHE B C 1
ATOM 3132 O O . PHE B 1 166 ? -14.695 1.316 21.516 1 94.88 166 PHE B O 1
ATOM 3139 N N . GLY B 1 167 ? -16.781 1.895 20.734 1 92.12 167 GLY B N 1
ATOM 3140 C CA . GLY B 1 167 ? -16.484 3.305 20.953 1 92.12 167 GLY B CA 1
ATOM 3141 C C . GLY B 1 167 ? -15.352 3.814 20.094 1 92.12 167 GLY B C 1
ATOM 3142 O O . GLY B 1 167 ? -15.422 3.764 18.859 1 92.12 167 GLY B O 1
ATOM 3143 N N . ASN B 1 168 ? -14.273 4.121 20.812 1 94.31 168 ASN B N 1
ATOM 3144 C CA . ASN B 1 168 ? -13.125 4.676 20.109 1 94.31 168 ASN B CA 1
ATOM 3145 C C . ASN B 1 168 ? -11.969 3.676 20.047 1 94.31 168 ASN B C 1
ATOM 3147 O O . ASN B 1 168 ? -10.82 4.059 19.812 1 94.31 168 ASN B O 1
ATOM 3151 N N . ASN B 1 169 ? -12.305 2.471 20.312 1 97.44 169 ASN B N 1
ATOM 3152 C CA . ASN B 1 169 ? -11.297 1.413 20.312 1 97.44 169 ASN B CA 1
ATOM 3153 C C . ASN B 1 169 ? -11.578 0.373 19.234 1 97.44 169 ASN B C 1
ATOM 3155 O O . ASN B 1 169 ? -12.727 -0.03 19.031 1 97.44 169 ASN B O 1
ATOM 3159 N N . ILE B 1 170 ? -10.555 -0.002 18.516 1 98.38 170 ILE B N 1
ATOM 3160 C CA . ILE B 1 170 ? -10.633 -1.099 17.547 1 98.38 170 ILE B CA 1
ATOM 3161 C C . ILE B 1 170 ? -9.625 -2.186 17.938 1 98.38 170 ILE B C 1
ATOM 3163 O O . ILE B 1 170 ? -8.445 -1.9 18.141 1 98.38 170 ILE B O 1
ATOM 3167 N N . LYS B 1 171 ? -10.055 -3.359 18.031 1 98.5 171 LYS B N 1
ATOM 3168 C CA . LYS B 1 171 ? -9.195 -4.516 18.281 1 98.5 171 LYS B CA 1
ATOM 3169 C C . LYS B 1 171 ? -9.148 -5.43 17.062 1 98.5 171 LYS B C 1
ATOM 3171 O O . LYS B 1 171 ? -10.109 -6.141 16.766 1 98.5 171 LYS B O 1
ATOM 3176 N N . PHE B 1 172 ? -8.016 -5.453 16.406 1 98.56 172 PHE B N 1
ATOM 3177 C CA . PHE B 1 172 ? -7.801 -6.312 15.25 1 98.56 172 PHE B CA 1
ATOM 3178 C C . PHE B 1 172 ? -7.215 -7.652 15.672 1 98.56 172 PHE B C 1
ATOM 3180 O O . PHE B 1 172 ? -6.164 -7.703 16.312 1 98.56 172 PHE B O 1
ATOM 3187 N N . ILE B 1 173 ? -7.859 -8.672 15.234 1 98.19 173 ILE B N 1
ATOM 3188 C CA . ILE B 1 173 ? -7.371 -10.023 15.492 1 98.19 173 ILE B CA 1
ATOM 3189 C C . ILE B 1 173 ? -6.934 -10.68 14.188 1 98.19 173 ILE B C 1
ATOM 3191 O O . ILE B 1 173 ? -7.629 -10.57 13.172 1 98.19 173 ILE B O 1
ATOM 3195 N N . LEU B 1 174 ? -5.844 -11.344 14.242 1 98.19 174 LEU B N 1
ATOM 3196 C CA . LEU B 1 174 ? -5.309 -12 13.047 1 98.19 174 LEU B CA 1
ATOM 3197 C C . LEU B 1 174 ? -6.25 -13.094 12.562 1 98.19 174 LEU B C 1
ATOM 3199 O O . LEU B 1 174 ? -6.625 -13.984 13.336 1 98.19 174 LEU B O 1
ATOM 3203 N N . LYS B 1 175 ? -6.617 -13.031 11.32 1 96.81 175 LYS B N 1
ATOM 3204 C CA . LYS B 1 175 ? -7.469 -14.055 10.727 1 96.81 175 LYS B CA 1
ATOM 3205 C C . LYS B 1 175 ? -6.684 -14.922 9.742 1 96.81 175 LYS B C 1
ATOM 3207 O O . LYS B 1 175 ? -6.969 -16.109 9.594 1 96.81 175 LYS B O 1
ATOM 3212 N N . ASP B 1 176 ? -5.812 -14.312 9.055 1 95.56 176 ASP B N 1
ATOM 3213 C CA . ASP B 1 176 ? -4.98 -15 8.07 1 95.56 176 ASP B CA 1
ATOM 3214 C C . ASP B 1 176 ? -3.609 -14.336 7.949 1 95.56 176 ASP B C 1
ATOM 3216 O O . ASP B 1 176 ? -3.48 -13.125 8.125 1 95.56 176 ASP B O 1
ATOM 3220 N N . ILE B 1 177 ? -2.625 -15.172 7.648 1 94.94 177 ILE B N 1
ATOM 3221 C CA . ILE B 1 177 ? -1.264 -14.664 7.512 1 94.94 177 ILE B CA 1
ATOM 3222 C C . ILE B 1 177 ? -0.539 -15.422 6.402 1 94.94 177 ILE B C 1
ATOM 3224 O O . ILE B 1 177 ? -0.716 -16.641 6.254 1 94.94 177 ILE B O 1
ATOM 3228 N N . GLY B 1 178 ? 0.098 -14.695 5.523 1 94.19 178 GLY B N 1
ATOM 3229 C CA . GLY B 1 178 ? 1.003 -15.242 4.523 1 94.19 178 GLY B CA 1
ATOM 3230 C C . GLY B 1 178 ? 2.406 -14.672 4.617 1 94.19 178 GLY B C 1
ATOM 3231 O O . GLY B 1 178 ? 2.627 -13.656 5.277 1 94.19 178 GLY B O 1
ATOM 3232 N N . ARG B 1 179 ? 3.346 -15.383 3.979 1 93.88 179 ARG B N 1
ATOM 3233 C CA . ARG B 1 179 ? 4.738 -14.938 3.996 1 93.88 179 ARG B CA 1
ATOM 3234 C C . ARG B 1 179 ? 5.461 -15.352 2.719 1 93.88 179 ARG B C 1
ATOM 3236 O O . ARG B 1 179 ? 5.09 -16.344 2.084 1 93.88 179 ARG B O 1
ATOM 3243 N N . ILE B 1 180 ? 6.438 -14.562 2.449 1 93.56 180 ILE B N 1
ATOM 3244 C CA . ILE B 1 180 ? 7.289 -14.922 1.321 1 93.56 180 ILE B CA 1
ATOM 3245 C C . ILE B 1 180 ? 8.172 -16.109 1.695 1 93.56 180 ILE B C 1
ATOM 3247 O O . ILE B 1 180 ? 8.312 -16.438 2.877 1 93.56 180 ILE B O 1
ATOM 3251 N N . SER B 1 181 ? 8.812 -16.719 0.794 1 89.12 181 SER B N 1
ATOM 3252 C CA . SER B 1 181 ? 9.461 -18.016 0.958 1 89.12 181 SER B CA 1
ATOM 3253 C C . SER B 1 181 ? 10.727 -17.891 1.795 1 89.12 181 SER B C 1
ATOM 3255 O O . SER B 1 181 ? 11.18 -18.875 2.389 1 89.12 181 SER B O 1
ATOM 3257 N N . PHE B 1 182 ? 11.32 -16.688 1.877 1 85.62 182 PHE B N 1
ATOM 3258 C CA . PHE B 1 182 ? 12.594 -16.578 2.568 1 85.62 182 PHE B CA 1
ATOM 3259 C C . PHE B 1 182 ? 12.5 -15.586 3.725 1 85.62 182 PHE B C 1
ATOM 3261 O O . PHE B 1 182 ? 13.469 -14.875 4.016 1 85.62 182 PHE B O 1
ATOM 3268 N N . VAL B 1 183 ? 11.414 -15.562 4.273 1 77.31 183 VAL B N 1
ATOM 3269 C CA . VAL B 1 183 ? 11.203 -14.633 5.375 1 77.31 183 VAL B CA 1
ATOM 3270 C C . VAL B 1 183 ? 12.125 -14.984 6.539 1 77.31 183 VAL B C 1
ATOM 3272 O O . VAL B 1 183 ? 12.328 -16.172 6.84 1 77.31 183 VAL B O 1
ATOM 3275 N N . ARG B 1 184 ? 12.734 -14.055 7.086 1 67.62 184 ARG B N 1
ATOM 3276 C CA . ARG B 1 184 ? 13.672 -14.266 8.188 1 67.62 184 ARG B CA 1
ATOM 3277 C C . ARG B 1 184 ? 12.938 -14.602 9.477 1 67.62 184 ARG B C 1
ATOM 3279 O O . ARG B 1 184 ? 13.375 -15.469 10.242 1 67.62 184 ARG B O 1
ATOM 3286 N N . ASP B 1 185 ? 11.891 -13.852 9.734 1 62.62 185 ASP B N 1
ATOM 3287 C CA . ASP B 1 185 ? 11.203 -13.992 11.016 1 62.62 185 ASP B CA 1
ATOM 3288 C C . ASP B 1 185 ? 10.039 -14.977 10.898 1 62.62 185 ASP B C 1
ATOM 3290 O O . ASP B 1 185 ? 8.883 -14.609 11.141 1 62.62 185 ASP B O 1
ATOM 3294 N N . GLU B 1 186 ? 10.305 -16.234 10.633 1 62.72 186 GLU B N 1
ATOM 3295 C CA . GLU B 1 186 ? 9.367 -17.281 10.25 1 62.72 186 GLU B CA 1
ATOM 3296 C C . GLU B 1 186 ? 8.477 -17.672 11.43 1 62.72 186 GLU B C 1
ATOM 3298 O O . GLU B 1 186 ? 7.492 -18.391 11.25 1 62.72 186 GLU B O 1
ATOM 3303 N N . HIS B 1 187 ? 8.516 -16.875 12.445 1 77.88 187 HIS B N 1
ATOM 3304 C CA . HIS B 1 187 ? 7.926 -17.531 13.602 1 77.88 187 HIS B CA 1
ATOM 3305 C C . HIS B 1 187 ? 6.688 -16.797 14.086 1 77.88 187 HIS B C 1
ATOM 3307 O O . HIS B 1 187 ? 6.082 -17.172 15.094 1 77.88 187 HIS B O 1
ATOM 3313 N N . LEU B 1 188 ? 6.297 -15.867 13.398 1 87.75 188 LEU B N 1
ATOM 3314 C CA . LEU B 1 188 ? 5.074 -15.188 13.836 1 87.75 188 LEU B CA 1
ATOM 3315 C C . LEU B 1 188 ? 3.875 -16.125 13.734 1 87.75 188 LEU B C 1
ATOM 3317 O O . LEU B 1 188 ? 3.604 -16.688 12.672 1 87.75 188 LEU B O 1
ATOM 3321 N N . HIS B 1 189 ? 3.221 -16.344 14.828 1 90.81 189 HIS B N 1
ATOM 3322 C CA . HIS B 1 189 ? 2.121 -17.297 14.914 1 90.81 189 HIS B CA 1
ATOM 3323 C C . HIS B 1 189 ? 0.781 -16.578 15.055 1 90.81 189 HIS B C 1
ATOM 3325 O O . HIS B 1 189 ? -0.223 -17.016 14.484 1 90.81 189 HIS B O 1
ATOM 3331 N N . ASN B 1 190 ? 0.763 -15.578 15.82 1 95.88 190 ASN B N 1
ATOM 3332 C CA . ASN B 1 190 ? -0.455 -14.812 16.062 1 95.88 190 ASN B CA 1
ATOM 3333 C C . ASN B 1 190 ? -0.146 -13.344 16.359 1 95.88 190 ASN B C 1
ATOM 3335 O O . ASN B 1 190 ? 0.969 -13.016 16.766 1 95.88 190 ASN B O 1
ATOM 3339 N N . LEU B 1 191 ? -1.125 -12.508 16.125 1 96.81 191 LEU B N 1
ATOM 3340 C CA . LEU B 1 191 ? -0.952 -11.102 16.484 1 96.81 191 LEU B CA 1
ATOM 3341 C C . LEU B 1 191 ? -2.293 -10.453 16.797 1 96.81 191 LEU B C 1
ATOM 3343 O O . LEU B 1 191 ? -3.336 -10.898 16.312 1 96.81 191 LEU B O 1
ATOM 3347 N N . VAL B 1 192 ? -2.297 -9.516 17.672 1 98.5 192 VAL B N 1
ATOM 3348 C CA . VAL B 1 192 ? -3.422 -8.664 18.047 1 98.5 192 VAL B CA 1
ATOM 3349 C C . VAL B 1 192 ? -2.998 -7.199 17.984 1 98.5 192 VAL B C 1
ATOM 3351 O O . VAL B 1 192 ? -2.012 -6.805 18.609 1 98.5 192 VAL B O 1
ATOM 3354 N N . ARG B 1 193 ? -3.684 -6.453 17.219 1 98.62 193 ARG B N 1
ATOM 3355 C CA . ARG B 1 193 ? -3.449 -5.02 17.078 1 98.62 193 ARG B CA 1
ATOM 3356 C C . ARG B 1 193 ? -4.59 -4.215 17.688 1 98.62 193 ARG B C 1
ATOM 3358 O O . ARG B 1 193 ? -5.762 -4.457 17.391 1 98.62 193 ARG B O 1
ATOM 3365 N N . GLU B 1 194 ? -4.246 -3.23 18.516 1 98.62 194 GLU B N 1
ATOM 3366 C CA . GLU B 1 194 ? -5.266 -2.389 19.141 1 98.62 194 GLU B CA 1
ATOM 3367 C C . GLU B 1 194 ? -5.008 -0.911 18.844 1 98.62 194 GLU B C 1
ATOM 3369 O O . GLU B 1 194 ? -3.895 -0.42 19.047 1 98.62 194 GLU B O 1
ATOM 3374 N N . TRP B 1 195 ? -6.004 -0.221 18.391 1 98.69 195 TRP B N 1
ATOM 3375 C CA . TRP B 1 195 ? -5.988 1.219 18.156 1 98.69 195 TRP B CA 1
ATOM 3376 C C . TRP B 1 195 ? -7.023 1.926 19.016 1 98.69 195 TRP B C 1
ATOM 3378 O O . TRP B 1 195 ? -8.195 1.54 19.047 1 98.69 195 TRP B O 1
ATOM 3388 N N . THR B 1 196 ? -6.629 2.949 19.703 1 98.19 196 THR B N 1
ATOM 3389 C CA . THR B 1 196 ? -7.531 3.746 20.516 1 98.19 196 THR B CA 1
ATOM 3390 C C . THR B 1 196 ? -7.402 5.227 20.188 1 98.19 196 THR B C 1
ATOM 3392 O O . THR B 1 196 ? -6.301 5.785 20.234 1 98.19 196 THR B O 1
ATOM 3395 N N . LEU B 1 197 ? -8.484 5.789 19.812 1 95.25 197 LEU B N 1
ATOM 3396 C CA . LEU B 1 197 ? -8.531 7.23 19.594 1 95.25 197 LEU B CA 1
ATOM 3397 C C . LEU B 1 197 ? -8.961 7.961 20.859 1 95.25 197 LEU B C 1
ATOM 3399 O O . LEU B 1 197 ? -10.031 7.68 21.406 1 95.25 197 LEU B O 1
ATOM 3403 N N . ASP B 1 198 ? -8.062 8.797 21.328 1 88.25 198 ASP B N 1
ATOM 3404 C CA . ASP B 1 198 ? -8.359 9.523 22.547 1 88.25 198 ASP B CA 1
ATOM 3405 C C . ASP B 1 198 ? -7.91 10.977 22.453 1 88.25 198 ASP B C 1
ATOM 3407 O O . ASP B 1 198 ? -6.711 11.266 22.453 1 88.25 198 ASP B O 1
ATOM 3411 N N . GLN B 1 199 ? -8.867 11.961 22.547 1 83.25 199 GLN B N 1
ATOM 3412 C CA . GLN B 1 199 ? -8.594 13.391 22.672 1 83.25 199 GLN B CA 1
ATOM 3413 C C . GLN B 1 199 ? -7.582 13.844 21.625 1 83.25 199 GLN B C 1
ATOM 3415 O O . GLN B 1 199 ? -6.609 14.531 21.953 1 83.25 199 GLN B O 1
ATOM 3420 N N . GLY B 1 200 ? -7.566 13.359 20.469 1 83 200 GLY B N 1
ATOM 3421 C CA . GLY B 1 200 ? -6.688 13.844 19.422 1 83 200 GLY B CA 1
ATOM 3422 C C . GLY B 1 200 ? -5.465 12.969 19.203 1 83 200 GLY B C 1
ATOM 3423 O O . GLY B 1 200 ? -4.645 13.234 18.328 1 83 200 GLY B O 1
ATOM 3424 N N . TYR B 1 201 ? -5.344 11.961 20.094 1 95.25 201 TYR B N 1
ATOM 3425 C CA . TYR B 1 201 ? -4.234 11.023 19.969 1 95.25 201 TYR B CA 1
ATOM 3426 C C . TYR B 1 201 ? -4.715 9.672 19.453 1 95.25 201 TYR B C 1
ATOM 3428 O O . TYR B 1 201 ? -5.879 9.305 19.656 1 95.25 201 TYR B O 1
ATOM 3436 N N . LEU B 1 202 ? -3.867 9.039 18.75 1 97.81 202 LEU B N 1
ATOM 3437 C CA . LEU B 1 202 ? -4.07 7.645 18.391 1 97.81 202 LEU B CA 1
ATOM 3438 C C . LEU B 1 202 ? -3.047 6.75 19.094 1 97.81 202 LEU B C 1
ATOM 3440 O O . LEU B 1 202 ? -1.844 6.871 18.844 1 97.81 202 LEU B O 1
ATOM 3444 N N . ARG B 1 203 ? -3.484 5.961 19.953 1 98.25 203 ARG B N 1
ATOM 3445 C CA . ARG B 1 203 ? -2.631 4.977 20.609 1 98.25 203 ARG B CA 1
ATOM 3446 C C . ARG B 1 203 ? -2.697 3.629 19.891 1 98.25 203 ARG B C 1
ATOM 3448 O O . ARG B 1 203 ? -3.785 3.088 19.688 1 98.25 203 ARG B O 1
ATOM 3455 N N . ALA B 1 204 ? -1.564 3.123 19.562 1 98.62 204 ALA B N 1
ATOM 3456 C CA . ALA B 1 204 ? -1.503 1.825 18.891 1 98.62 204 ALA B CA 1
ATOM 3457 C C . ALA B 1 204 ? -0.62 0.851 19.672 1 98.62 204 ALA B C 1
ATOM 3459 O O . ALA B 1 204 ? 0.468 1.216 20.125 1 98.62 204 ALA B O 1
ATOM 3460 N N . ARG B 1 205 ? -1.1 -0.346 19.797 1 98.56 205 ARG B N 1
ATOM 3461 C CA . ARG B 1 205 ? -0.364 -1.443 20.406 1 98.56 205 ARG B CA 1
ATOM 3462 C C . ARG B 1 205 ? -0.42 -2.697 19.547 1 98.56 205 ARG B C 1
ATOM 3464 O O . ARG B 1 205 ? -1.464 -3.018 18.969 1 98.56 205 ARG B O 1
ATOM 3471 N N . LEU B 1 206 ? 0.672 -3.332 19.438 1 98.56 206 LEU B N 1
ATOM 3472 C CA . LEU B 1 206 ? 0.759 -4.609 18.734 1 98.56 206 LEU B CA 1
ATOM 3473 C C . LEU B 1 206 ? 1.318 -5.691 19.656 1 98.56 206 LEU B C 1
ATOM 3475 O O . LEU B 1 206 ? 2.416 -5.547 20.203 1 98.56 206 LEU B O 1
ATOM 3479 N N . SER B 1 207 ? 0.577 -6.711 19.859 1 98.31 207 SER B N 1
ATOM 3480 C CA . SER B 1 207 ? 1.027 -7.91 20.562 1 98.31 207 SER B CA 1
ATOM 3481 C C . SER B 1 207 ? 1.221 -9.07 19.594 1 98.31 207 SER B C 1
ATOM 3483 O O . SER B 1 207 ? 0.438 -9.242 18.656 1 98.31 207 SER B O 1
ATOM 3485 N N . ILE B 1 208 ? 2.273 -9.836 19.875 1 96.88 208 ILE B N 1
ATOM 3486 C CA . ILE B 1 208 ? 2.533 -10.945 18.969 1 96.88 208 ILE B CA 1
ATOM 3487 C C . ILE B 1 208 ? 2.791 -12.219 19.766 1 96.88 208 ILE B C 1
ATOM 3489 O O . ILE B 1 208 ? 3.109 -12.164 20.953 1 96.88 208 ILE B O 1
ATOM 3493 N N . GLN B 1 209 ? 2.525 -13.266 19.156 1 96.06 209 GLN B N 1
ATOM 3494 C CA . GLN B 1 209 ? 2.855 -14.617 19.594 1 96.06 209 GLN B CA 1
ATOM 3495 C C . GLN B 1 209 ? 3.689 -15.352 18.547 1 96.06 209 GLN B C 1
ATOM 3497 O O . GLN B 1 209 ? 3.361 -15.336 17.359 1 96.06 209 GLN B O 1
ATOM 3502 N N . THR B 1 210 ? 4.766 -15.867 18.984 1 93.19 210 THR B N 1
ATOM 3503 C CA . THR B 1 210 ? 5.562 -16.719 18.125 1 93.19 210 THR B CA 1
ATOM 3504 C C . THR B 1 210 ? 5.453 -18.188 18.562 1 93.19 210 THR B C 1
ATOM 3506 O O . THR B 1 210 ? 4.73 -18.5 19.5 1 93.19 210 THR B O 1
ATOM 3509 N N . LEU B 1 211 ? 6.125 -19.062 17.734 1 90 211 LEU B N 1
ATOM 3510 C CA . LEU B 1 211 ? 6.098 -20.469 18.109 1 90 211 LEU B CA 1
ATOM 3511 C C . LEU B 1 211 ? 6.809 -20.688 19.438 1 90 211 LEU B C 1
ATOM 3513 O O . LEU B 1 211 ? 6.469 -21.609 20.188 1 90 211 LEU B O 1
ATOM 3517 N N . SER B 1 212 ? 7.68 -19.797 19.812 1 91.19 212 SER B N 1
ATOM 3518 C CA . SER B 1 212 ? 8.516 -20 21 1 91.19 212 SER B CA 1
ATOM 3519 C C . SER B 1 212 ? 8.109 -19.062 22.125 1 91.19 212 SER B C 1
ATOM 3521 O O . SER B 1 212 ? 8.57 -19.203 23.266 1 91.19 212 SER B O 1
ATOM 3523 N N . HIS B 1 213 ? 7.363 -18.047 21.859 1 94.25 213 HIS B N 1
ATOM 3524 C CA . HIS B 1 213 ? 7 -17.062 22.875 1 94.25 213 HIS B CA 1
ATOM 3525 C C . HIS B 1 213 ? 5.492 -16.828 22.891 1 94.25 213 HIS B C 1
ATOM 3527 O O . HIS B 1 213 ? 4.871 -16.672 21.828 1 94.25 213 HIS B O 1
ATOM 3533 N N . ARG B 1 214 ? 4.918 -16.719 24.047 1 95.38 214 ARG B N 1
ATOM 3534 C CA . ARG B 1 214 ? 3.498 -16.438 24.219 1 95.38 214 ARG B CA 1
ATOM 3535 C C . ARG B 1 214 ? 3.164 -15.016 23.766 1 95.38 214 ARG B C 1
ATOM 3537 O O . ARG B 1 214 ? 4.066 -14.211 23.516 1 95.38 214 ARG B O 1
ATOM 3544 N N . MET B 1 215 ? 1.894 -14.82 23.656 1 97.5 215 MET B N 1
ATOM 3545 C CA . MET B 1 215 ? 1.416 -13.492 23.281 1 97.5 215 MET B CA 1
ATOM 3546 C C . MET B 1 215 ? 1.949 -12.43 24.234 1 97.5 215 MET B C 1
ATOM 3548 O O . MET B 1 215 ? 1.84 -12.57 25.453 1 97.5 215 MET B O 1
ATOM 3552 N N . GLN B 1 216 ? 2.564 -11.414 23.656 1 97.25 216 GLN B N 1
ATOM 3553 C CA . GLN B 1 216 ? 3.107 -10.312 24.438 1 97.25 216 GLN B CA 1
ATOM 3554 C C . GLN B 1 216 ? 3.191 -9.031 23.609 1 97.25 216 GLN B C 1
ATOM 3556 O O . GLN B 1 216 ? 3.264 -9.086 22.391 1 97.25 216 GLN B O 1
ATOM 3561 N N . GLU B 1 217 ? 3.176 -7.984 24.375 1 97.38 217 GLU B N 1
ATOM 3562 C CA . GLU B 1 217 ? 3.291 -6.711 23.672 1 97.38 217 GLU B CA 1
ATOM 3563 C C . GLU B 1 217 ? 4.629 -6.602 22.938 1 97.38 217 GLU B C 1
ATOM 3565 O O . GLU B 1 217 ? 5.676 -6.934 23.5 1 97.38 217 GLU B O 1
ATOM 3570 N N . HIS B 1 218 ? 4.621 -6.195 21.766 1 97.31 218 HIS B N 1
ATOM 3571 C CA . HIS B 1 218 ? 5.816 -6.078 20.953 1 97.31 218 HIS B CA 1
ATOM 3572 C C . HIS B 1 218 ? 6.09 -4.625 20.578 1 97.31 218 HIS B C 1
ATOM 3574 O O . HIS B 1 218 ? 7.242 -4.184 20.594 1 97.31 218 HIS B O 1
ATOM 3580 N N . THR B 1 219 ? 5.047 -3.887 20.188 1 98.25 219 THR B N 1
ATOM 3581 C CA . THR B 1 219 ? 5.223 -2.463 19.922 1 98.25 219 THR B CA 1
ATOM 3582 C C . THR B 1 219 ? 4.098 -1.65 20.547 1 98.25 219 THR B C 1
ATOM 3584 O O . THR B 1 219 ? 2.979 -2.141 20.703 1 98.25 219 THR B O 1
ATOM 3587 N N . SER B 1 220 ? 4.398 -0.438 20.938 1 98.62 220 SER B N 1
ATOM 3588 C CA . SER B 1 220 ? 3.457 0.589 21.375 1 98.62 220 SER B CA 1
ATOM 3589 C C . SER B 1 220 ? 3.877 1.969 20.875 1 98.62 220 SER B C 1
ATOM 3591 O O . SER B 1 220 ? 5.07 2.283 20.844 1 98.62 220 SER B O 1
ATOM 3593 N N . ILE B 1 221 ? 2.879 2.764 20.562 1 98.62 221 ILE B N 1
ATOM 3594 C CA . ILE B 1 221 ? 3.227 4.086 20.047 1 98.62 221 ILE B CA 1
ATOM 3595 C C . ILE B 1 221 ? 2.031 5.023 20.188 1 98.62 221 ILE B C 1
ATOM 3597 O O . ILE B 1 221 ? 0.88 4.594 20.078 1 98.62 221 ILE B O 1
ATOM 3601 N N . LEU B 1 222 ? 2.33 6.242 20.438 1 98.38 222 LEU B N 1
ATOM 3602 C CA . LEU B 1 222 ? 1.355 7.328 20.5 1 98.38 222 LEU B CA 1
ATOM 3603 C C . LEU B 1 222 ? 1.541 8.289 19.328 1 98.38 222 LEU B C 1
ATOM 3605 O O . LEU B 1 222 ? 2.631 8.836 19.141 1 98.38 222 LEU B O 1
ATOM 3609 N N . TYR B 1 223 ? 0.462 8.453 18.594 1 98.25 223 TYR B N 1
ATOM 3610 C CA . TYR B 1 223 ? 0.506 9.352 17.438 1 98.25 223 TYR B CA 1
ATOM 3611 C C . TYR B 1 223 ? -0.257 10.641 17.719 1 98.25 223 TYR B C 1
ATOM 3613 O O . TYR B 1 223 ? -1.214 10.641 18.5 1 98.25 223 TYR B O 1
ATOM 3621 N N . THR B 1 224 ? 0.165 11.688 17.016 1 96.62 224 THR B N 1
ATOM 3622 C CA . THR B 1 224 ? -0.602 12.922 16.891 1 96.62 224 THR B CA 1
ATOM 3623 C C . THR B 1 224 ? -0.964 13.188 15.43 1 96.62 224 THR B C 1
ATOM 3625 O O . THR B 1 224 ? -0.204 12.844 14.523 1 96.62 224 THR B O 1
ATOM 3628 N N . LYS B 1 225 ? -2.123 13.766 15.266 1 92.62 225 LYS B N 1
ATOM 3629 C CA . LYS B 1 225 ? -2.578 14.062 13.914 1 92.62 225 LYS B CA 1
ATOM 3630 C C . LYS B 1 225 ? -1.838 15.258 13.328 1 92.62 225 LYS B C 1
ATOM 3632 O O . LYS B 1 225 ? -1.721 16.297 13.977 1 92.62 225 LYS B O 1
ATOM 3637 N N . THR B 1 226 ? -1.171 15.148 12.133 1 85.81 226 THR B N 1
ATOM 3638 C CA . THR B 1 226 ? -0.376 16.219 11.539 1 85.81 226 THR B CA 1
ATOM 3639 C C . THR B 1 226 ? -1.104 16.828 10.352 1 85.81 226 THR B C 1
ATOM 3641 O O . THR B 1 226 ? -0.707 17.891 9.852 1 85.81 226 THR B O 1
ATOM 3644 N N . SER B 1 227 ? -1.882 16.188 9.633 1 68.5 227 SER B N 1
ATOM 3645 C CA . SER B 1 227 ? -2.609 16.766 8.516 1 68.5 227 SER B CA 1
ATOM 3646 C C . SER B 1 227 ? -4.109 16.547 8.648 1 68.5 227 SER B C 1
ATOM 3648 O O . SER B 1 227 ? -4.543 15.516 9.172 1 68.5 227 SER B O 1
ATOM 3650 N N . VAL B 1 228 ? -4.836 17.656 8.688 1 57.88 228 VAL B N 1
ATOM 3651 C CA . VAL B 1 228 ? -6.285 17.5 8.586 1 57.88 228 VAL B CA 1
ATOM 3652 C C . VAL B 1 228 ? -6.754 17.953 7.203 1 57.88 228 VAL B C 1
ATOM 3654 O O . VAL B 1 228 ? -6.137 18.812 6.578 1 57.88 228 VAL B O 1
#

Nearest PDB structures (foldseek):
  3ia8-assembly1_A  TM=9.414E-01  e=8.063E-16  Homo sapiens
  2a13-assembly1_A  TM=9.169E-01  e=5.363E-14  Arabidopsis thaliana
  3wjc-assembly1_B  TM=9.127E-01  e=1.870E-12  Arabidopsis thaliana
  2fr2-assembly1_A  TM=8.604E-01  e=6.110E-12  Mycobacterium tuberculosis H37Rv
  7vd2-assembly1_B  TM=3.075E-01  e=2.145E+00  Homo sapiens

Organism: Caenorhabditis brenneri (NCBI:txid135651)

InterPro domains:
  IPR003582 ShKT domain [PF01549] (20-56)
  IPR003582 ShKT domain [PS51670] (21-56)
  IPR003582 ShKT domain [SM00254] (20-57)
  IPR012674 Calycin [G3DSA:2.40.128.20] (66-227)
  IPR012674 Calycin [SSF50814] (68-225)
  IPR014878 THAP4-like, heme-binding domain [PF08768] (72-225)
  IPR014878 THAP4-like, heme-binding domain [cd07828] (72-225)
  IPR045165 Nitrobindin family [PTHR15854] (14-226)

Secondary structure (DSSP, 8-state):
-----------------------SSTTHHHHHHH-TTHHHH-HHHHHH-TTTTT------GGG-GGG--GGGGGGGGG-EEEEEEEEEEEEETTEEEEEEEEEEEEEPPSSSS--SEEEEEEEE-TT--EEEEEEEEEEE-TTS-EEEEEEEETTSEEEEEEEEEETTEEEEEEEEEEE-TT-S-TTEEEEEEEEEEETTEEEEEEEEEESSS-SEEEEEEEEEEEE-/-----------------------SSTTHHHHHHH-TTHHHH-HHHHHH-TTTTT------GGG-GGG--GGGGGGGGG-EEEEEEEEEEEEETTEEEEEEEEEEEEEPPSSSS--SEEEEEEEE-TT--EEEEEEEEEEE-TTS-EEEEEEEETTSEEEEEEEEEETTEEEEEEEEEEE-TT-S-TTEEEEEEEEEEETTEEEEEEEEEESSS-SEEEEEEEEEEEE-

pLDDT: mean 87.51, std 16.58, range [31.86, 98.69]

Sequence (456 aa):
MRLLLFSGVFLAFVAPTVQQCVDSDGACSSWVASDRGACQRKEYIKKNCRKSCGNCPIYEAKFDTRRLNPQLQPIRQLVGRWKGEHTGKVTFPTIPTFKYSEEVEISIPDGANIRSLNYTAAAWSSDKEDLHRESGYITIKPNTREVILTTVMSNGFITVEEGPMFGNNIKFILKDIGRISFVRDEHLHNLVREWTLDQGYLRARLSIQTLSHRMQEHTSILYTKTSVMRLLLFSGVFLAFVAPTVQQCVDSDGACSSWVASDRGACQRKEYIKKNCRKSCGNCPIYEAKFDTRRLNPQLQPIRQLVGRWKGEHTGKVTFPTIPTFKYSEEVEISIPDGANIRSLNYTAAAWSSDKEDLHRESGYITIKPNTREVILTTVMSNGFITVEEGPMFGNNIKFILKDIGRISFVRDEHLHNLVREWTLDQGYLRARLSIQTLSHRMQEHTSILYTKTSV

Foldseek 3Di:
DPPPPPPPPPPPPDDPPPPPPAAQDPCLLVVCVVPVCCCPPPPVSVVRVCPNNVVPAPDDVFLPLVQDDPQCNVVNLVAAKKKFDQFKWFDDPVDDIFTKIKMWHWTHDDDHPDFKTKIKMWMAHPVRHTDKIKIWIWGHDPPFQKIWTWIDMPLFKTFIWIAGDDRQKTKTWTDDMDGDPPRPQPFWDTKIWMWGDDPQKIKIWMWTDGPVGHTDTGMITIIGGDGD/DDPPPPPPPPPPPPDPPPPPPAAQDPCLLVVCVVPVCCCPPPPVSVPRVCPNNVVPAPDDQFLPLVQDAPQCNVVNVVAAKKKFDQFKWFDDPVDDIFTKIKMWHWTHDDDHPDFKTKIKMWMAHPVRHTDKIKIWIWGHDPPFQKIWTWIDIPLFKTFIWIAGDDRQKTKTWTDDMDGDPDRPQPWWDTKIWMWGDDPQKIKIWMWTDGPVGHTDTGMITIIGGDGD

Radius of gyration: 26.45 Å; Cα contacts (8 Å, |Δi|>4): 1013; chains: 2; bounding box: 123×70×55 Å

Solvent-accessible surface area (backbone atoms only — not comparable to full-atom values): 24595 Å² total; per-residue (Å²): 136,84,81,76,79,78,79,77,79,79,76,76,80,71,69,82,66,77,78,64,67,56,48,78,40,91,58,28,58,58,52,40,72,73,31,80,58,34,51,77,71,34,66,68,44,41,68,32,13,18,37,66,57,66,58,39,68,68,77,46,76,40,45,44,67,88,71,53,28,78,76,48,52,89,54,48,85,62,48,21,32,32,39,15,80,71,48,20,39,39,42,49,95,91,50,79,70,45,60,26,24,36,39,35,39,26,32,47,63,82,56,70,82,52,73,47,29,41,33,38,36,44,30,25,36,87,85,59,39,63,71,48,40,37,27,29,34,38,35,44,47,85,97,58,56,35,37,34,42,36,36,16,35,66,78,38,41,33,39,33,24,41,26,51,54,56,92,54,32,36,45,31,33,60,74,42,76,46,64,48,94,77,45,81,75,75,43,72,69,45,45,39,38,36,40,36,58,53,98,72,29,42,39,39,38,33,28,38,17,37,84,88,42,70,75,37,72,30,37,39,32,47,24,39,68,76,45,108,135,84,81,78,79,78,80,78,79,78,74,77,80,72,70,82,63,78,79,64,66,55,47,76,40,91,59,29,58,58,52,42,71,75,32,80,58,34,51,77,71,33,66,67,44,41,67,32,13,17,35,65,59,66,57,39,69,69,78,46,76,40,45,43,64,88,71,53,28,77,78,46,51,89,55,47,84,63,48,21,32,31,39,16,80,72,45,21,39,37,44,50,96,90,51,80,70,45,59,24,25,36,38,36,39,28,32,48,62,83,57,70,83,53,73,48,30,41,34,37,38,43,30,24,37,89,87,58,39,64,70,47,39,37,28,28,34,36,36,44,47,85,97,59,57,35,38,34,42,37,38,18,36,66,77,38,42,33,39,33,26,41,28,50,55,55,92,53,31,36,45,31,33,61,73,42,77,48,64,48,94,77,44,82,76,77,41,72,68,46,47,40,38,37,42,35,59,53,97,69,29,40,39,39,36,35,28,35,16,38,84,87,41,70,76,37,72,29,38,39,33,48,24,38,67,76,46,105